Protein AF-A0A9D4LDT0-F1 (afdb_monomer)

Radius of gyration: 40.69 Å; Cα contacts (8 Å, |Δi|>4): 110; chains: 1; bounding box: 89×68×123 Å

Secondary structure (DSSP, 8-state):
-HHHHHHHHHHHHHHHHHHHHHHHHHHHHHHHHHHHHHHHHHHHHHHHHHHHHHHHHHHHHHHHHHHHHHHHHHHHHHHHHHHHTTTTSTTTTTTTHHHHTTSS--------------------------TTSHHHHHHHHHHHHHHHHHHHHHHHHHHHHHHHHHHHHTTS---------------------------HHHHHHHHHHHHHHHHHHHHHHHHHHHHHHHHHHHHHHHHHHHHHHHHHHHHHHHHHHHHHHHHHHHHHHHHHHHHHHHHHHHHHHHTT--SS-----PPPPP--PPP-PPPB-SGGGHHHHHHHHHHHHHH--S-HHHHHHHHHHHB-HHHHHHHTTS-TT--HHHHHHHHHHHHS--S-HHHHHHHHHH----TT--HHHHHHHHHHHHHHHHHTTSS-HHHHHHHHHHHHHHHS---

Structure (mmCIF, N/CA/C/O backbone):
data_AF-A0A9D4LDT0-F1
#
_entry.id   AF-A0A9D4LDT0-F1
#
loop_
_atom_site.group_PDB
_atom_site.id
_atom_site.type_symbol
_atom_site.label_atom_id
_atom_site.label_alt_id
_atom_site.label_comp_id
_atom_site.label_asym_id
_atom_site.label_entity_id
_atom_site.label_seq_id
_atom_site.pdbx_PDB_ins_code
_atom_site.Cartn_x
_atom_site.Cartn_y
_atom_site.Cartn_z
_atom_site.occupancy
_atom_site.B_iso_or_equiv
_atom_site.auth_seq_id
_atom_site.auth_comp_id
_atom_site.auth_asym_id
_atom_site.auth_atom_id
_atom_site.pdbx_PDB_model_num
ATOM 1 N N . MET A 1 1 ? 31.559 34.223 58.624 1.00 72.06 1 MET A N 1
ATOM 2 C CA . MET A 1 1 ? 31.793 33.001 57.819 1.00 72.06 1 MET A CA 1
ATOM 3 C C . MET A 1 1 ? 30.853 32.902 56.617 1.00 72.06 1 MET A C 1
ATOM 5 O O . MET A 1 1 ? 31.252 32.314 55.620 1.00 72.06 1 MET A O 1
ATOM 9 N N . ASP A 1 2 ? 29.665 33.512 56.653 1.00 86.88 2 ASP A N 1
ATOM 10 C CA . ASP A 1 2 ? 28.682 33.387 55.561 1.00 86.88 2 ASP A CA 1
ATOM 11 C C . ASP A 1 2 ? 29.072 34.112 54.263 1.00 86.88 2 ASP A C 1
ATOM 13 O O . ASP A 1 2 ? 28.819 33.598 53.178 1.00 86.88 2 ASP A O 1
ATOM 17 N N . SER A 1 3 ? 29.806 35.227 54.355 1.00 91.12 3 SER A N 1
ATOM 18 C CA . SER A 1 3 ? 30.303 35.966 53.179 1.00 91.12 3 SER A CA 1
ATOM 19 C C . SER A 1 3 ? 31.248 35.135 52.286 1.00 91.12 3 SER A C 1
ATOM 21 O O . SER A 1 3 ? 31.132 35.157 51.062 1.00 91.12 3 SER A O 1
ATOM 23 N N . ASP A 1 4 ? 32.127 34.310 52.873 1.00 93.75 4 ASP A N 1
ATOM 24 C CA . ASP A 1 4 ? 33.064 33.477 52.094 1.00 93.75 4 ASP A CA 1
ATOM 25 C C . ASP A 1 4 ? 32.362 32.279 51.422 1.00 93.75 4 ASP A C 1
ATOM 27 O O . ASP A 1 4 ? 32.757 31.834 50.342 1.00 93.75 4 ASP A O 1
ATOM 31 N N . ARG A 1 5 ? 31.276 31.766 52.022 1.00 93.69 5 ARG A N 1
ATOM 32 C CA . ARG A 1 5 ? 30.444 30.713 51.411 1.00 93.69 5 ARG A CA 1
ATOM 33 C C . ARG A 1 5 ? 29.686 31.238 50.197 1.00 93.69 5 ARG A C 1
ATOM 35 O O . ARG A 1 5 ? 29.676 30.569 49.163 1.00 93.69 5 ARG A O 1
ATOM 42 N N . GLU A 1 6 ? 29.120 32.435 50.310 1.00 95.38 6 GLU A N 1
ATOM 43 C CA . GLU A 1 6 ? 28.397 33.084 49.217 1.00 95.38 6 GLU A CA 1
ATOM 44 C C . GLU A 1 6 ? 29.330 33.397 48.037 1.00 95.38 6 GLU A C 1
ATOM 46 O O . GLU A 1 6 ? 29.037 33.045 46.894 1.00 95.38 6 GLU A O 1
ATOM 51 N N . LEU A 1 7 ? 30.536 33.910 48.305 1.00 95.75 7 LEU A N 1
ATOM 52 C CA . LEU A 1 7 ? 31.530 34.163 47.258 1.00 95.75 7 LEU A CA 1
ATOM 53 C C . LEU A 1 7 ? 31.938 32.880 46.506 1.00 95.75 7 LEU A C 1
ATOM 55 O O . LEU A 1 7 ? 32.117 32.890 45.284 1.00 95.75 7 LEU A O 1
ATOM 59 N N . ARG A 1 8 ? 32.071 31.745 47.209 1.00 94.94 8 ARG A N 1
ATOM 60 C CA . ARG A 1 8 ? 32.368 30.444 46.579 1.00 94.94 8 ARG A CA 1
ATOM 61 C C . ARG A 1 8 ? 31.206 29.932 45.734 1.00 94.94 8 ARG A C 1
ATOM 63 O O . ARG A 1 8 ? 31.457 29.342 44.681 1.00 94.94 8 ARG A O 1
ATOM 70 N N . ARG A 1 9 ? 29.960 30.150 46.168 1.00 95.44 9 ARG A N 1
ATOM 71 C CA . ARG A 1 9 ? 28.762 29.806 45.391 1.00 95.44 9 ARG A CA 1
ATOM 72 C C . ARG A 1 9 ? 28.724 30.598 44.086 1.00 95.44 9 ARG A C 1
ATOM 74 O O . ARG A 1 9 ? 28.686 29.983 43.023 1.00 95.44 9 ARG A O 1
ATOM 81 N N . GLN A 1 10 ? 28.894 31.916 44.161 1.00 96.50 10 GLN A N 1
ATOM 82 C CA . GLN A 1 10 ? 28.915 32.793 42.987 1.00 96.50 10 GLN A CA 1
ATOM 83 C C . GLN A 1 10 ? 30.032 32.430 41.999 1.00 96.50 10 GLN A C 1
ATOM 85 O O . GLN A 1 10 ? 29.827 32.448 40.788 1.00 96.50 10 GLN A O 1
ATOM 90 N N . ARG A 1 11 ? 31.220 32.037 42.481 1.00 97.00 11 ARG A N 1
ATOM 91 C CA . ARG A 1 11 ? 32.306 31.558 41.603 1.00 97.00 11 ARG A CA 1
ATOM 92 C C . ARG A 1 11 ? 31.955 30.255 40.881 1.00 97.00 11 ARG A C 1
ATOM 94 O O . ARG A 1 11 ? 32.308 30.101 39.716 1.00 97.00 11 ARG A O 1
ATOM 101 N N . ARG A 1 12 ? 31.271 29.322 41.552 1.00 95.88 12 ARG A N 1
ATOM 102 C CA . ARG A 1 12 ? 30.823 28.059 40.940 1.00 95.88 12 ARG A CA 1
ATOM 103 C C . ARG A 1 12 ? 29.721 28.292 39.913 1.00 95.88 12 ARG A C 1
ATOM 105 O O . ARG A 1 12 ? 29.765 27.670 38.859 1.00 95.88 12 ARG A O 1
ATOM 112 N N . GLU A 1 13 ? 28.773 29.177 40.206 1.00 96.69 13 GLU A N 1
ATOM 113 C CA . GLU A 1 13 ? 27.709 29.558 39.270 1.00 96.69 13 GLU A CA 1
ATOM 114 C C . GLU A 1 13 ? 28.300 30.229 38.023 1.00 96.69 13 GLU A C 1
ATOM 116 O O . GLU A 1 13 ? 28.092 29.721 36.925 1.00 96.69 13 GLU A O 1
ATOM 121 N N . LYS A 1 14 ? 29.187 31.223 38.181 1.00 97.06 14 LYS A N 1
ATOM 122 C CA . LYS A 1 14 ? 29.906 31.836 37.046 1.00 97.06 14 LYS A CA 1
ATOM 123 C C . LYS A 1 14 ? 30.714 30.830 36.224 1.00 97.06 14 LYS A C 1
ATOM 125 O O . LYS A 1 14 ? 30.773 30.933 35.004 1.00 97.06 14 LYS A O 1
ATOM 130 N N . HIS A 1 15 ? 31.353 29.856 36.871 1.00 96.06 15 HIS A N 1
ATOM 131 C CA . HIS A 1 15 ? 32.092 28.814 36.156 1.00 96.06 15 HIS A CA 1
ATOM 132 C C . HIS A 1 15 ? 31.159 27.893 35.358 1.00 96.06 15 HIS A C 1
ATOM 134 O O . HIS A 1 15 ? 31.475 27.547 34.222 1.00 96.06 15 HIS A O 1
ATOM 140 N N . LYS A 1 16 ? 30.005 27.514 35.924 1.00 96.25 16 LYS A N 1
ATOM 141 C CA . LYS A 1 16 ? 28.986 26.730 35.211 1.00 96.25 16 LYS A CA 1
ATOM 142 C C . LYS A 1 16 ? 28.435 27.501 34.013 1.00 96.25 16 LYS A C 1
ATOM 144 O O . LYS A 1 16 ? 28.372 26.930 32.934 1.00 96.25 16 LYS A O 1
ATOM 149 N N . GLU A 1 17 ? 28.124 28.786 34.175 1.00 96.69 17 GLU A N 1
ATOM 150 C CA . GLU A 1 17 ? 27.678 29.658 33.077 1.00 96.69 17 GLU A CA 1
ATOM 151 C C . GLU A 1 17 ? 28.729 29.776 31.964 1.00 96.69 17 GLU A C 1
ATOM 153 O O . GLU A 1 17 ? 28.404 29.713 30.782 1.00 96.69 17 GLU A O 1
ATOM 158 N N . GLN A 1 18 ? 30.014 29.887 32.314 1.00 96.81 18 GLN A N 1
ATOM 159 C CA . GLN A 1 18 ? 31.084 29.890 31.311 1.00 96.81 18 GLN A CA 1
ATOM 160 C C . GLN A 1 18 ? 31.232 28.542 30.595 1.00 96.81 18 GLN A C 1
ATOM 162 O O . GLN A 1 18 ? 31.574 28.515 29.413 1.00 96.81 18 GLN A O 1
ATOM 167 N N . GLN A 1 19 ? 31.002 27.421 31.284 1.00 95.81 19 GLN A N 1
ATOM 168 C CA . GLN A 1 19 ? 31.023 26.097 30.659 1.00 95.81 19 GLN A CA 1
ATOM 169 C C . GLN A 1 19 ? 29.845 25.906 29.704 1.00 95.81 19 GLN A C 1
ATOM 171 O O . GLN A 1 19 ? 30.061 25.480 28.572 1.00 95.81 19 GLN A O 1
ATOM 176 N N . THR A 1 20 ? 28.630 26.281 30.113 1.00 94.56 20 THR A N 1
ATOM 177 C CA . THR A 1 20 ? 27.446 26.170 29.252 1.00 94.56 20 THR A CA 1
ATOM 178 C C . THR A 1 20 ? 27.563 27.064 28.020 1.00 94.56 20 THR A C 1
ATOM 180 O O . THR A 1 20 ? 27.216 26.623 26.925 1.00 94.56 20 THR A O 1
ATOM 183 N N . LEU A 1 21 ? 28.124 28.272 28.155 1.00 96.69 21 LEU A N 1
ATOM 184 C CA . LEU A 1 21 ? 28.387 29.158 27.017 1.00 96.69 21 LEU A CA 1
ATOM 185 C C . LEU A 1 21 ? 29.360 28.516 26.013 1.00 96.69 21 LEU A C 1
ATOM 187 O O . LEU A 1 21 ? 29.075 28.475 24.819 1.00 96.69 21 LEU A O 1
ATOM 191 N N . LYS A 1 22 ? 30.469 27.934 26.490 1.00 97.06 22 LYS A N 1
ATOM 192 C CA . LYS A 1 22 ? 31.444 27.238 25.627 1.00 97.06 22 LYS A CA 1
ATOM 193 C C . LYS A 1 22 ? 30.848 26.018 24.925 1.00 97.06 22 LYS A C 1
ATOM 195 O O . LYS A 1 22 ? 31.168 25.754 23.768 1.00 97.06 22 LYS A O 1
ATOM 200 N N . GLU A 1 23 ? 29.988 25.264 25.605 1.00 95.56 23 GLU A N 1
ATOM 201 C CA . GLU A 1 23 ? 29.283 24.129 24.999 1.00 95.56 23 GLU A CA 1
ATOM 202 C C . GLU A 1 23 ? 28.297 24.582 23.915 1.00 95.56 23 GLU A C 1
ATOM 204 O O . GLU A 1 23 ? 28.217 23.953 22.857 1.00 95.56 23 GLU A O 1
ATOM 209 N N . GLN A 1 24 ? 27.586 25.693 24.139 1.00 94.25 24 GLN A N 1
ATOM 210 C CA . GLN A 1 24 ? 26.702 26.298 23.141 1.00 94.25 24 GLN A CA 1
ATOM 211 C C . GLN A 1 24 ? 27.477 26.817 21.923 1.00 94.25 24 GLN A C 1
ATOM 213 O O . GLN A 1 24 ? 27.064 26.558 20.792 1.00 94.25 24 GLN A O 1
ATOM 218 N N . GLU A 1 25 ? 28.619 27.478 22.126 1.00 97.38 25 GLU A N 1
ATOM 219 C CA . GLU A 1 25 ? 29.501 27.931 21.041 1.00 97.38 25 GLU A CA 1
ATOM 220 C C . GLU A 1 25 ? 30.035 26.753 20.216 1.00 97.38 25 GLU A C 1
ATOM 222 O O . GLU A 1 25 ? 29.945 26.764 18.987 1.00 97.38 25 GLU A O 1
ATOM 227 N N . LEU A 1 26 ? 30.515 25.693 20.876 1.00 96.44 26 LEU A N 1
ATOM 228 C CA . LEU A 1 26 ? 31.004 24.490 20.199 1.00 96.44 26 LEU A CA 1
ATOM 229 C C . LEU A 1 26 ? 29.892 23.788 19.405 1.00 96.44 26 LEU A C 1
ATOM 231 O O . LEU A 1 26 ? 30.137 23.272 18.312 1.00 96.44 26 LEU A O 1
ATOM 235 N N . LYS A 1 27 ? 28.668 23.756 19.943 1.00 94.38 27 LYS A N 1
ATOM 236 C CA . LYS A 1 27 ? 27.502 23.209 19.241 1.00 94.38 27 LYS A CA 1
ATOM 237 C C . LYS A 1 27 ? 27.162 24.045 18.004 1.00 94.38 27 LYS A C 1
ATOM 239 O O . LYS A 1 27 ? 27.052 23.482 16.920 1.00 94.38 27 LYS A O 1
ATOM 244 N N . SER A 1 28 ? 27.103 25.369 18.149 1.00 94.75 28 SER A N 1
ATOM 245 C CA . SER A 1 28 ? 26.868 26.304 17.042 1.00 94.75 28 SER A CA 1
ATOM 246 C C . SER A 1 28 ? 27.914 26.149 15.929 1.00 94.75 28 SER A C 1
ATOM 248 O O . SER A 1 28 ? 27.573 26.068 14.749 1.00 94.75 28 SER A O 1
ATOM 250 N N . GLN A 1 29 ? 29.191 25.992 16.290 1.00 96.50 29 GLN A N 1
ATOM 251 C CA . GLN A 1 29 ? 30.270 25.773 15.325 1.00 96.50 29 GLN A CA 1
ATOM 252 C C . GLN A 1 29 ? 30.098 24.463 14.536 1.00 96.50 29 GLN A C 1
ATOM 254 O O . GLN A 1 29 ? 30.287 24.448 13.317 1.00 96.50 29 GLN A O 1
ATOM 259 N N . LYS A 1 30 ? 29.694 23.374 15.205 1.00 95.38 30 LYS A N 1
ATOM 260 C CA . LYS A 1 30 ? 29.400 22.086 14.550 1.00 95.38 30 LYS A CA 1
ATOM 261 C C . LYS A 1 30 ? 28.192 22.172 13.618 1.00 95.38 30 LYS A C 1
ATOM 263 O O . LYS A 1 30 ? 28.225 21.588 12.534 1.00 95.38 30 LYS A O 1
ATOM 268 N N . ASP A 1 31 ? 27.157 22.912 14.007 1.00 92.75 31 ASP A N 1
ATOM 269 C CA . ASP A 1 31 ? 25.962 23.113 13.182 1.00 92.75 31 ASP A CA 1
ATOM 270 C C . ASP A 1 31 ? 26.299 23.915 11.910 1.00 92.75 31 ASP A C 1
ATOM 272 O O . ASP A 1 31 ? 25.883 23.543 10.810 1.00 92.75 31 ASP A O 1
ATOM 276 N N . ILE A 1 32 ? 27.144 24.949 12.017 1.00 95.44 32 ILE A N 1
ATOM 277 C CA . ILE A 1 32 ? 27.655 25.709 10.861 1.00 95.44 32 ILE A CA 1
ATOM 278 C C . ILE A 1 32 ? 28.485 24.814 9.927 1.00 95.44 32 ILE A C 1
ATOM 280 O O . ILE A 1 32 ? 28.304 24.850 8.706 1.00 95.44 32 ILE A O 1
ATOM 284 N N . GLU A 1 33 ? 29.377 23.981 10.473 1.00 96.88 33 GLU A N 1
ATOM 285 C CA . GLU A 1 33 ? 30.172 23.039 9.676 1.00 96.88 33 GLU A CA 1
ATOM 286 C C . GLU A 1 33 ? 29.276 22.030 8.936 1.00 96.88 33 GLU A C 1
ATOM 288 O O . GLU A 1 33 ? 29.482 21.750 7.750 1.00 96.88 33 GLU A O 1
ATOM 293 N N . MET A 1 34 ? 28.243 21.514 9.609 1.00 95.56 34 MET A N 1
ATOM 294 C CA . MET A 1 34 ? 27.264 20.608 9.010 1.00 95.56 34 MET A CA 1
ATOM 295 C C . MET A 1 34 ? 26.495 21.282 7.866 1.00 95.56 34 MET A C 1
ATOM 297 O O . MET A 1 34 ? 26.369 20.694 6.790 1.00 95.56 34 MET A O 1
ATOM 301 N N . LEU A 1 35 ? 26.037 22.523 8.058 1.00 93.81 35 LEU A N 1
ATOM 302 C CA . LEU A 1 35 ? 25.343 23.296 7.025 1.00 93.81 35 LEU A CA 1
ATOM 303 C C . LEU A 1 35 ? 26.224 23.547 5.796 1.00 93.81 35 LEU A C 1
ATOM 305 O O . LEU A 1 35 ? 25.743 23.443 4.667 1.00 93.81 35 LEU A O 1
ATOM 309 N N . ASN A 1 36 ? 27.517 23.815 5.983 1.00 95.19 36 ASN A N 1
ATOM 310 C CA . ASN A 1 36 ? 28.451 23.974 4.867 1.00 95.19 36 ASN A CA 1
ATOM 311 C C . ASN A 1 36 ? 28.637 22.666 4.081 1.00 95.19 36 ASN A C 1
ATOM 313 O O . ASN A 1 36 ? 28.610 22.689 2.850 1.00 95.19 36 ASN A O 1
ATOM 317 N N . LYS A 1 37 ? 28.718 21.514 4.765 1.00 93.56 37 LYS A N 1
ATOM 318 C CA . LYS A 1 37 ? 28.765 20.192 4.108 1.00 93.56 37 LYS A CA 1
ATOM 319 C C . LYS A 1 37 ? 27.487 19.880 3.326 1.00 93.56 37 LYS A C 1
ATOM 321 O O . LYS A 1 37 ? 27.560 19.264 2.264 1.00 93.56 37 LYS A O 1
ATOM 326 N N . ILE A 1 38 ? 26.320 20.294 3.827 1.00 88.25 38 ILE A N 1
ATOM 327 C CA . ILE A 1 38 ? 25.042 20.156 3.109 1.00 88.25 38 ILE A CA 1
ATOM 328 C C . ILE A 1 38 ? 25.058 21.016 1.839 1.00 88.25 38 ILE A C 1
ATOM 330 O O . ILE A 1 38 ? 24.828 20.491 0.753 1.00 88.25 38 ILE A O 1
ATOM 334 N N . LYS A 1 39 ? 25.442 22.296 1.944 1.00 91.62 39 LYS A N 1
ATOM 335 C CA . LYS A 1 39 ? 25.550 23.198 0.784 1.00 91.62 39 LYS A CA 1
ATOM 336 C C . LYS A 1 39 ? 26.507 22.672 -0.290 1.00 91.62 39 LYS A C 1
ATOM 338 O O . LYS A 1 39 ? 26.213 22.786 -1.479 1.00 91.62 39 LYS A O 1
ATOM 343 N N . GLU A 1 40 ? 27.633 22.080 0.110 1.00 96.19 40 GLU A N 1
ATOM 344 C CA . GLU A 1 40 ? 28.589 21.470 -0.820 1.00 96.19 40 GLU A CA 1
ATOM 345 C C . GLU A 1 40 ? 27.981 20.261 -1.553 1.00 96.19 40 GLU A C 1
ATOM 347 O O . GLU A 1 40 ? 28.129 20.135 -2.771 1.00 96.19 40 GLU A O 1
ATOM 352 N N . ARG A 1 41 ? 27.255 19.390 -0.837 1.00 91.62 41 ARG A N 1
ATOM 353 C CA . ARG A 1 41 ? 26.549 18.246 -1.439 1.00 91.62 41 ARG A CA 1
ATOM 354 C C . ARG A 1 41 ? 25.470 18.695 -2.418 1.00 91.62 41 ARG A C 1
ATOM 356 O O . ARG A 1 41 ? 25.426 18.171 -3.527 1.00 91.62 41 ARG A O 1
ATOM 363 N N . ASP A 1 42 ? 24.673 19.696 -2.059 1.00 90.44 42 ASP A N 1
ATOM 364 C CA . ASP A 1 42 ? 23.639 20.246 -2.943 1.00 90.44 42 ASP A CA 1
ATOM 365 C C . ASP A 1 42 ? 24.243 20.866 -4.208 1.00 90.44 42 ASP A C 1
ATOM 367 O O . ASP A 1 42 ? 23.689 20.733 -5.299 1.00 90.44 42 ASP A O 1
ATOM 371 N N . SER A 1 43 ? 25.410 21.509 -4.089 1.00 94.94 43 SER A N 1
ATOM 372 C CA . SER A 1 43 ? 26.158 22.010 -5.246 1.00 94.94 43 SER A CA 1
ATOM 373 C C . SER A 1 43 ? 26.568 20.875 -6.193 1.00 94.94 43 SER A C 1
ATOM 375 O O . SER A 1 43 ? 26.332 20.963 -7.396 1.00 94.94 43 SER A O 1
ATOM 377 N N . LYS A 1 44 ? 27.092 19.766 -5.652 1.00 95.25 44 LYS A N 1
ATOM 378 C CA . LYS A 1 44 ? 27.468 18.577 -6.441 1.00 95.25 44 LYS A CA 1
ATOM 379 C C . LYS A 1 44 ? 26.261 17.907 -7.100 1.00 95.25 44 LYS A C 1
ATOM 381 O O . LYS A 1 44 ? 26.357 17.492 -8.249 1.00 95.25 44 LYS A O 1
ATOM 386 N N . ILE A 1 45 ? 25.122 17.826 -6.410 1.00 88.38 45 ILE A N 1
ATOM 387 C CA . ILE A 1 45 ? 23.882 17.275 -6.980 1.00 88.38 45 ILE A CA 1
ATOM 388 C C . ILE A 1 45 ? 23.417 18.122 -8.170 1.00 88.38 45 ILE A C 1
ATOM 390 O O . ILE A 1 45 ? 23.102 17.565 -9.220 1.00 88.38 45 ILE A O 1
ATOM 394 N N . ARG A 1 46 ? 23.433 19.456 -8.039 1.00 90.56 46 ARG A N 1
ATOM 395 C CA . ARG A 1 46 ? 23.085 20.368 -9.142 1.00 90.56 46 ARG A CA 1
ATOM 396 C C . ARG A 1 46 ? 24.036 20.238 -10.333 1.00 90.56 46 ARG A C 1
ATOM 398 O O . ARG A 1 46 ? 23.583 20.302 -11.471 1.00 90.56 46 ARG A O 1
ATOM 405 N N . GLU A 1 47 ? 25.327 20.030 -10.084 1.00 96.94 47 GLU A N 1
ATOM 406 C CA . GLU A 1 47 ? 26.312 19.776 -11.143 1.00 96.94 47 GLU A CA 1
ATOM 407 C C . GLU A 1 47 ? 25.992 18.492 -11.919 1.00 96.94 47 GLU A C 1
ATOM 409 O O . GLU A 1 47 ? 25.910 18.508 -13.144 1.00 96.94 47 GLU A O 1
ATOM 414 N N . ILE A 1 48 ? 25.731 17.392 -11.205 1.00 89.56 48 ILE A N 1
ATOM 415 C CA . ILE A 1 48 ? 25.380 16.098 -11.809 1.00 89.56 48 ILE A CA 1
ATOM 416 C C . ILE A 1 48 ? 24.082 16.202 -12.619 1.00 89.56 48 ILE A C 1
ATOM 418 O O . ILE A 1 48 ? 23.983 15.635 -13.706 1.00 89.56 48 ILE A O 1
ATOM 422 N N . GLN A 1 49 ? 23.085 16.934 -12.115 1.00 88.00 49 GLN A N 1
ATOM 423 C CA . GLN A 1 49 ? 21.838 17.179 -12.843 1.00 88.00 49 GLN A CA 1
ATOM 424 C C . GLN A 1 49 ? 22.093 17.938 -14.148 1.00 88.00 49 GLN A C 1
ATOM 426 O O . GLN A 1 49 ? 21.614 17.506 -15.193 1.00 88.00 49 GLN A O 1
ATOM 431 N N . ARG A 1 50 ? 22.925 18.988 -14.117 1.00 95.75 50 ARG A N 1
ATOM 432 C CA . ARG A 1 50 ? 23.297 19.735 -15.326 1.00 95.75 50 ARG A CA 1
ATOM 433 C C . ARG A 1 50 ? 23.977 18.840 -16.365 1.00 95.75 50 ARG A C 1
ATOM 435 O O . ARG A 1 50 ? 23.588 18.864 -17.527 1.00 95.75 50 ARG A O 1
ATOM 442 N N . GLN A 1 51 ? 24.930 18.010 -15.937 1.00 96.56 51 GLN A N 1
ATOM 443 C CA . GLN A 1 51 ? 25.611 17.051 -16.816 1.00 96.56 51 GLN A CA 1
ATOM 444 C C . GLN A 1 51 ? 24.636 16.031 -17.426 1.00 96.56 51 GLN A C 1
ATOM 446 O O . GLN A 1 51 ? 24.737 15.689 -18.604 1.00 96.56 51 GLN A O 1
ATOM 451 N N . ARG A 1 52 ? 23.660 15.550 -16.643 1.00 95.19 52 ARG A N 1
ATOM 452 C CA . ARG A 1 52 ? 22.622 14.632 -17.132 1.00 95.19 52 ARG A CA 1
ATOM 453 C C . ARG A 1 52 ? 21.747 15.286 -18.199 1.00 95.19 52 ARG A C 1
ATOM 455 O O . ARG A 1 52 ? 21.468 14.656 -19.216 1.00 95.19 52 ARG A O 1
ATOM 462 N N . ASP A 1 53 ? 21.314 16.518 -17.966 1.00 92.81 53 ASP A N 1
ATOM 463 C CA . ASP A 1 53 ? 20.441 17.242 -18.891 1.00 92.81 53 ASP A CA 1
ATOM 464 C C . ASP A 1 53 ? 21.167 17.567 -20.206 1.00 92.81 53 ASP A C 1
ATOM 466 O O . ASP A 1 53 ? 20.583 17.442 -21.282 1.00 92.81 53 ASP A O 1
ATOM 470 N N . GLU A 1 54 ? 22.465 17.869 -20.142 1.00 97.06 54 GLU A N 1
ATOM 471 C CA . GLU A 1 54 ? 23.320 18.047 -21.320 1.00 97.06 54 GLU A CA 1
ATOM 472 C C . GLU A 1 54 ? 23.465 16.748 -22.137 1.00 97.06 54 GLU A C 1
ATOM 474 O O . GLU A 1 54 ? 23.315 16.763 -23.360 1.00 97.06 54 GLU A O 1
ATOM 479 N N . LEU A 1 55 ? 23.641 15.595 -21.478 1.00 95.56 55 LEU A N 1
ATOM 480 C CA . LEU A 1 55 ? 23.649 14.285 -22.146 1.00 95.56 55 LEU A CA 1
ATOM 481 C C . LEU A 1 55 ? 22.303 13.950 -22.805 1.00 95.56 55 LEU A C 1
ATOM 483 O O . LEU A 1 55 ? 22.272 13.409 -23.913 1.00 95.56 55 LEU A O 1
ATOM 487 N N . ILE A 1 56 ? 21.185 14.258 -22.139 1.00 92.00 56 ILE A N 1
ATOM 488 C CA . ILE A 1 56 ? 19.842 14.063 -22.703 1.00 92.00 56 ILE A CA 1
ATOM 489 C C . ILE A 1 56 ? 19.671 14.936 -23.946 1.00 92.00 56 ILE A C 1
ATOM 491 O O . ILE A 1 56 ? 19.219 14.434 -24.977 1.00 92.00 56 ILE A O 1
ATOM 495 N N . LYS A 1 57 ? 20.086 16.206 -23.874 1.00 96.38 57 LYS A N 1
ATOM 496 C CA . LYS A 1 57 ? 20.041 17.140 -25.000 1.00 96.38 57 LYS A CA 1
ATOM 497 C C . LYS A 1 57 ? 20.839 16.616 -26.198 1.00 96.38 57 LYS A C 1
ATOM 499 O O . LYS A 1 57 ? 20.269 16.486 -27.278 1.00 96.38 57 LYS A O 1
ATOM 504 N N . MET A 1 58 ? 22.091 16.197 -25.993 1.00 95.88 58 MET A N 1
ATOM 505 C CA . MET A 1 58 ? 22.913 15.607 -27.062 1.00 95.88 58 MET A CA 1
ATOM 506 C C . MET A 1 58 ? 22.279 14.344 -27.666 1.00 95.88 58 MET A C 1
ATOM 508 O O . MET A 1 58 ? 22.362 14.115 -28.872 1.00 95.88 58 MET A O 1
ATOM 512 N N . ARG A 1 59 ? 21.611 13.509 -26.856 1.00 94.06 59 ARG A N 1
ATOM 513 C CA . ARG A 1 59 ? 20.934 12.299 -27.353 1.00 94.06 59 ARG A CA 1
ATOM 514 C C . ARG A 1 59 ? 19.710 12.625 -28.206 1.00 94.06 59 ARG A C 1
ATOM 516 O O . ARG A 1 59 ? 19.438 11.895 -29.158 1.00 94.06 59 ARG A O 1
ATOM 523 N N . ILE A 1 60 ? 18.975 13.683 -27.866 1.00 92.88 60 ILE A N 1
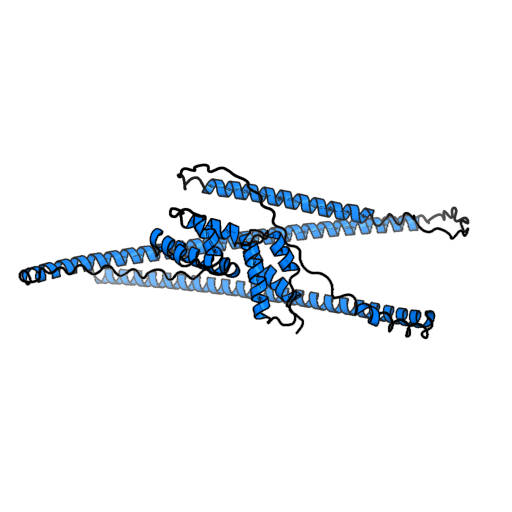ATOM 524 C CA . ILE A 1 60 ? 17.851 14.174 -28.669 1.00 92.88 60 ILE A CA 1
ATOM 525 C C . ILE A 1 60 ? 18.372 14.725 -29.998 1.00 92.88 60 ILE A C 1
ATOM 527 O O . ILE A 1 60 ? 17.887 14.293 -31.038 1.00 92.88 60 ILE A O 1
ATOM 531 N N . GLU A 1 61 ? 19.397 15.582 -29.971 1.00 94.69 61 GLU A N 1
ATOM 532 C CA . GLU A 1 61 ? 20.009 16.166 -31.176 1.00 94.69 61 GLU A CA 1
ATOM 533 C C . GLU A 1 61 ? 20.537 15.084 -32.136 1.00 94.69 61 GLU A C 1
ATOM 535 O O . GLU A 1 61 ? 20.272 15.125 -33.339 1.00 94.69 61 GLU A O 1
ATOM 540 N N . ASN A 1 62 ? 21.193 14.049 -31.602 1.00 93.00 62 ASN A N 1
ATOM 541 C CA . ASN A 1 62 ? 21.671 12.920 -32.402 1.00 93.00 62 ASN A CA 1
ATOM 542 C C . ASN A 1 62 ? 20.511 12.110 -33.016 1.00 93.00 62 ASN A C 1
ATOM 544 O O . ASN A 1 62 ? 20.537 11.786 -34.200 1.00 93.00 62 ASN A O 1
ATOM 548 N N . LYS A 1 63 ? 19.440 11.841 -32.253 1.00 91.56 63 LYS A N 1
ATOM 549 C CA . LYS A 1 63 ? 18.241 11.182 -32.802 1.00 91.56 63 LYS A CA 1
ATOM 550 C C . LYS A 1 63 ? 17.575 12.015 -33.897 1.00 91.56 63 LYS A C 1
ATOM 552 O O . LYS A 1 63 ? 17.124 11.451 -34.888 1.00 91.56 63 LYS A O 1
ATOM 557 N N . THR A 1 64 ? 17.508 13.336 -33.738 1.00 89.69 64 THR A N 1
ATOM 558 C CA . THR A 1 64 ? 16.930 14.210 -34.766 1.00 89.69 64 THR A CA 1
ATOM 559 C C . THR A 1 64 ? 17.769 14.231 -36.042 1.00 89.69 64 THR A C 1
ATOM 561 O O . THR A 1 64 ? 17.186 14.175 -37.119 1.00 89.69 64 THR A O 1
ATOM 564 N N . ALA A 1 65 ? 19.103 14.212 -35.933 1.00 88.50 65 ALA A N 1
ATOM 565 C CA . ALA A 1 65 ? 19.997 14.107 -37.088 1.00 88.50 65 ALA A CA 1
ATOM 566 C C . ALA A 1 65 ? 19.858 12.750 -37.808 1.00 88.50 65 ALA A C 1
ATOM 568 O O . ALA A 1 65 ? 19.779 12.690 -39.028 1.00 88.50 65 ALA A O 1
ATOM 569 N N . GLN A 1 66 ? 19.724 11.650 -37.061 1.00 86.00 66 GLN A N 1
ATOM 570 C CA . GLN A 1 66 ? 19.485 10.332 -37.663 1.00 86.00 66 GLN A CA 1
ATOM 571 C C . GLN A 1 66 ? 18.136 10.255 -38.394 1.00 86.00 66 GLN A C 1
ATOM 573 O O . GLN A 1 66 ? 18.026 9.605 -39.432 1.00 86.00 66 GLN A O 1
ATOM 578 N N . HIS A 1 67 ? 17.097 10.914 -37.874 1.00 82.06 67 HIS A N 1
ATOM 579 C CA . HIS A 1 67 ? 15.786 10.926 -38.521 1.00 82.06 67 HIS A CA 1
ATOM 580 C C . HIS A 1 67 ? 15.726 11.815 -39.771 1.00 82.06 67 HIS A C 1
ATOM 582 O O . HIS A 1 67 ? 14.965 11.476 -40.679 1.00 82.06 67 HIS A O 1
ATOM 588 N N . SER A 1 68 ? 16.504 12.903 -39.863 1.00 81.69 68 SER A N 1
ATOM 589 C CA . SER A 1 68 ? 16.567 13.699 -41.100 1.00 81.69 68 SER A CA 1
ATOM 590 C C . SER A 1 68 ? 17.152 12.889 -42.256 1.00 81.69 68 SER A C 1
ATOM 592 O O . SER A 1 68 ? 16.542 12.836 -43.320 1.00 81.69 68 SER A O 1
ATOM 594 N N . ASP A 1 69 ? 18.236 12.150 -42.013 1.00 78.19 69 ASP A N 1
ATOM 595 C CA . ASP A 1 69 ? 18.913 11.369 -43.057 1.00 78.19 69 ASP A CA 1
ATOM 596 C C . ASP A 1 69 ? 18.037 10.211 -43.575 1.00 78.19 69 ASP A C 1
ATOM 598 O O . ASP A 1 69 ? 18.007 9.908 -44.770 1.00 78.19 69 ASP A O 1
ATOM 602 N N . VAL A 1 70 ? 17.265 9.575 -42.683 1.00 76.62 70 VAL A N 1
ATOM 603 C CA . VAL A 1 70 ? 16.334 8.493 -43.049 1.00 76.62 70 VAL A CA 1
ATOM 604 C C . VAL A 1 70 ? 15.124 9.023 -43.823 1.00 76.62 70 VAL A C 1
ATOM 606 O O . VAL A 1 70 ? 14.649 8.357 -44.746 1.00 76.62 70 VAL A O 1
ATOM 609 N N . ASN A 1 71 ? 14.619 10.209 -43.479 1.00 74.62 71 ASN A N 1
ATOM 610 C CA . ASN A 1 71 ? 13.496 10.811 -44.196 1.00 74.62 71 ASN A CA 1
ATOM 611 C C . ASN A 1 71 ? 13.893 11.239 -45.614 1.00 74.62 71 ASN A C 1
ATOM 613 O O . ASN A 1 71 ? 13.126 10.990 -46.544 1.00 74.62 71 ASN A O 1
ATOM 617 N N . ASP A 1 72 ? 15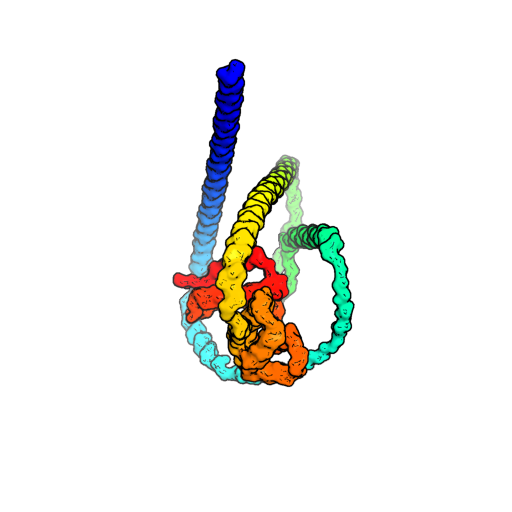.101 11.773 -45.801 1.00 74.38 72 ASP A N 1
ATOM 618 C CA . ASP A 1 72 ? 15.617 12.119 -47.128 1.00 74.38 72 ASP A CA 1
ATOM 619 C C . ASP A 1 72 ? 15.826 10.864 -47.995 1.00 74.38 72 ASP A C 1
ATOM 621 O O . ASP A 1 72 ? 15.428 10.832 -49.164 1.00 74.38 72 ASP A O 1
ATOM 625 N N . ALA A 1 73 ? 16.351 9.778 -47.415 1.00 72.44 73 ALA A N 1
ATOM 626 C CA . ALA A 1 73 ? 16.490 8.497 -48.113 1.00 72.44 73 ALA A CA 1
ATOM 627 C C . ALA A 1 73 ? 15.129 7.883 -48.500 1.00 72.44 73 ALA A C 1
ATOM 629 O O . ALA A 1 73 ? 14.964 7.360 -49.608 1.00 72.44 73 ALA A O 1
ATOM 630 N N . ASN A 1 74 ? 14.134 7.970 -47.612 1.00 74.50 74 ASN A N 1
ATOM 631 C CA . ASN A 1 74 ? 12.787 7.473 -47.880 1.00 74.50 74 ASN A CA 1
ATOM 632 C C . ASN A 1 74 ? 12.044 8.318 -48.921 1.00 74.50 74 ASN A C 1
ATOM 634 O O . ASN A 1 74 ? 11.328 7.741 -49.738 1.00 74.50 74 ASN A O 1
ATOM 638 N N . ASP A 1 75 ? 12.230 9.641 -48.956 1.00 78.75 75 ASP A N 1
ATOM 639 C CA . ASP A 1 75 ? 11.627 10.504 -49.982 1.00 78.75 75 ASP A CA 1
ATOM 640 C C . ASP A 1 75 ? 12.220 10.224 -51.375 1.00 78.75 75 ASP A C 1
ATOM 642 O O . ASP A 1 75 ? 11.486 10.117 -52.362 1.00 78.75 75 ASP A O 1
ATOM 646 N N . VAL A 1 76 ? 13.535 9.984 -51.464 1.00 77.56 76 VAL A N 1
ATOM 647 C CA . VAL A 1 76 ? 14.180 9.532 -52.711 1.00 77.56 76 VAL A CA 1
ATOM 648 C C . VAL A 1 76 ? 13.618 8.179 -53.153 1.00 77.56 76 VAL A C 1
ATOM 650 O O . VAL A 1 76 ? 13.234 8.025 -54.316 1.00 77.56 76 VAL A O 1
ATOM 653 N N . LYS A 1 77 ? 13.479 7.219 -52.230 1.00 78.38 77 LYS A N 1
ATOM 654 C CA . LYS A 1 77 ? 12.927 5.890 -52.533 1.00 78.38 77 LYS A CA 1
ATOM 655 C C . LYS A 1 77 ? 11.451 5.952 -52.940 1.00 78.38 77 LYS A C 1
ATOM 657 O O . LYS A 1 77 ? 11.054 5.272 -53.881 1.00 78.38 77 LYS A O 1
ATOM 662 N N . HIS A 1 78 ? 10.646 6.810 -52.311 1.00 75.56 78 HIS A N 1
ATOM 663 C CA . HIS A 1 78 ? 9.247 7.023 -52.692 1.00 75.56 78 HIS A CA 1
ATOM 664 C C . HIS A 1 78 ? 9.106 7.695 -54.063 1.00 75.56 78 HIS A C 1
ATOM 666 O O . HIS A 1 78 ? 8.222 7.321 -54.8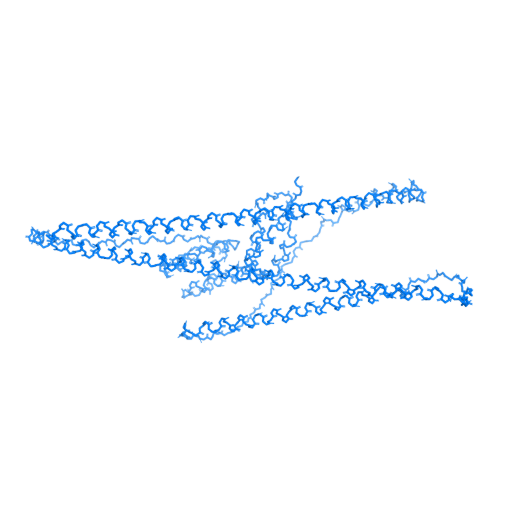40 1.00 75.56 78 HIS A O 1
ATOM 672 N N . LYS A 1 79 ? 9.976 8.660 -54.393 1.00 77.00 79 LYS A N 1
ATOM 673 C CA . LYS A 1 79 ? 10.030 9.285 -55.725 1.00 77.00 79 LYS A CA 1
ATOM 674 C C . LYS A 1 79 ? 10.471 8.295 -56.805 1.00 77.00 79 LYS A C 1
ATOM 676 O O . LYS A 1 79 ? 9.910 8.328 -57.899 1.00 77.00 79 LYS A O 1
ATOM 681 N N . GLN A 1 80 ? 11.411 7.402 -56.496 1.00 77.19 80 GLN A N 1
ATOM 682 C CA . GLN A 1 80 ? 11.829 6.306 -57.374 1.00 77.19 80 GLN A CA 1
ATOM 683 C C . GLN A 1 80 ? 10.663 5.333 -57.628 1.00 77.19 80 GLN A C 1
ATOM 685 O O . GLN A 1 80 ? 10.289 5.112 -58.779 1.00 77.19 80 GLN A O 1
ATOM 690 N N . LEU A 1 81 ? 9.997 4.862 -56.565 1.00 72.12 81 LEU A N 1
ATOM 691 C CA . LEU A 1 81 ? 8.867 3.933 -56.678 1.00 72.12 81 LEU A CA 1
ATOM 692 C C . LEU A 1 81 ? 7.706 4.526 -57.489 1.00 72.12 81 LEU A C 1
ATOM 694 O O . LEU A 1 81 ? 7.084 3.821 -58.279 1.00 72.12 81 LEU A O 1
ATOM 698 N N . ARG A 1 82 ? 7.417 5.828 -57.335 1.00 67.88 82 ARG A N 1
ATOM 699 C CA . ARG A 1 82 ? 6.383 6.523 -58.129 1.00 67.88 82 ARG A CA 1
ATOM 700 C C . ARG A 1 82 ? 6.726 6.626 -59.616 1.00 67.88 82 ARG A C 1
ATOM 702 O O . ARG A 1 82 ? 5.807 6.688 -60.428 1.00 67.88 82 ARG A O 1
ATOM 709 N N . ARG A 1 83 ? 8.013 6.661 -59.981 1.00 68.50 83 ARG A N 1
ATOM 710 C CA . ARG A 1 83 ? 8.447 6.627 -61.388 1.00 68.50 83 ARG A CA 1
ATOM 711 C C . ARG A 1 83 ? 8.343 5.219 -61.972 1.00 68.50 83 ARG A C 1
ATOM 713 O O . ARG A 1 83 ? 7.948 5.082 -63.121 1.00 68.50 83 ARG A O 1
ATOM 720 N N . GLU A 1 84 ? 8.646 4.195 -61.178 1.00 69.75 84 GLU A N 1
ATOM 721 C CA . GLU A 1 84 ? 8.656 2.794 -61.621 1.00 69.75 84 GLU A CA 1
ATOM 722 C C . GLU A 1 84 ? 7.254 2.161 -61.679 1.00 69.75 84 GLU A C 1
ATOM 724 O O . GLU A 1 84 ? 7.000 1.310 -62.525 1.00 69.75 84 GLU A O 1
ATOM 729 N N . THR A 1 85 ? 6.308 2.600 -60.841 1.00 62.12 85 THR A N 1
ATOM 730 C CA . THR A 1 85 ? 4.962 1.991 -60.759 1.00 62.12 85 THR A CA 1
ATOM 731 C C . THR A 1 85 ? 3.908 2.584 -61.696 1.00 62.12 85 THR A C 1
ATOM 733 O O . THR A 1 85 ? 2.767 2.135 -61.644 1.00 62.12 85 THR A O 1
ATOM 736 N N . GLY A 1 86 ? 4.249 3.540 -62.572 1.00 54.91 86 GLY A N 1
ATOM 737 C CA . GLY A 1 86 ? 3.320 4.058 -63.591 1.00 54.91 86 GLY A CA 1
ATOM 738 C C . GLY A 1 86 ? 2.000 4.556 -62.986 1.00 54.91 86 GLY A C 1
ATOM 739 O O . GLY A 1 86 ? 0.987 3.858 -63.003 1.00 54.91 86 GLY A O 1
ATOM 740 N N . GLY A 1 87 ? 2.026 5.767 -62.424 1.00 53.75 87 GLY A N 1
ATOM 741 C CA . GLY A 1 87 ? 1.011 6.353 -61.537 1.00 53.75 87 GLY A CA 1
ATOM 742 C C . GLY A 1 87 ? -0.416 6.587 -62.062 1.00 53.75 87 GLY A C 1
ATOM 743 O O . GLY A 1 87 ? -1.062 7.508 -61.576 1.00 53.75 87 GLY A O 1
ATOM 744 N N . GLU A 1 88 ? -0.950 5.776 -62.976 1.00 54.69 88 GLU A N 1
ATOM 745 C CA . GLU A 1 88 ? -2.311 5.953 -63.512 1.00 54.69 88 GLU A CA 1
ATOM 746 C C . GLU A 1 88 ? -3.289 4.800 -63.219 1.00 54.69 88 GLU A C 1
ATOM 748 O 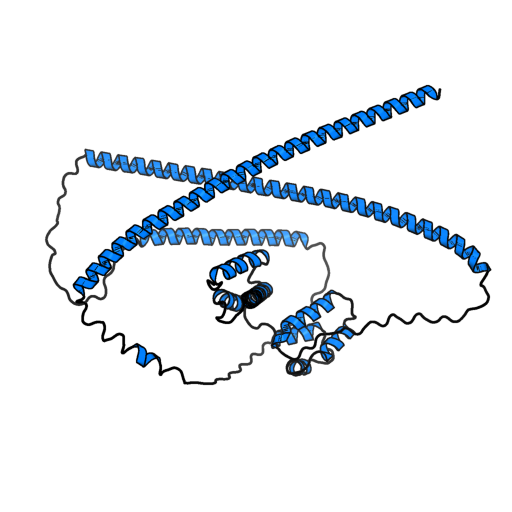O . GLU A 1 88 ? -4.489 4.980 -63.402 1.00 54.69 88 GLU A O 1
ATOM 753 N N . ARG A 1 89 ? -2.858 3.639 -62.693 1.00 51.09 89 ARG A N 1
ATOM 754 C CA . ARG A 1 89 ? -3.776 2.487 -62.491 1.00 51.09 89 ARG A CA 1
ATOM 755 C C . ARG A 1 89 ? -4.292 2.229 -61.073 1.00 51.09 89 ARG A C 1
ATOM 757 O O . ARG A 1 89 ? -5.250 1.479 -60.924 1.00 51.09 89 ARG A O 1
ATOM 764 N N . LEU A 1 90 ? -3.732 2.846 -60.031 1.00 50.75 90 LEU A N 1
ATOM 765 C CA . LEU A 1 90 ? -4.062 2.487 -58.637 1.00 50.75 90 LEU A CA 1
ATOM 766 C C . LEU A 1 90 ? -5.159 3.337 -57.970 1.00 50.75 90 LEU A C 1
ATOM 768 O O . LEU A 1 90 ? -5.613 2.987 -56.884 1.00 50.75 90 LEU A O 1
ATOM 772 N N . GLN A 1 91 ? -5.657 4.403 -58.607 1.00 54.00 91 GLN A N 1
ATOM 773 C CA . GLN A 1 91 ? -6.770 5.187 -58.042 1.00 54.00 91 GLN A CA 1
ATOM 774 C C . GLN A 1 91 ? -8.148 4.516 -58.185 1.00 54.00 91 GLN A C 1
ATOM 776 O O . GLN A 1 91 ? -9.094 4.956 -57.532 1.00 54.00 91 GLN A O 1
ATOM 781 N N . HIS A 1 92 ? -8.278 3.448 -58.983 1.00 51.34 92 HIS A N 1
ATOM 782 C CA . HIS A 1 92 ? -9.575 2.803 -59.215 1.00 51.34 92 HIS A CA 1
ATOM 783 C C . HIS A 1 92 ? -9.915 1.696 -58.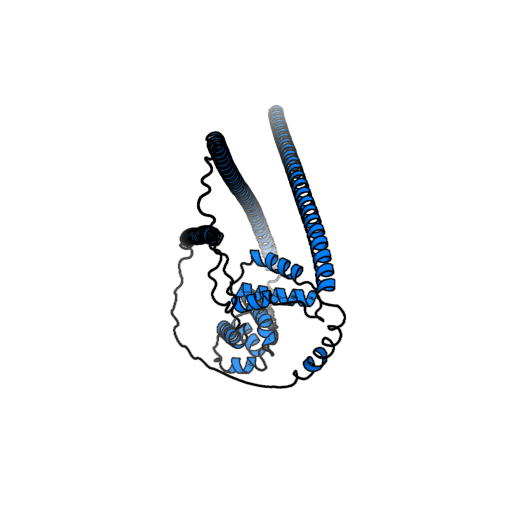196 1.00 51.34 92 HIS A C 1
ATOM 785 O O . HIS A 1 92 ? -11.087 1.517 -57.883 1.00 51.34 92 HIS A O 1
ATOM 791 N N . ASN A 1 93 ? -8.923 1.025 -57.595 1.00 50.47 93 ASN A N 1
ATOM 792 C CA . ASN A 1 93 ? -9.175 -0.131 -56.714 1.00 50.47 93 ASN A CA 1
ATOM 793 C C . ASN A 1 93 ? -9.403 0.223 -55.231 1.00 50.47 93 ASN A C 1
ATOM 795 O O . ASN A 1 93 ? -9.995 -0.565 -54.501 1.00 50.47 93 ASN A O 1
ATOM 799 N N . CYS A 1 94 ? -8.996 1.409 -54.758 1.00 48.91 94 CYS A N 1
ATOM 800 C CA . CYS A 1 94 ? -9.225 1.787 -53.352 1.00 48.91 94 CYS A CA 1
ATOM 801 C C . CYS A 1 94 ? -10.685 2.144 -53.029 1.00 48.91 94 CYS A C 1
ATOM 803 O O . CYS A 1 94 ? -11.054 2.133 -51.860 1.00 48.91 94 CYS A O 1
ATOM 805 N N . LYS A 1 95 ? -11.527 2.444 -54.028 1.00 51.88 95 LYS A N 1
ATOM 806 C CA . LYS A 1 95 ? -12.947 2.760 -53.788 1.00 51.88 95 LYS A CA 1
ATOM 807 C C . LYS A 1 95 ? -13.840 1.522 -53.660 1.00 51.88 95 LYS A C 1
ATOM 809 O O . LYS A 1 95 ? -14.951 1.647 -53.161 1.00 51.88 95 LYS A O 1
ATOM 814 N N . GLU A 1 96 ? -13.365 0.349 -54.076 1.00 49.12 96 GLU A N 1
ATOM 815 C CA . GLU A 1 96 ? -14.160 -0.888 -54.077 1.00 49.12 96 GLU A CA 1
ATOM 816 C C . GLU A 1 96 ? -14.062 -1.636 -52.732 1.00 49.12 96 GLU A C 1
ATOM 818 O O . GLU A 1 96 ? -15.072 -2.099 -52.209 1.00 49.12 96 GLU A O 1
ATOM 823 N N . MET A 1 97 ? -12.892 -1.624 -52.076 1.00 50.75 97 MET A N 1
ATOM 824 C CA . MET A 1 97 ? -12.699 -2.285 -50.770 1.00 50.75 97 MET A CA 1
ATOM 825 C C . MET A 1 97 ? -13.386 -1.593 -49.577 1.00 50.75 97 MET A C 1
ATOM 827 O O . MET A 1 97 ? -13.624 -2.234 -48.554 1.00 50.75 97 MET A O 1
ATOM 831 N N . GLU A 1 98 ? -13.714 -0.299 -49.660 1.00 50.75 98 GLU A N 1
ATOM 832 C CA . GLU A 1 98 ? -14.412 0.393 -48.561 1.00 50.75 98 GLU A CA 1
ATOM 833 C C . GLU A 1 98 ? -15.926 0.109 -48.530 1.00 50.75 98 GLU A C 1
ATOM 835 O O . GLU A 1 98 ? -16.568 0.362 -47.509 1.00 50.75 98 GLU A O 1
ATOM 840 N N . HIS A 1 99 ? -16.499 -0.467 -49.596 1.00 50.66 99 HIS A N 1
ATOM 841 C CA . HIS A 1 99 ? -17.922 -0.814 -49.641 1.00 50.66 99 HIS A CA 1
ATOM 842 C C . HIS A 1 99 ? -18.218 -2.217 -49.072 1.00 50.66 99 HIS A C 1
ATOM 844 O O . HIS A 1 99 ? -19.278 -2.417 -48.482 1.00 50.66 99 HIS A O 1
ATOM 850 N N . GLU A 1 100 ? -17.286 -3.171 -49.165 1.00 47.69 100 GLU A N 1
ATOM 851 C CA . GLU A 1 100 ? -17.480 -4.539 -48.642 1.00 47.69 100 GLU A CA 1
ATOM 852 C C . GLU A 1 100 ? -17.345 -4.644 -47.114 1.00 47.69 100 GLU A C 1
ATOM 854 O O . GLU A 1 100 ? -17.953 -5.510 -46.494 1.00 47.69 100 GLU A O 1
ATOM 859 N N . ARG A 1 101 ? -16.642 -3.715 -46.453 1.00 48.91 101 ARG A N 1
ATOM 860 C CA . ARG A 1 101 ? -16.482 -3.739 -44.984 1.00 48.91 101 ARG A CA 1
ATOM 861 C C . ARG A 1 101 ? -17.701 -3.271 -44.180 1.00 48.91 101 ARG A C 1
ATOM 863 O O . ARG A 1 101 ? -17.647 -3.294 -42.952 1.00 48.91 101 ARG A O 1
ATOM 870 N N . ARG A 1 102 ? -18.783 -2.819 -44.824 1.00 44.94 102 ARG A N 1
ATOM 871 C CA . ARG A 1 102 ? -19.979 -2.293 -44.132 1.00 44.94 102 ARG A CA 1
ATOM 872 C C . ARG A 1 102 ? -21.129 -3.289 -43.964 1.00 44.94 102 ARG A C 1
ATOM 874 O O . ARG A 1 102 ? -22.130 -2.903 -43.373 1.00 44.94 102 ARG A O 1
ATOM 881 N N . THR A 1 103 ? -21.004 -4.534 -44.425 1.00 44.81 103 THR A N 1
ATOM 882 C CA . THR A 1 103 ? -22.130 -5.493 -44.457 1.00 44.81 103 THR A CA 1
ATOM 883 C C . THR A 1 103 ? -21.987 -6.743 -43.581 1.00 44.81 103 THR A C 1
ATOM 885 O O . THR A 1 103 ? -22.866 -7.592 -43.638 1.00 44.81 103 THR A O 1
ATOM 888 N N . GLU A 1 104 ? -20.959 -6.867 -42.734 1.00 43.03 104 GLU A N 1
ATOM 889 C CA . GLU A 1 104 ? -20.713 -8.099 -41.944 1.00 43.03 104 GLU A CA 1
ATOM 890 C C . GLU A 1 104 ? -20.789 -7.940 -40.411 1.00 43.03 104 GLU A C 1
ATOM 892 O O . GLU A 1 104 ? -20.287 -8.781 -39.673 1.00 43.03 104 GLU A O 1
ATOM 897 N N . LEU A 1 105 ? -21.431 -6.892 -39.890 1.00 43.62 105 LEU A N 1
ATOM 898 C CA . LEU A 1 105 ? -21.583 -6.700 -38.438 1.00 43.62 105 LEU A CA 1
ATOM 899 C C . LEU A 1 105 ? -23.050 -6.606 -38.032 1.00 43.62 105 LEU A C 1
ATOM 901 O O . LEU A 1 105 ? -23.496 -5.563 -37.582 1.00 43.62 105 LEU A O 1
ATOM 905 N N . ASP A 1 106 ? -23.774 -7.705 -38.207 1.00 42.50 106 ASP A N 1
ATOM 906 C CA . ASP A 1 106 ? -25.017 -8.009 -37.497 1.00 42.50 106 ASP A CA 1
ATOM 907 C C . ASP A 1 106 ? -25.222 -9.520 -37.622 1.00 42.50 106 ASP A C 1
ATOM 909 O O . ASP A 1 106 ? -25.807 -9.934 -38.611 1.00 42.50 106 ASP A O 1
ATOM 913 N N . HIS A 1 107 ? -24.690 -10.341 -36.707 1.00 41.00 107 HIS A N 1
ATOM 914 C CA . HIS A 1 107 ? -25.198 -11.685 -36.377 1.00 41.00 107 HIS A CA 1
ATOM 915 C C . HIS A 1 107 ? -24.540 -12.203 -35.078 1.00 41.00 107 HIS A C 1
ATOM 917 O O . HIS A 1 107 ? -23.322 -12.175 -34.920 1.00 41.00 107 HIS A O 1
ATOM 923 N N . ASP A 1 108 ? -25.414 -12.707 -34.209 1.00 38.66 108 ASP A N 1
ATOM 924 C CA . ASP A 1 108 ? -25.222 -13.747 -33.193 1.00 38.66 108 ASP A CA 1
ATOM 925 C C . ASP A 1 108 ? -25.066 -13.393 -31.696 1.00 38.66 108 ASP A C 1
ATOM 927 O O . ASP A 1 108 ? -24.051 -12.929 -31.177 1.00 38.66 108 ASP A O 1
ATOM 931 N N . ASN A 1 109 ? -26.189 -13.716 -31.047 1.00 36.25 109 ASN A N 1
ATOM 932 C CA . ASN A 1 109 ? -26.569 -13.853 -29.652 1.00 36.25 109 ASN A CA 1
ATOM 933 C C . ASN A 1 109 ? -25.937 -15.065 -28.924 1.00 36.25 109 ASN A C 1
ATOM 935 O O . ASN A 1 109 ? -25.515 -16.034 -29.546 1.00 36.25 109 ASN A O 1
ATOM 939 N N . ASP A 1 110 ? -26.048 -15.007 -27.589 1.00 38.66 110 ASP A N 1
ATOM 940 C CA . ASP A 1 110 ? -26.354 -16.081 -26.622 1.00 38.66 110 ASP A CA 1
ATOM 941 C C . ASP A 1 110 ? -25.562 -17.398 -26.631 1.00 38.66 110 ASP A C 1
ATOM 943 O O . ASP A 1 110 ? -25.824 -18.257 -27.464 1.00 38.66 110 ASP A O 1
ATOM 947 N N . VAL A 1 111 ? -24.797 -17.664 -25.553 1.00 39.78 111 VAL A N 1
ATOM 948 C CA . VAL A 1 111 ? -24.736 -19.001 -24.914 1.00 39.78 111 VAL A CA 1
ATOM 949 C C . VAL A 1 111 ? -24.436 -18.894 -23.404 1.00 39.78 111 VAL A C 1
ATOM 951 O O . VAL A 1 111 ? -23.348 -18.489 -22.996 1.00 39.78 111 VAL A O 1
ATOM 954 N N . ASP A 1 112 ? -25.398 -19.337 -22.588 1.00 33.97 112 ASP A N 1
ATOM 955 C CA . ASP A 1 112 ? -25.266 -19.712 -21.171 1.00 33.97 112 ASP A CA 1
ATOM 956 C C . ASP A 1 112 ? -24.500 -21.041 -21.002 1.00 33.97 112 ASP A C 1
ATOM 958 O O . ASP A 1 112 ? -24.715 -21.992 -21.755 1.00 33.97 112 ASP A O 1
ATOM 962 N N . GLY A 1 113 ? -23.684 -21.176 -19.948 1.00 34.25 113 GLY A N 1
ATOM 963 C CA . GLY A 1 113 ? -23.012 -22.445 -19.640 1.00 34.25 113 GLY A CA 1
ATOM 964 C C . GLY A 1 113 ? -22.459 -22.548 -18.219 1.00 34.25 113 GLY A C 1
ATOM 965 O O . GLY A 1 113 ? -21.319 -22.181 -17.954 1.00 34.25 113 GLY A O 1
ATOM 966 N N . ALA A 1 114 ? -23.267 -23.095 -17.309 1.00 34.69 114 ALA A N 1
ATOM 967 C CA . ALA A 1 114 ? -22.906 -23.418 -15.931 1.00 34.69 114 ALA A CA 1
ATOM 968 C C . ALA A 1 114 ? -22.084 -24.718 -15.828 1.00 34.69 114 ALA A C 1
ATOM 970 O O . ALA A 1 114 ? -22.469 -25.739 -16.395 1.00 34.69 114 ALA A O 1
ATOM 971 N N . VAL A 1 115 ? -21.017 -24.725 -15.017 1.00 36.44 115 VAL A N 1
ATOM 972 C CA . VAL A 1 115 ? -20.338 -25.957 -14.573 1.00 36.44 115 VAL A CA 1
ATOM 973 C C . VAL A 1 115 ? -20.041 -25.868 -13.077 1.00 36.44 115 VAL A C 1
ATOM 975 O O . VAL A 1 115 ? -19.308 -24.996 -12.618 1.00 36.44 115 VAL A O 1
ATOM 978 N N . GLY A 1 116 ? -20.642 -26.782 -12.312 1.00 32.25 116 GLY A N 1
ATOM 979 C CA . GLY A 1 116 ? -20.397 -26.964 -10.886 1.00 32.25 116 GLY A CA 1
ATOM 980 C C . GLY A 1 116 ? -19.236 -27.923 -10.625 1.00 32.25 116 GLY A C 1
ATOM 981 O O . GLY A 1 116 ? -19.134 -28.968 -11.262 1.00 32.25 116 GLY A O 1
ATOM 982 N N . LEU A 1 117 ? -18.398 -27.590 -9.643 1.00 33.28 117 LEU A N 1
ATOM 983 C CA . LEU A 1 117 ? -17.366 -28.475 -9.104 1.00 33.28 117 LEU A CA 1
ATOM 984 C C . LEU A 1 117 ? -17.371 -28.400 -7.573 1.00 33.28 117 LEU A C 1
ATOM 986 O O . LEU A 1 117 ? -17.076 -27.374 -6.964 1.00 33.28 117 LEU A O 1
ATOM 990 N N . THR A 1 118 ? -17.745 -29.518 -6.960 1.00 34.91 118 THR A N 1
ATOM 991 C CA . THR A 1 118 ? -17.671 -29.801 -5.524 1.00 34.91 118 THR A CA 1
ATOM 992 C C . THR A 1 118 ? -16.314 -30.407 -5.178 1.00 34.91 118 THR A C 1
ATOM 994 O O . THR A 1 118 ? -15.969 -31.450 -5.731 1.00 34.91 118 THR A O 1
ATOM 997 N N . VAL A 1 119 ? -15.592 -29.835 -4.210 1.00 33.25 119 VAL A N 1
ATOM 998 C CA . VAL A 1 119 ? -14.459 -30.493 -3.532 1.00 33.25 119 VAL A CA 1
ATOM 999 C C . VAL A 1 119 ? -14.557 -30.222 -2.030 1.00 33.25 119 VAL A C 1
ATOM 1001 O O . VAL A 1 119 ? -14.852 -29.102 -1.613 1.00 33.25 119 VAL A O 1
ATOM 1004 N N . GLY A 1 120 ? -14.389 -31.276 -1.228 1.00 30.44 120 GLY A N 1
ATOM 1005 C CA . GLY A 1 120 ? -14.563 -31.266 0.223 1.00 30.44 120 GLY A CA 1
ATOM 1006 C C . GLY A 1 120 ? -13.278 -31.434 1.035 1.00 30.44 120 GLY A C 1
ATOM 1007 O O . GLY A 1 120 ? -12.273 -31.897 0.510 1.00 30.44 120 GLY A O 1
ATOM 1008 N N . LEU A 1 121 ? -13.441 -31.168 2.344 1.00 32.28 121 LEU A N 1
ATOM 1009 C CA . LEU A 1 121 ? -12.614 -31.564 3.505 1.00 32.28 121 LEU A CA 1
ATOM 1010 C C . LEU A 1 121 ? -11.207 -30.912 3.542 1.00 32.28 121 LEU A C 1
ATOM 1012 O O . LEU A 1 121 ? -10.576 -30.755 2.513 1.00 32.28 121 LEU A O 1
ATOM 1016 N N . LYS A 1 122 ? -10.620 -30.474 4.663 1.00 31.58 122 LYS A N 1
ATOM 1017 C CA . LYS A 1 122 ? -10.653 -30.894 6.076 1.00 31.58 122 LYS A CA 1
ATOM 1018 C C . LYS A 1 122 ? -10.380 -29.684 6.995 1.00 31.58 122 LYS A C 1
ATOM 1020 O O . LYS A 1 122 ? -9.760 -28.716 6.571 1.00 31.58 122 LYS A O 1
ATOM 1025 N N . THR A 1 123 ? -10.830 -29.767 8.243 1.00 30.69 123 THR A N 1
ATOM 1026 C CA . THR A 1 123 ? -10.508 -28.846 9.343 1.00 30.69 123 THR A CA 1
ATOM 1027 C C . THR A 1 123 ? -9.477 -29.517 10.241 1.00 30.69 123 THR A C 1
ATOM 1029 O O . THR A 1 123 ? -9.793 -30.576 10.783 1.00 30.69 123 THR A O 1
ATOM 1032 N N . ASP A 1 124 ? -8.305 -28.907 10.402 1.00 31.50 124 ASP A N 1
ATOM 1033 C CA . ASP A 1 124 ? -7.338 -29.286 11.432 1.00 31.50 124 ASP A CA 1
ATOM 1034 C C . ASP A 1 124 ? -7.278 -28.181 12.494 1.00 31.50 124 ASP A C 1
ATOM 1036 O O . ASP A 1 124 ? -7.193 -26.989 12.187 1.00 31.50 124 ASP A O 1
ATOM 1040 N N . ASP A 1 125 ? -7.388 -28.619 13.745 1.00 43.84 125 ASP A N 1
ATOM 1041 C CA . ASP A 1 125 ? -7.306 -27.832 14.968 1.00 43.84 125 ASP A CA 1
ATOM 1042 C C . ASP A 1 125 ? -5.865 -27.354 15.208 1.00 43.84 125 ASP A C 1
ATOM 1044 O O . ASP A 1 125 ? -4.938 -28.163 15.192 1.00 43.84 125 ASP A O 1
ATOM 1048 N N . TYR A 1 126 ? -5.670 -26.064 15.504 1.00 34.56 126 TYR A N 1
ATOM 1049 C CA . TYR A 1 126 ? -4.394 -25.557 16.018 1.00 34.56 126 TYR A CA 1
ATOM 1050 C C . TYR A 1 126 ? -4.575 -24.829 17.350 1.00 34.56 126 TYR A C 1
ATOM 1052 O O . TYR A 1 126 ? -5.272 -23.818 17.465 1.00 34.56 126 TYR A O 1
ATOM 1060 N N . HIS A 1 127 ? -3.931 -25.405 18.364 1.00 36.00 127 HIS A N 1
ATOM 1061 C CA . HIS A 1 127 ? -3.746 -24.862 19.698 1.00 36.00 127 HIS A CA 1
ATOM 1062 C C . HIS A 1 127 ? -2.746 -23.705 19.685 1.00 36.00 127 HIS A C 1
ATOM 1064 O O . HIS A 1 127 ? -1.720 -23.764 19.012 1.00 36.00 127 HIS A O 1
ATOM 1070 N N . GLY A 1 128 ? -3.051 -22.670 20.467 1.00 39.31 128 GLY A N 1
ATOM 1071 C CA . GLY A 1 128 ? -2.144 -21.567 20.742 1.00 39.31 128 GLY A CA 1
ATOM 1072 C C . GLY A 1 128 ? -1.145 -21.901 21.846 1.00 39.31 128 GLY A C 1
ATOM 1073 O O . GLY A 1 128 ? -1.512 -22.502 22.856 1.00 39.31 128 GLY A O 1
ATOM 1074 N N . ASN A 1 129 ? 0.099 -21.487 21.633 1.00 43.19 129 ASN A N 1
ATOM 1075 C CA . ASN A 1 129 ? 0.971 -20.771 22.567 1.00 43.19 129 ASN A CA 1
ATOM 1076 C C . ASN A 1 129 ? 2.349 -20.602 21.907 1.00 43.19 129 ASN A C 1
ATOM 1078 O O . ASN A 1 129 ? 2.728 -21.441 21.100 1.00 43.19 129 ASN A O 1
ATOM 1082 N N . ASP A 1 130 ? 3.051 -19.532 22.297 1.00 41.28 130 ASP A N 1
ATOM 1083 C CA . ASP A 1 130 ? 4.487 -19.243 22.089 1.00 41.28 130 ASP A CA 1
ATOM 1084 C C . ASP A 1 130 ? 4.805 -18.076 21.137 1.00 41.28 130 ASP A C 1
ATOM 1086 O O . ASP A 1 130 ? 5.272 -18.248 20.022 1.00 41.28 130 ASP A O 1
ATOM 1090 N N . TYR A 1 131 ? 4.630 -16.848 21.642 1.00 47.78 131 TYR A N 1
ATOM 1091 C CA . TYR A 1 131 ? 5.031 -15.595 20.976 1.00 47.78 131 TYR A CA 1
ATOM 1092 C C . TYR A 1 131 ? 6.501 -15.183 21.218 1.00 47.78 131 TYR A C 1
ATOM 1094 O O . TYR A 1 131 ? 6.906 -14.093 20.817 1.00 47.78 131 TYR A O 1
ATOM 1102 N N . GLU A 1 132 ? 7.317 -16.016 21.872 1.00 48.41 132 GLU A N 1
ATOM 1103 C CA . GLU A 1 132 ? 8.739 -15.710 22.125 1.00 48.41 132 GLU A CA 1
ATOM 1104 C C . GLU A 1 132 ? 9.718 -16.504 21.237 1.00 48.41 132 GLU A C 1
ATOM 1106 O O . GLU A 1 132 ? 10.913 -16.231 21.280 1.00 48.41 132 GLU A O 1
ATOM 1111 N N . SER A 1 133 ? 9.232 -17.407 20.369 1.00 52.28 133 SER A N 1
ATOM 1112 C CA . SER A 1 133 ? 10.064 -18.191 19.430 1.00 52.28 133 SER A CA 1
ATOM 1113 C C . SER A 1 133 ? 10.128 -17.621 17.999 1.00 52.28 133 SER A C 1
ATOM 1115 O O . SER A 1 133 ? 10.896 -18.118 17.176 1.00 52.28 133 SER A O 1
ATOM 1117 N N . ASP A 1 134 ? 9.353 -16.578 17.684 1.00 50.28 134 ASP A N 1
ATOM 1118 C CA . ASP A 1 134 ? 9.136 -16.128 16.296 1.00 50.28 134 ASP A CA 1
ATOM 1119 C C . ASP A 1 134 ? 10.221 -15.189 15.745 1.00 50.28 134 ASP A C 1
ATOM 1121 O O . ASP A 1 134 ? 10.310 -14.990 14.534 1.00 50.28 134 ASP A O 1
ATOM 1125 N N . MET A 1 135 ? 11.078 -14.610 16.591 1.00 53.34 135 MET A N 1
ATOM 1126 C CA . MET A 1 135 ? 12.128 -13.700 16.106 1.00 53.34 135 MET A CA 1
ATOM 1127 C C . MET A 1 135 ? 13.276 -14.437 15.403 1.00 53.34 135 MET A C 1
ATOM 1129 O O . MET A 1 135 ? 13.774 -13.937 14.396 1.00 53.34 135 MET A O 1
ATOM 1133 N N . ASP A 1 136 ? 13.637 -15.641 15.858 1.00 52.84 136 ASP A N 1
ATOM 1134 C CA . ASP A 1 136 ? 14.661 -16.463 15.195 1.00 52.84 136 ASP A CA 1
ATOM 1135 C C . ASP A 1 136 ? 14.128 -17.074 13.881 1.00 52.84 136 ASP A C 1
ATOM 1137 O O . ASP A 1 136 ? 14.879 -17.242 12.920 1.00 52.84 136 ASP A O 1
ATOM 1141 N N . SER A 1 137 ? 12.809 -17.301 13.789 1.00 57.41 137 SER A N 1
ATOM 1142 C CA . SER A 1 137 ? 12.138 -17.761 12.563 1.00 57.41 137 SER A CA 1
ATOM 1143 C C . SER A 1 137 ? 12.160 -16.706 11.451 1.00 57.41 137 SER A C 1
ATOM 1145 O O . SER A 1 137 ? 12.287 -17.051 10.278 1.00 57.41 137 SER A O 1
ATOM 1147 N N . ILE A 1 138 ? 12.068 -15.416 11.794 1.00 66.38 138 ILE A N 1
ATOM 1148 C CA . ILE A 1 138 ? 12.099 -14.327 10.804 1.00 66.38 138 ILE A CA 1
ATOM 1149 C C . ILE A 1 138 ? 13.499 -14.181 10.193 1.00 66.38 138 ILE A C 1
ATOM 1151 O O . ILE A 1 138 ? 13.619 -13.961 8.987 1.00 66.38 138 ILE A O 1
ATOM 1155 N N . ASP A 1 139 ? 14.562 -14.331 10.984 1.00 68.69 139 ASP A N 1
ATOM 1156 C CA . ASP A 1 139 ? 15.933 -14.263 10.464 1.00 68.69 139 ASP A CA 1
ATOM 1157 C C . ASP A 1 139 ? 16.271 -15.481 9.581 1.00 68.69 139 ASP A C 1
ATOM 1159 O O . ASP A 1 139 ? 16.966 -15.340 8.567 1.00 68.69 139 ASP A O 1
ATOM 1163 N N . GLU A 1 140 ? 15.720 -16.658 9.890 1.00 72.00 140 GLU A N 1
ATOM 1164 C CA . GLU A 1 140 ? 15.862 -17.858 9.058 1.00 72.00 140 GLU A CA 1
ATOM 1165 C C . GLU A 1 140 ? 15.059 -17.749 7.745 1.00 72.00 140 GLU A C 1
ATOM 1167 O O . GLU A 1 140 ? 15.586 -18.061 6.669 1.00 72.00 140 GLU A O 1
ATOM 1172 N N . GLU A 1 141 ? 13.845 -17.186 7.786 1.00 76.06 141 GLU A N 1
ATOM 1173 C CA . GLU A 1 141 ? 13.051 -16.875 6.589 1.00 76.06 141 GLU A CA 1
ATOM 1174 C C . GLU A 1 141 ? 13.712 -15.808 5.705 1.00 76.06 141 GLU A C 1
ATOM 1176 O O . GLU A 1 141 ? 13.764 -15.964 4.481 1.00 76.06 141 GLU A O 1
ATOM 1181 N N . LEU A 1 142 ? 14.271 -14.743 6.291 1.00 71.38 142 LEU A N 1
ATOM 1182 C CA . LEU A 1 142 ? 14.985 -13.699 5.548 1.00 71.38 142 LEU A CA 1
ATOM 1183 C C . LEU A 1 142 ? 16.285 -14.224 4.926 1.00 71.38 142 LEU A C 1
ATOM 1185 O O . LEU A 1 142 ? 16.624 -13.846 3.798 1.00 71.38 142 LEU A O 1
ATOM 1189 N N . SER A 1 143 ? 16.995 -15.116 5.619 1.00 84.81 143 SER A N 1
ATOM 1190 C CA . SER A 1 143 ? 18.173 -15.813 5.091 1.00 84.81 143 SER A CA 1
ATOM 1191 C C . SER A 1 143 ? 17.804 -16.712 3.906 1.00 84.81 143 SER A C 1
ATOM 1193 O O . SER A 1 143 ? 18.433 -16.643 2.843 1.00 84.81 143 SER A O 1
ATOM 1195 N N . TRP A 1 144 ? 16.721 -17.486 4.034 1.00 89.12 144 TRP A N 1
ATOM 1196 C CA . TRP A 1 144 ? 16.202 -18.332 2.960 1.00 89.12 144 TRP A CA 1
ATOM 1197 C C . TRP A 1 144 ? 15.749 -17.513 1.742 1.00 89.12 144 TRP A C 1
ATOM 1199 O O . TRP A 1 144 ? 16.140 -17.825 0.615 1.00 89.12 144 TRP A O 1
ATOM 1209 N N . LEU A 1 145 ? 15.008 -16.419 1.952 1.00 76.62 145 LEU A N 1
ATOM 1210 C CA . LEU A 1 145 ? 14.579 -15.493 0.896 1.00 76.62 145 LEU A CA 1
ATOM 1211 C C . LEU A 1 145 ? 15.767 -14.843 0.187 1.00 76.62 145 LEU A C 1
ATOM 1213 O O . LEU A 1 145 ? 15.776 -14.755 -1.041 1.00 76.62 145 LEU A O 1
ATOM 1217 N N . THR A 1 146 ? 16.789 -14.426 0.935 1.00 79.50 146 THR A N 1
ATOM 1218 C CA . THR A 1 146 ? 18.003 -13.831 0.360 1.00 79.50 146 THR A CA 1
ATOM 1219 C C . THR A 1 146 ? 18.730 -14.839 -0.526 1.00 79.50 146 THR A C 1
ATOM 1221 O O . THR A 1 146 ? 19.042 -14.527 -1.676 1.00 79.50 146 THR A O 1
ATOM 1224 N N . LYS A 1 147 ? 18.895 -16.081 -0.053 1.00 89.19 147 LYS A N 1
ATOM 1225 C CA . LYS A 1 147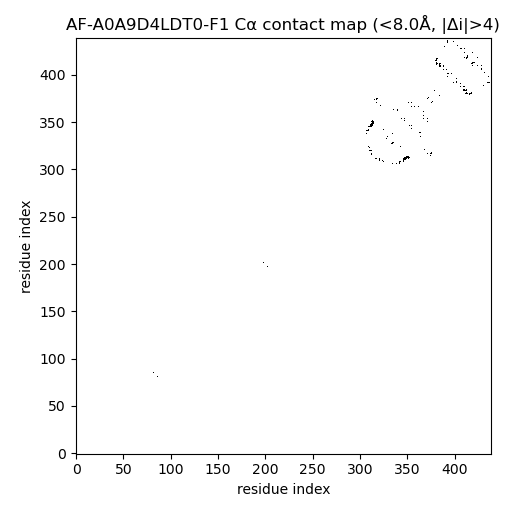 ? 19.478 -17.174 -0.840 1.00 89.19 147 LYS A CA 1
ATOM 1226 C C . LYS A 1 147 ? 18.654 -17.484 -2.094 1.00 89.19 147 LYS A C 1
ATOM 1228 O O . LYS A 1 147 ? 19.218 -17.662 -3.169 1.00 89.19 147 LYS A O 1
ATOM 1233 N N . LYS A 1 148 ? 17.321 -17.484 -1.985 1.00 84.81 148 LYS A N 1
ATOM 1234 C CA . LYS A 1 148 ? 16.416 -17.720 -3.118 1.00 84.81 148 LYS A CA 1
ATOM 1235 C C . LYS A 1 148 ? 16.504 -16.612 -4.166 1.00 84.81 148 LYS A C 1
ATOM 1237 O O . LYS A 1 148 ? 16.533 -16.904 -5.361 1.00 84.81 148 LYS A O 1
ATOM 1242 N N . MET A 1 149 ? 16.594 -15.351 -3.742 1.00 79.75 149 MET A N 1
ATOM 1243 C CA . MET A 1 149 ? 16.804 -14.235 -4.665 1.00 79.75 149 MET A CA 1
ATOM 1244 C C . MET A 1 149 ? 18.149 -14.355 -5.381 1.00 79.75 149 MET A C 1
ATOM 1246 O O . MET A 1 149 ? 18.200 -14.150 -6.589 1.00 79.75 149 MET A O 1
ATOM 1250 N N . GLU A 1 150 ? 19.214 -14.724 -4.672 1.00 85.12 150 GLU A N 1
ATOM 1251 C CA . GLU A 1 150 ? 20.552 -14.879 -5.252 1.00 85.12 150 GLU A CA 1
ATOM 1252 C C . GLU A 1 150 ? 20.612 -16.038 -6.265 1.00 85.12 150 GLU A C 1
ATOM 1254 O O . GLU A 1 150 ? 21.150 -15.866 -7.357 1.00 85.12 150 GLU A O 1
ATOM 1259 N N . GLU A 1 151 ? 19.943 -17.165 -5.983 1.00 88.31 151 GLU A N 1
ATOM 1260 C CA . GLU A 1 151 ? 19.731 -18.257 -6.949 1.00 88.31 151 GLU A CA 1
ATOM 1261 C C . GLU A 1 151 ? 18.979 -17.772 -8.201 1.00 88.31 151 GLU A C 1
ATOM 1263 O O . GLU A 1 151 ? 19.375 -18.070 -9.327 1.00 88.31 151 GLU A O 1
ATOM 1268 N N . THR A 1 152 ? 17.916 -16.980 -8.024 1.00 80.44 152 THR A N 1
ATOM 1269 C CA . THR A 1 152 ? 17.135 -16.442 -9.154 1.00 80.44 152 THR A CA 1
ATOM 1270 C C . THR A 1 152 ? 17.948 -15.452 -9.993 1.00 80.44 152 THR A C 1
ATOM 1272 O O . THR A 1 152 ? 17.876 -15.479 -11.221 1.00 80.44 152 THR A O 1
ATOM 1275 N N . PHE A 1 153 ? 18.755 -14.600 -9.353 1.00 79.88 153 PHE A N 1
ATOM 1276 C CA . PHE A 1 153 ? 19.659 -13.681 -10.046 1.00 79.88 153 PHE A CA 1
ATOM 1277 C C . PHE A 1 153 ? 20.748 -14.424 -10.819 1.00 79.88 153 PHE A C 1
ATOM 1279 O O . PHE A 1 153 ? 21.074 -14.009 -11.930 1.00 79.88 153 PHE A O 1
ATOM 1286 N N . GLN A 1 154 ? 21.269 -15.529 -10.280 1.00 83.31 154 GLN A N 1
ATOM 1287 C CA . GLN A 1 154 ? 22.242 -16.361 -10.982 1.00 83.31 154 GLN A CA 1
ATOM 1288 C C . GLN A 1 154 ? 21.626 -17.012 -12.228 1.00 83.31 154 GLN A C 1
ATOM 1290 O O . GLN A 1 154 ? 22.224 -16.951 -13.296 1.00 83.31 154 GLN A O 1
ATOM 1295 N N . ILE A 1 155 ? 20.396 -17.533 -12.134 1.00 82.75 155 ILE A N 1
ATOM 1296 C CA . ILE A 1 155 ? 19.662 -18.073 -13.293 1.00 82.75 155 ILE A CA 1
ATOM 1297 C C . ILE A 1 155 ? 19.461 -16.994 -14.365 1.00 82.75 155 ILE A C 1
ATOM 1299 O O . ILE A 1 155 ? 19.627 -17.263 -15.555 1.00 82.75 155 ILE A O 1
ATOM 1303 N N . TYR A 1 156 ? 19.135 -15.764 -13.957 1.00 74.06 156 TYR A N 1
ATOM 1304 C CA . TYR A 1 156 ? 18.948 -14.657 -14.893 1.00 74.06 156 TYR A CA 1
ATOM 1305 C C . TYR A 1 156 ? 20.266 -14.255 -15.571 1.00 74.06 156 TYR A C 1
ATOM 1307 O O . TYR A 1 156 ? 20.305 -14.116 -16.792 1.00 74.06 156 TYR A O 1
ATOM 1315 N N . ALA A 1 157 ? 21.357 -14.154 -14.806 1.00 77.69 157 ALA A N 1
ATOM 1316 C CA . ALA A 1 157 ? 22.690 -13.861 -15.331 1.00 77.69 157 ALA A CA 1
ATOM 1317 C C . ALA A 1 157 ? 23.183 -14.949 -16.304 1.00 77.69 157 ALA A C 1
ATOM 1319 O O . ALA A 1 157 ? 23.702 -14.628 -17.373 1.00 77.69 157 ALA A O 1
ATOM 1320 N N . ASP A 1 158 ? 22.952 -16.224 -15.982 1.00 82.19 158 ASP A N 1
ATOM 1321 C CA . ASP A 1 158 ? 23.297 -17.351 -16.851 1.00 82.19 158 ASP A CA 1
ATOM 1322 C C . ASP A 1 158 ? 22.429 -17.362 -18.126 1.00 82.19 158 ASP A C 1
ATOM 1324 O O . ASP A 1 158 ? 22.904 -17.728 -19.205 1.00 82.19 158 ASP A O 1
ATOM 1328 N N . SER A 1 159 ? 21.167 -16.920 -18.037 1.00 74.75 159 SER A N 1
ATOM 1329 C CA . SER A 1 159 ? 20.274 -16.794 -19.195 1.00 74.75 159 SER A CA 1
ATOM 1330 C C . SER A 1 159 ? 20.666 -15.643 -20.127 1.00 74.75 159 SER A C 1
ATOM 1332 O O . SER A 1 159 ? 20.644 -15.824 -21.343 1.00 74.75 159 SER A O 1
ATOM 1334 N N . GLU A 1 160 ? 21.099 -14.496 -19.592 1.00 77.19 160 GLU A N 1
ATOM 1335 C CA . GLU A 1 160 ? 21.610 -13.384 -20.401 1.00 77.19 160 GLU A CA 1
ATOM 1336 C C . GLU A 1 160 ? 22.923 -13.760 -21.095 1.00 77.19 160 GLU A C 1
ATOM 1338 O O . GLU A 1 160 ? 23.083 -13.481 -22.283 1.00 77.19 160 GLU A O 1
ATOM 1343 N N . ASP A 1 161 ? 23.829 -14.462 -20.407 1.00 75.69 161 ASP A N 1
ATOM 1344 C CA . ASP A 1 161 ? 25.082 -14.939 -21.005 1.00 75.69 161 ASP A CA 1
ATOM 1345 C C . ASP A 1 161 ? 24.822 -15.998 -22.094 1.00 75.69 161 ASP A C 1
ATOM 1347 O O . ASP A 1 161 ? 25.507 -16.037 -23.120 1.00 75.69 161 ASP A O 1
ATOM 1351 N N . ARG A 1 162 ? 23.775 -16.821 -21.932 1.00 73.06 162 ARG A N 1
ATOM 1352 C CA . ARG A 1 162 ? 23.329 -17.778 -22.953 1.00 73.06 162 ARG A CA 1
ATOM 1353 C C . ARG A 1 162 ? 22.698 -17.090 -24.162 1.00 73.06 162 ARG A C 1
ATOM 1355 O O . ARG A 1 162 ? 23.079 -17.412 -25.283 1.00 73.06 162 ARG A O 1
ATOM 1362 N N . ILE A 1 163 ? 21.807 -16.119 -23.956 1.00 70.69 163 ILE A N 1
ATOM 1363 C CA . ILE A 1 163 ? 21.199 -15.324 -25.038 1.00 70.69 163 ILE A CA 1
ATOM 1364 C C . ILE A 1 163 ? 22.278 -14.539 -25.791 1.00 70.69 163 ILE A C 1
ATOM 1366 O O . ILE A 1 163 ? 22.245 -14.461 -27.017 1.00 70.69 163 ILE A O 1
ATOM 1370 N N . PHE A 1 164 ? 23.279 -14.010 -25.086 1.00 73.38 164 PHE A N 1
ATOM 1371 C CA . PHE A 1 164 ? 24.403 -13.314 -25.704 1.00 73.38 164 PHE A CA 1
ATOM 1372 C C . PHE A 1 164 ? 25.290 -14.268 -26.526 1.00 73.38 164 PHE A C 1
ATOM 1374 O O . PHE A 1 164 ? 25.663 -13.948 -27.656 1.00 73.38 164 PHE A O 1
ATOM 1381 N N . LYS A 1 165 ? 25.572 -15.476 -26.017 1.00 70.31 165 LYS A N 1
ATOM 1382 C CA . LYS A 1 165 ? 26.327 -16.518 -26.742 1.00 70.31 165 LYS A CA 1
ATOM 1383 C C . LYS A 1 165 ? 25.569 -17.100 -27.938 1.00 70.31 165 LYS A C 1
ATOM 1385 O O . LYS A 1 165 ? 26.189 -17.380 -28.963 1.00 70.31 165 LYS A O 1
ATOM 1390 N N . GLU A 1 166 ? 24.254 -17.274 -27.837 1.00 62.62 166 GLU A N 1
ATOM 1391 C CA . GLU A 1 166 ? 23.407 -17.770 -28.931 1.00 62.62 166 GLU A CA 1
ATOM 1392 C C . GLU A 1 166 ? 23.146 -16.670 -29.980 1.00 62.62 166 GLU A C 1
ATOM 1394 O O . GLU A 1 166 ? 23.213 -16.938 -31.180 1.00 62.62 166 GLU A O 1
ATOM 1399 N N . GLY A 1 167 ? 23.001 -15.406 -29.566 1.00 49.97 167 GLY A N 1
ATOM 1400 C CA . GLY A 1 167 ? 22.915 -14.250 -30.468 1.00 49.97 167 GLY A CA 1
ATOM 1401 C C . GLY A 1 167 ? 24.199 -13.997 -31.272 1.00 49.97 167 GLY A C 1
ATOM 1402 O O . GLY A 1 167 ? 24.137 -13.587 -32.434 1.00 49.97 167 GLY A O 1
ATOM 1403 N N . LEU A 1 168 ? 25.365 -14.319 -30.702 1.00 52.12 168 LEU A N 1
ATOM 1404 C CA . LEU A 1 168 ? 26.653 -14.290 -31.407 1.00 52.12 168 LEU A CA 1
ATOM 1405 C C . LEU A 1 168 ? 26.854 -15.468 -32.375 1.00 52.12 168 LEU A C 1
ATOM 1407 O O . LEU A 1 168 ? 27.646 -15.341 -33.302 1.00 52.12 168 LEU A O 1
ATOM 1411 N N . ARG A 1 169 ? 26.137 -16.591 -32.215 1.00 46.88 169 ARG A N 1
ATOM 1412 C CA . ARG A 1 169 ? 26.129 -17.675 -33.221 1.00 46.88 169 ARG A CA 1
ATOM 1413 C C . ARG A 1 169 ? 25.190 -17.381 -34.389 1.00 46.88 169 ARG A C 1
ATOM 1415 O O . ARG A 1 169 ? 25.503 -17.729 -35.522 1.00 46.88 169 ARG A O 1
ATOM 1422 N N . CYS A 1 170 ? 24.087 -16.681 -34.135 1.00 41.62 170 CYS A N 1
ATOM 1423 C CA . CYS A 1 170 ? 23.069 -16.396 -35.150 1.00 41.62 170 CYS A CA 1
ATOM 1424 C C . CYS A 1 170 ? 23.474 -15.300 -36.163 1.00 41.62 170 CYS A C 1
ATOM 1426 O O . CYS A 1 170 ? 22.780 -15.076 -37.148 1.00 41.62 170 CYS A O 1
ATOM 1428 N N . SER A 1 171 ? 24.609 -14.620 -35.963 1.00 42.59 171 SER A N 1
ATOM 1429 C CA . SER A 1 171 ? 25.128 -13.597 -36.890 1.00 42.59 171 SER A CA 1
ATOM 1430 C C . SER A 1 171 ? 26.154 -14.127 -37.906 1.00 42.59 171 SER A C 1
ATOM 1432 O O . SER A 1 171 ? 26.665 -13.351 -38.711 1.00 42.59 171 SER A O 1
ATOM 1434 N N . THR A 1 172 ? 26.420 -15.440 -37.920 1.00 45.47 172 THR A N 1
ATOM 1435 C CA . THR A 1 172 ? 27.331 -16.086 -38.890 1.00 45.47 172 THR A CA 1
ATOM 1436 C C . THR A 1 172 ? 26.705 -17.210 -39.720 1.00 45.47 172 THR A C 1
ATOM 1438 O O . THR A 1 172 ? 27.381 -17.753 -40.587 1.00 45.47 172 THR A O 1
ATOM 1441 N N . GLU A 1 173 ? 25.425 -17.533 -39.529 1.00 42.97 173 GLU A N 1
ATOM 1442 C CA . GLU A 1 173 ? 24.707 -18.512 -40.360 1.00 42.97 173 GLU A CA 1
ATOM 1443 C C . GLU A 1 173 ? 23.602 -17.819 -41.160 1.00 42.97 173 GLU A C 1
ATOM 1445 O O . GLU A 1 173 ? 22.429 -17.781 -40.798 1.00 42.97 173 GLU A O 1
ATOM 1450 N N . THR A 1 174 ? 24.000 -17.234 -42.286 1.00 43.78 174 THR A N 1
ATOM 1451 C CA . THR A 1 174 ? 23.076 -16.876 -43.358 1.00 43.78 174 THR A CA 1
ATOM 1452 C C . THR A 1 174 ? 22.566 -18.139 -44.054 1.00 43.78 174 THR A C 1
ATOM 1454 O O . THR A 1 174 ? 23.328 -18.815 -44.738 1.00 43.78 174 THR A O 1
ATOM 1457 N N . LEU A 1 175 ? 21.252 -18.352 -43.929 1.00 42.16 175 LEU A N 1
ATOM 1458 C CA . LEU A 1 175 ? 20.328 -18.833 -44.964 1.00 42.16 175 LEU A CA 1
ATOM 1459 C C . LEU A 1 175 ? 20.533 -20.268 -45.483 1.00 42.16 175 LEU A C 1
ATOM 1461 O O . LEU A 1 175 ? 21.281 -20.517 -46.424 1.00 42.16 175 LEU A O 1
ATOM 1465 N N . THR A 1 176 ? 19.720 -21.193 -44.972 1.00 50.09 176 THR A N 1
ATOM 1466 C CA . THR A 1 176 ? 19.252 -22.337 -45.762 1.00 50.09 176 THR A CA 1
ATOM 1467 C C . THR A 1 176 ? 18.125 -21.873 -46.699 1.00 50.09 176 THR A C 1
ATOM 1469 O O . THR A 1 176 ? 17.134 -21.313 -46.229 1.00 50.09 176 THR A O 1
ATOM 1472 N N . PRO A 1 177 ? 18.242 -22.078 -48.022 1.00 45.66 177 PRO A N 1
ATOM 1473 C CA . PRO A 1 177 ? 17.172 -21.797 -48.965 1.00 45.66 177 PRO A CA 1
ATOM 1474 C C . PRO A 1 177 ? 16.334 -23.061 -49.175 1.00 45.66 177 PRO A C 1
ATOM 1476 O O . PRO A 1 177 ? 16.748 -23.992 -49.864 1.00 45.66 177 PRO A O 1
ATOM 1479 N N . SER A 1 178 ? 15.135 -23.095 -48.607 1.00 48.78 178 SER A N 1
ATOM 1480 C CA . SER A 1 178 ? 14.062 -23.960 -49.097 1.00 48.78 178 SER A CA 1
ATOM 1481 C C . SER A 1 178 ? 12.894 -23.065 -49.475 1.00 48.78 178 SER A C 1
ATOM 1483 O O . SER A 1 178 ? 12.450 -22.289 -48.638 1.00 48.78 178 SER A O 1
ATOM 1485 N N . GLU A 1 179 ? 12.425 -23.220 -50.715 1.00 47.97 179 GLU A N 1
ATOM 1486 C CA . GLU A 1 179 ? 11.329 -22.489 -51.378 1.00 47.97 179 GLU A CA 1
ATOM 1487 C C . GLU A 1 179 ? 11.749 -21.291 -52.247 1.00 47.97 179 GLU A C 1
ATOM 1489 O O . GLU A 1 179 ? 11.303 -20.164 -52.078 1.00 47.97 179 GLU A O 1
ATOM 1494 N N . CYS A 1 180 ? 12.557 -21.574 -53.271 1.00 35.19 180 CYS A N 1
ATOM 1495 C CA . CYS A 1 180 ? 12.421 -20.908 -54.567 1.00 35.19 180 CYS A CA 1
ATOM 1496 C C . CYS A 1 180 ? 12.617 -21.970 -55.655 1.00 35.19 180 CYS A C 1
ATOM 1498 O O . CYS A 1 180 ? 13.734 -22.403 -55.936 1.00 35.19 180 CYS A O 1
ATOM 1500 N N . HIS A 1 181 ? 11.502 -22.458 -56.195 1.00 48.19 181 HIS A N 1
ATOM 1501 C CA . HIS A 1 181 ? 11.479 -23.215 -57.439 1.00 48.19 181 HIS A CA 1
ATOM 1502 C C . HIS A 1 181 ? 11.664 -22.228 -58.598 1.00 48.19 181 HIS A C 1
ATOM 1504 O O . HIS A 1 181 ? 11.055 -21.164 -58.591 1.00 48.19 181 HIS A O 1
ATOM 1510 N N . GLU A 1 182 ? 12.482 -22.635 -59.570 1.00 47.53 182 GLU A N 1
ATOM 1511 C CA . GLU A 1 182 ? 12.687 -22.004 -60.881 1.00 47.53 182 GLU A CA 1
ATOM 1512 C C . GLU A 1 182 ? 13.463 -20.680 -60.883 1.00 47.53 182 GLU A C 1
ATOM 1514 O O . GLU A 1 182 ? 12.883 -19.604 -60.836 1.00 47.53 182 GLU A O 1
ATOM 1519 N N . CYS A 1 183 ? 14.791 -20.779 -61.007 1.00 39.03 183 CYS A N 1
ATOM 1520 C CA . CYS A 1 183 ? 15.641 -19.896 -61.822 1.00 39.03 183 CYS A CA 1
ATOM 1521 C C . CYS A 1 183 ? 17.043 -20.528 -61.903 1.00 39.03 183 CYS A C 1
ATOM 1523 O O . CYS A 1 183 ? 17.955 -20.186 -61.151 1.00 39.03 183 CYS A O 1
ATOM 1525 N N . GLU A 1 184 ? 17.194 -21.501 -62.801 1.00 47.34 184 GLU A N 1
ATOM 1526 C CA . GLU A 1 184 ? 18.498 -21.921 -63.310 1.00 47.34 184 GLU A CA 1
ATOM 1527 C C . GLU A 1 184 ? 19.099 -20.763 -64.115 1.00 47.34 184 GLU A C 1
ATOM 1529 O O . GLU A 1 184 ? 18.568 -20.397 -65.160 1.00 47.34 184 GLU A O 1
ATOM 1534 N N . HIS A 1 185 ? 20.221 -20.204 -63.661 1.00 41.78 185 HIS A N 1
ATOM 1535 C CA . HIS A 1 185 ? 21.247 -19.758 -64.596 1.00 41.78 185 HIS A CA 1
ATOM 1536 C C . HIS A 1 185 ? 22.644 -19.913 -64.001 1.00 41.78 185 HIS A C 1
ATOM 1538 O O . HIS A 1 185 ? 23.011 -19.306 -62.994 1.00 41.78 185 HIS A O 1
ATOM 1544 N N . ASP A 1 186 ? 23.393 -20.773 -64.682 1.00 51.31 186 ASP A N 1
ATOM 1545 C CA . ASP A 1 186 ? 24.824 -20.996 -64.607 1.00 51.31 186 ASP A CA 1
ATOM 1546 C C . ASP A 1 186 ? 25.630 -19.696 -64.549 1.00 51.31 186 ASP A C 1
ATOM 1548 O O . ASP A 1 186 ? 25.709 -18.966 -65.530 1.00 51.31 186 ASP A O 1
ATOM 1552 N N . HIS A 1 187 ? 26.312 -19.466 -63.427 1.00 47.69 187 HIS A N 1
ATOM 1553 C CA . HIS A 1 187 ? 27.607 -18.779 -63.389 1.00 47.69 187 HIS A CA 1
ATOM 1554 C C . HIS A 1 187 ? 28.412 -19.265 -62.175 1.00 47.69 187 HIS A C 1
ATOM 1556 O O . HIS A 1 187 ? 28.741 -18.522 -61.254 1.00 47.69 187 HIS A O 1
ATOM 1562 N N . LYS A 1 188 ? 28.735 -20.563 -62.175 1.00 49.19 188 LYS A N 1
ATOM 1563 C CA . LYS A 1 188 ? 29.934 -21.075 -61.503 1.00 49.19 188 LYS A CA 1
ATOM 1564 C C . LYS A 1 188 ? 31.072 -21.030 -62.518 1.00 49.19 188 LYS A C 1
ATOM 1566 O O . LYS A 1 188 ? 31.299 -21.998 -63.230 1.00 49.19 188 LYS A O 1
ATOM 1571 N N . SER A 1 189 ? 31.728 -19.881 -62.614 1.00 46.25 189 SER A N 1
ATOM 1572 C CA . SER A 1 189 ? 33.037 -19.757 -63.250 1.00 46.25 189 SER A CA 1
ATOM 1573 C C . SER A 1 189 ? 34.038 -19.359 -62.174 1.00 46.25 189 SER A C 1
ATOM 1575 O O . SER A 1 189 ? 33.972 -18.245 -61.655 1.00 46.25 189 SER A O 1
ATOM 1577 N N . ASP A 1 190 ? 34.897 -20.308 -61.821 1.00 48.56 190 ASP A N 1
ATOM 1578 C CA . ASP A 1 190 ? 36.342 -20.122 -61.710 1.00 48.56 190 ASP A CA 1
ATOM 1579 C C . ASP A 1 190 ? 36.793 -18.802 -61.059 1.00 48.56 190 ASP A C 1
ATOM 1581 O O . ASP A 1 190 ? 37.248 -17.872 -61.723 1.00 48.56 190 ASP A O 1
ATOM 1585 N N . ILE A 1 191 ? 36.707 -18.738 -59.729 1.00 53.62 191 ILE A N 1
ATOM 1586 C CA . ILE A 1 191 ? 37.593 -17.886 -58.921 1.00 53.62 191 ILE A CA 1
ATOM 1587 C C . ILE A 1 191 ? 38.361 -18.828 -57.996 1.00 53.62 191 ILE A C 1
ATOM 1589 O O . ILE A 1 191 ? 38.247 -18.789 -56.772 1.00 53.62 191 ILE A O 1
ATOM 1593 N N . ASP A 1 192 ? 39.093 -19.742 -58.626 1.00 44.78 192 ASP A N 1
ATOM 1594 C CA . ASP A 1 192 ? 40.178 -20.448 -57.974 1.00 44.78 192 ASP A CA 1
ATOM 1595 C C . ASP A 1 192 ? 41.367 -19.484 -57.859 1.00 44.78 192 ASP A C 1
ATOM 1597 O O . ASP A 1 192 ? 41.827 -18.891 -58.834 1.00 44.78 192 ASP A O 1
ATOM 1601 N N . GLU A 1 193 ? 41.846 -19.345 -56.625 1.00 53.12 193 GLU A N 1
ATOM 1602 C CA . GLU A 1 193 ? 43.282 -19.375 -56.351 1.00 53.12 193 GLU A CA 1
ATOM 1603 C C . GLU A 1 193 ? 44.126 -18.226 -56.942 1.00 53.12 193 GLU A C 1
ATOM 1605 O O . GLU A 1 193 ? 45.135 -18.431 -57.609 1.00 53.12 193 GLU A O 1
ATOM 1610 N N . ILE A 1 194 ? 43.784 -16.981 -56.591 1.00 49.62 194 ILE A N 1
ATOM 1611 C CA . ILE A 1 194 ? 44.794 -15.914 -56.488 1.00 49.62 194 ILE A CA 1
ATOM 1612 C C . ILE A 1 194 ? 45.276 -15.894 -55.036 1.00 49.62 194 ILE A C 1
ATOM 1614 O O . ILE A 1 194 ? 44.862 -15.064 -54.229 1.00 49.62 194 ILE A O 1
ATOM 1618 N N . THR A 1 195 ? 46.146 -16.840 -54.679 1.00 54.78 195 THR A N 1
ATOM 1619 C CA . THR A 1 195 ? 47.037 -16.682 -53.523 1.00 54.78 195 THR A CA 1
ATOM 1620 C C . THR A 1 195 ? 48.110 -15.679 -53.929 1.00 54.78 195 THR A C 1
ATOM 1622 O O . THR A 1 195 ? 49.214 -16.056 -54.315 1.00 54.78 195 THR A O 1
ATOM 1625 N N . SER A 1 196 ? 47.755 -14.392 -53.945 1.00 58.38 196 SER A N 1
ATOM 1626 C CA . SER A 1 196 ? 48.762 -13.339 -53.999 1.00 58.38 196 SER A CA 1
ATOM 1627 C C . SER A 1 196 ? 49.605 -13.477 -52.743 1.00 58.38 196 SER A C 1
ATOM 1629 O O . SER A 1 196 ? 49.037 -13.540 -51.650 1.00 58.38 196 SER A O 1
ATOM 1631 N N . ASP A 1 197 ? 50.921 -13.553 -52.910 1.00 62.81 197 ASP A N 1
ATOM 1632 C CA . ASP A 1 197 ? 51.893 -13.439 -51.831 1.00 62.81 197 ASP A CA 1
ATOM 1633 C C . ASP A 1 197 ? 51.564 -12.161 -51.039 1.00 62.81 197 ASP A C 1
ATOM 1635 O O . ASP A 1 197 ? 51.904 -11.060 -51.462 1.00 62.81 197 ASP A O 1
ATOM 1639 N N . GLU A 1 198 ? 50.787 -12.285 -49.952 1.00 64.00 198 GLU A N 1
ATOM 1640 C CA . GLU A 1 198 ? 50.560 -11.179 -49.025 1.00 64.00 198 GLU A CA 1
ATOM 1641 C C . GLU A 1 198 ? 51.947 -10.799 -48.511 1.00 64.00 198 GLU A C 1
ATOM 1643 O O . GLU A 1 198 ? 52.595 -11.609 -47.841 1.00 64.00 198 GLU A O 1
ATOM 1648 N N . ASP A 1 199 ? 52.403 -9.597 -48.868 1.00 79.75 199 ASP A N 1
ATOM 1649 C CA . ASP A 1 199 ? 53.698 -9.075 -48.452 1.00 79.75 199 ASP A CA 1
ATOM 1650 C C . ASP A 1 199 ? 53.844 -9.264 -46.933 1.00 79.75 199 ASP A C 1
ATOM 1652 O O . ASP A 1 199 ? 52.931 -8.946 -46.160 1.00 79.75 199 ASP A O 1
ATOM 1656 N N . ASP A 1 200 ? 54.988 -9.787 -46.482 1.00 87.75 200 ASP A N 1
ATOM 1657 C CA . ASP A 1 200 ? 55.253 -10.056 -45.059 1.00 87.75 200 ASP A CA 1
ATOM 1658 C C . ASP A 1 200 ? 54.994 -8.817 -44.167 1.00 87.75 200 ASP A C 1
ATOM 1660 O O . ASP A 1 200 ? 54.631 -8.942 -42.991 1.00 87.75 200 ASP A O 1
ATOM 1664 N N . ASP A 1 201 ? 55.089 -7.619 -44.752 1.00 88.75 201 ASP A N 1
ATOM 1665 C CA . ASP A 1 201 ? 54.761 -6.331 -44.141 1.00 88.75 201 ASP A CA 1
ATOM 1666 C C . ASP A 1 201 ? 53.261 -6.169 -43.817 1.00 88.75 201 ASP A C 1
ATOM 1668 O O . ASP A 1 201 ? 52.905 -5.676 -42.741 1.00 88.75 201 ASP A O 1
ATOM 1672 N N . GLU A 1 202 ? 52.350 -6.625 -44.686 1.00 89.38 202 GLU A N 1
ATOM 1673 C CA . GLU A 1 202 ? 50.902 -6.574 -44.430 1.00 89.38 202 GLU A CA 1
ATOM 1674 C C . GLU A 1 202 ? 50.521 -7.518 -43.281 1.00 89.38 202 GLU A C 1
ATOM 1676 O O . GLU A 1 202 ? 49.717 -7.178 -42.401 1.00 89.38 202 GLU A O 1
ATOM 1681 N N . LYS A 1 203 ? 51.152 -8.694 -43.234 1.00 90.19 203 LYS A N 1
ATOM 1682 C CA . LYS A 1 203 ? 50.971 -9.664 -42.151 1.00 90.19 203 LYS A CA 1
ATOM 1683 C C . LYS A 1 203 ? 51.475 -9.119 -40.813 1.00 90.19 203 LYS A C 1
ATOM 1685 O O . LYS A 1 203 ? 50.799 -9.296 -39.791 1.00 90.19 203 LYS A O 1
ATOM 1690 N N . ALA A 1 204 ? 52.614 -8.424 -40.812 1.00 93.75 204 ALA A N 1
ATOM 1691 C CA . ALA A 1 204 ? 53.140 -7.747 -39.630 1.00 93.75 204 ALA A CA 1
ATOM 1692 C C . ALA A 1 204 ? 52.180 -6.649 -39.132 1.00 93.75 204 ALA A C 1
ATOM 1694 O O . ALA A 1 204 ? 51.838 -6.620 -37.945 1.00 93.75 204 ALA A O 1
ATOM 1695 N N . LEU A 1 205 ? 51.649 -5.820 -40.037 1.00 94.44 205 LEU A N 1
ATOM 1696 C CA . LEU A 1 205 ? 50.700 -4.756 -39.699 1.00 94.44 205 LEU A CA 1
ATOM 1697 C C . LEU A 1 205 ? 49.371 -5.311 -39.147 1.00 94.44 205 LEU A C 1
ATOM 1699 O O . LEU A 1 205 ? 48.854 -4.828 -38.135 1.00 94.44 205 LEU A O 1
ATOM 1703 N N . LYS A 1 206 ? 48.826 -6.377 -39.754 1.00 91.81 206 LYS A N 1
ATOM 1704 C CA . LYS A 1 206 ? 47.624 -7.074 -39.253 1.00 91.81 206 LYS A CA 1
ATOM 1705 C C . LYS A 1 206 ? 47.846 -7.630 -37.840 1.00 91.81 206 LYS A C 1
ATOM 1707 O O . LYS A 1 206 ? 46.947 -7.538 -36.994 1.00 91.81 206 LYS A O 1
ATOM 1712 N N . ALA A 1 207 ? 49.031 -8.177 -37.556 1.00 94.44 207 ALA A N 1
ATOM 1713 C CA . ALA A 1 207 ? 49.384 -8.669 -36.226 1.00 94.44 207 ALA A CA 1
ATOM 1714 C C . ALA A 1 207 ? 49.471 -7.532 -35.191 1.00 94.44 207 ALA A C 1
ATOM 1716 O O . ALA A 1 207 ? 48.933 -7.674 -34.088 1.00 94.44 207 ALA A O 1
ATOM 1717 N N . GLU A 1 208 ? 50.059 -6.389 -35.553 1.00 97.31 208 GLU A N 1
ATOM 1718 C CA . GLU A 1 208 ? 50.139 -5.208 -34.686 1.00 97.31 208 GLU A CA 1
ATOM 1719 C C . GLU A 1 208 ? 48.749 -4.626 -34.377 1.00 97.31 208 GLU A C 1
ATOM 1721 O O . GLU A 1 208 ? 48.410 -4.397 -33.213 1.00 97.31 208 GLU A O 1
ATOM 1726 N N . ILE A 1 209 ? 47.879 -4.495 -35.386 1.00 95.38 209 ILE A N 1
ATOM 1727 C CA . ILE A 1 209 ? 46.484 -4.059 -35.199 1.00 95.38 209 ILE A CA 1
ATOM 1728 C C . ILE A 1 209 ? 45.738 -5.010 -34.256 1.00 95.38 209 ILE A C 1
ATOM 1730 O O . ILE A 1 209 ? 44.986 -4.567 -33.379 1.00 95.38 209 ILE A O 1
ATOM 1734 N N . LYS A 1 210 ? 45.941 -6.325 -34.400 1.00 95.88 210 LYS A N 1
ATOM 1735 C CA . LYS A 1 210 ? 45.330 -7.328 -33.519 1.00 95.88 210 LYS A CA 1
ATOM 1736 C C . LYS A 1 210 ? 45.839 -7.198 -32.080 1.00 95.88 210 LYS A C 1
ATOM 1738 O O . LYS A 1 210 ? 45.034 -7.278 -31.149 1.00 95.88 210 LYS A O 1
ATOM 1743 N N . ALA A 1 211 ? 47.134 -6.942 -31.888 1.00 96.12 211 ALA A N 1
ATOM 1744 C CA . ALA A 1 211 ? 47.726 -6.706 -30.573 1.00 96.12 211 ALA A CA 1
ATOM 1745 C C . ALA A 1 211 ? 47.178 -5.427 -29.914 1.00 96.12 211 ALA A C 1
ATOM 1747 O O . ALA A 1 211 ? 46.779 -5.465 -28.747 1.00 96.12 211 ALA A O 1
ATOM 1748 N N . MET A 1 212 ? 47.061 -4.325 -30.664 1.00 96.44 212 MET A N 1
ATOM 1749 C CA . MET A 1 212 ? 46.468 -3.075 -30.173 1.00 96.44 212 MET A CA 1
ATOM 1750 C C . MET A 1 212 ? 44.995 -3.246 -29.782 1.00 96.44 212 MET A C 1
ATOM 1752 O O . MET A 1 212 ? 44.583 -2.796 -28.712 1.00 96.44 212 MET A O 1
ATOM 1756 N N . LYS A 1 213 ? 44.193 -3.946 -30.596 1.00 96.00 213 LYS A N 1
ATOM 1757 C CA . LYS A 1 213 ? 42.787 -4.249 -30.264 1.00 96.00 213 LYS A CA 1
ATOM 1758 C C . LYS A 1 213 ? 42.670 -5.077 -28.983 1.00 96.00 213 LYS A C 1
ATOM 1760 O O . LYS A 1 213 ? 41.812 -4.794 -28.149 1.00 96.00 213 LYS A O 1
ATOM 1765 N N . LEU A 1 214 ? 43.553 -6.059 -28.792 1.00 96.12 214 LEU A N 1
ATOM 1766 C CA . LEU A 1 214 ? 43.591 -6.859 -27.568 1.00 96.12 214 LEU A CA 1
ATOM 1767 C C . LEU A 1 214 ? 43.945 -6.006 -26.339 1.00 96.12 214 LEU A C 1
ATOM 1769 O O . LEU A 1 214 ? 43.318 -6.160 -25.292 1.00 96.12 214 LEU A O 1
ATOM 1773 N N . GLN A 1 215 ? 44.904 -5.083 -26.457 1.00 96.62 215 GLN A N 1
ATOM 1774 C CA . GLN A 1 215 ? 45.230 -4.137 -25.384 1.00 96.62 215 GLN A CA 1
ATOM 1775 C C . GLN A 1 215 ? 44.056 -3.203 -25.062 1.00 96.62 215 GLN A C 1
ATOM 1777 O O . GLN A 1 215 ? 43.753 -2.988 -23.888 1.00 96.62 215 GLN A O 1
ATOM 1782 N N . GLN A 1 216 ? 43.345 -2.702 -26.078 1.00 96.19 216 GLN A N 1
ATOM 1783 C CA . GLN A 1 216 ? 42.147 -1.885 -25.874 1.00 96.19 216 GLN A CA 1
ATOM 1784 C C . GLN A 1 216 ? 41.031 -2.651 -25.153 1.00 96.19 216 GLN A C 1
ATOM 1786 O O . GLN A 1 216 ? 40.379 -2.078 -24.281 1.00 96.19 216 GLN A O 1
ATOM 1791 N N . MET A 1 217 ? 40.808 -3.931 -25.480 1.00 94.62 217 MET A N 1
ATOM 1792 C CA . MET A 1 217 ? 39.825 -4.752 -24.760 1.00 94.62 217 MET A CA 1
ATOM 1793 C C . MET A 1 217 ? 40.218 -4.952 -23.294 1.00 94.62 217 MET A C 1
ATOM 1795 O O . MET A 1 217 ? 39.396 -4.695 -22.419 1.00 94.62 217 MET A O 1
ATOM 1799 N N . LYS A 1 218 ? 41.485 -5.286 -23.013 1.00 97.06 218 LYS A N 1
ATOM 1800 C CA . LYS A 1 218 ? 41.986 -5.425 -21.632 1.00 97.06 218 LYS A CA 1
ATOM 1801 C C . LYS A 1 218 ? 41.811 -4.141 -20.815 1.00 97.06 218 LYS A C 1
ATOM 1803 O O . LYS A 1 218 ? 41.376 -4.195 -19.669 1.00 97.06 218 LYS A O 1
ATOM 1808 N N . LEU A 1 219 ? 42.097 -2.980 -21.409 1.00 97.19 219 LEU A N 1
ATOM 1809 C CA . LEU A 1 219 ? 41.917 -1.688 -20.740 1.00 97.19 219 LEU A CA 1
ATOM 1810 C C . LEU A 1 219 ? 40.436 -1.388 -20.452 1.00 97.19 219 LEU A C 1
ATOM 1812 O O . LEU A 1 219 ? 40.104 -0.875 -19.383 1.00 97.19 219 LEU A O 1
ATOM 1816 N N . LYS A 1 220 ? 39.533 -1.723 -21.384 1.00 94.75 220 LYS A N 1
ATOM 1817 C CA . LYS A 1 220 ? 38.081 -1.580 -21.185 1.00 94.75 220 LYS A CA 1
ATOM 1818 C C . LYS A 1 220 ? 37.569 -2.481 -20.061 1.00 94.75 220 LYS A C 1
ATOM 1820 O O . LYS A 1 220 ? 36.788 -2.018 -19.233 1.00 94.75 220 LYS A O 1
ATOM 1825 N N . GLU A 1 221 ? 38.025 -3.730 -20.003 1.00 96.50 221 GLU A N 1
ATOM 1826 C CA . GLU A 1 221 ? 37.692 -4.660 -18.916 1.00 96.50 221 GLU A CA 1
ATOM 1827 C C . GLU A 1 221 ? 38.182 -4.140 -17.558 1.00 96.50 221 GLU A C 1
ATOM 1829 O O . GLU A 1 221 ? 37.427 -4.141 -16.584 1.00 96.50 221 GLU A O 1
ATOM 1834 N N . GLU A 1 222 ? 39.411 -3.618 -17.491 1.00 97.38 222 GLU A N 1
ATOM 1835 C CA . GLU A 1 222 ? 39.963 -3.039 -16.264 1.00 97.38 222 GLU A CA 1
ATOM 1836 C C . GLU A 1 222 ? 39.166 -1.809 -15.792 1.00 97.38 222 GLU A C 1
ATOM 1838 O O . GLU A 1 222 ? 38.877 -1.670 -14.598 1.00 97.38 222 GLU A O 1
ATOM 1843 N N . LEU A 1 223 ? 38.761 -0.930 -16.716 1.00 95.69 223 LEU A N 1
ATOM 1844 C CA . LEU A 1 223 ? 37.898 0.215 -16.408 1.00 95.69 223 LEU A CA 1
ATOM 1845 C C . LEU A 1 223 ? 36.529 -0.230 -15.889 1.00 95.69 223 LEU A C 1
ATOM 1847 O O . LEU A 1 223 ? 36.070 0.281 -14.867 1.00 95.69 223 LEU A O 1
ATOM 1851 N N . HIS A 1 224 ? 35.910 -1.223 -16.530 1.00 93.50 224 HIS A N 1
ATOM 1852 C CA . HIS A 1 224 ? 34.628 -1.767 -16.090 1.00 93.50 224 HIS A CA 1
ATOM 1853 C C . HIS A 1 224 ? 34.716 -2.378 -14.679 1.00 93.50 224 HIS A C 1
ATOM 1855 O O . HIS A 1 224 ? 33.850 -2.136 -13.834 1.00 93.50 224 HIS A O 1
ATOM 186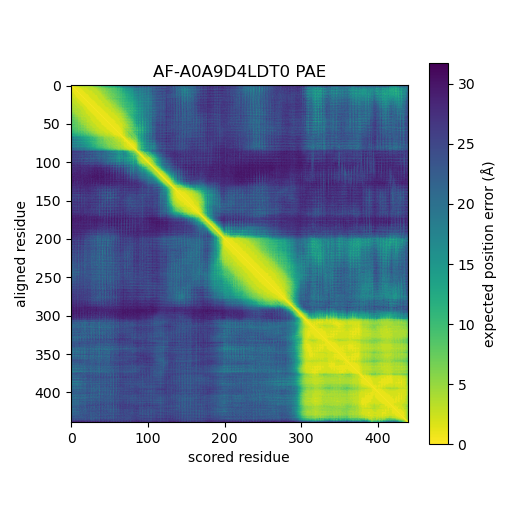1 N N . LEU A 1 225 ? 35.797 -3.104 -14.369 1.00 95.62 225 LEU A N 1
ATOM 1862 C CA . LEU A 1 225 ? 36.047 -3.633 -13.023 1.00 95.62 225 LEU A CA 1
ATOM 1863 C C . LEU A 1 225 ? 36.239 -2.515 -11.985 1.00 95.62 225 LEU A C 1
ATOM 1865 O O . LEU A 1 225 ? 35.681 -2.595 -10.886 1.00 95.62 225 LEU A O 1
ATOM 1869 N N . LYS A 1 226 ? 36.968 -1.446 -12.330 1.00 95.94 226 LYS A N 1
ATOM 1870 C CA . LYS A 1 226 ? 37.141 -0.264 -11.467 1.00 95.94 226 LYS A CA 1
ATOM 1871 C C . LYS A 1 226 ? 35.815 0.449 -11.195 1.00 95.94 226 LYS A C 1
ATOM 1873 O O . LYS A 1 226 ? 35.548 0.822 -10.051 1.00 95.94 226 LYS A O 1
ATOM 1878 N N . GLU A 1 227 ? 34.959 0.600 -12.203 1.00 95.19 227 GLU A N 1
ATOM 1879 C CA . GLU A 1 227 ? 33.622 1.180 -12.038 1.00 95.19 227 GLU A CA 1
ATOM 1880 C C . GLU A 1 227 ? 32.712 0.304 -11.175 1.00 95.19 227 GLU A C 1
ATOM 1882 O O . GLU A 1 227 ? 32.037 0.816 -10.277 1.00 95.19 227 GLU A O 1
ATOM 1887 N N . LYS A 1 228 ? 32.732 -1.019 -11.382 1.00 94.25 228 LYS A N 1
ATOM 1888 C CA . LYS A 1 228 ? 31.980 -1.973 -10.555 1.00 94.25 228 LYS A CA 1
ATOM 1889 C C . LYS A 1 228 ? 32.408 -1.888 -9.086 1.00 94.25 228 LYS A C 1
ATOM 1891 O O . LYS A 1 228 ? 31.554 -1.784 -8.206 1.00 94.25 228 LYS A O 1
ATOM 1896 N N . ALA A 1 229 ? 33.715 -1.838 -8.817 1.00 94.75 229 ALA A N 1
ATOM 1897 C CA . ALA A 1 229 ? 34.251 -1.670 -7.466 1.00 94.75 229 ALA A CA 1
ATOM 1898 C C . ALA A 1 229 ? 33.863 -0.318 -6.836 1.00 94.75 229 ALA A C 1
ATOM 1900 O O . ALA A 1 229 ? 33.561 -0.252 -5.644 1.00 94.75 229 ALA A O 1
ATOM 1901 N N . LYS A 1 230 ? 33.827 0.763 -7.627 1.00 96.19 230 LYS A N 1
ATOM 1902 C CA . LYS A 1 230 ? 33.363 2.082 -7.168 1.00 96.19 230 LYS A CA 1
ATOM 1903 C C . LYS A 1 230 ? 31.883 2.053 -6.770 1.00 96.19 230 LYS A C 1
ATOM 1905 O O . LYS A 1 230 ? 31.554 2.503 -5.675 1.00 96.19 230 LYS A O 1
ATOM 1910 N N . ARG A 1 231 ? 31.012 1.472 -7.605 1.00 89.25 231 ARG A N 1
ATOM 1911 C CA . ARG A 1 231 ? 29.573 1.325 -7.305 1.00 89.25 231 ARG A CA 1
ATOM 1912 C C . ARG A 1 231 ? 29.336 0.503 -6.041 1.00 89.25 231 ARG A C 1
ATOM 1914 O O . ARG A 1 231 ? 28.484 0.863 -5.236 1.00 89.25 231 ARG A O 1
ATOM 1921 N N . PHE A 1 232 ? 30.112 -0.562 -5.840 1.00 93.50 232 PHE A N 1
ATOM 1922 C CA . PHE A 1 232 ? 30.032 -1.375 -4.627 1.00 93.50 232 PHE A CA 1
ATOM 1923 C C . PHE A 1 232 ? 30.361 -0.557 -3.366 1.00 93.50 232 PHE A C 1
ATOM 1925 O O . PHE A 1 232 ? 29.573 -0.537 -2.422 1.00 93.50 232 PHE A O 1
ATOM 1932 N N . LYS A 1 233 ? 31.458 0.215 -3.382 1.00 95.62 233 LYS A N 1
ATOM 1933 C CA . LYS A 1 233 ? 31.831 1.108 -2.267 1.00 95.62 233 LYS A CA 1
ATOM 1934 C C . LYS A 1 233 ? 30.780 2.189 -1.990 1.00 95.62 233 LYS A C 1
ATOM 1936 O O . LYS A 1 233 ? 30.501 2.500 -0.835 1.00 95.62 233 LYS A O 1
ATOM 1941 N N . GLU A 1 234 ? 30.184 2.765 -3.034 1.00 93.81 234 GLU A N 1
ATOM 1942 C CA . GLU A 1 234 ? 29.099 3.746 -2.889 1.00 93.81 234 GLU A CA 1
ATOM 1943 C C . GLU A 1 234 ? 27.845 3.124 -2.254 1.00 93.81 234 GLU A C 1
ATOM 1945 O O . GLU A 1 234 ? 27.214 3.746 -1.395 1.00 93.81 234 GLU A O 1
ATOM 1950 N N . GLN A 1 235 ? 27.506 1.883 -2.618 1.00 90.69 235 GLN A N 1
ATOM 1951 C CA . GLN A 1 235 ? 26.398 1.151 -2.002 1.00 90.69 235 GLN A CA 1
ATOM 1952 C C . GLN A 1 235 ? 26.659 0.824 -0.527 1.00 90.69 235 GLN A C 1
ATOM 1954 O O . GLN A 1 235 ? 25.747 0.974 0.288 1.00 90.69 235 GLN A O 1
ATOM 1959 N N . GLU A 1 236 ? 27.876 0.418 -0.157 1.00 96.62 236 GLU A N 1
ATOM 1960 C CA . GLU A 1 236 ? 28.240 0.196 1.249 1.00 96.62 236 GLU A CA 1
ATOM 1961 C C . GLU A 1 236 ? 28.125 1.478 2.078 1.00 96.62 236 GLU A C 1
ATOM 1963 O O . GLU A 1 236 ? 27.485 1.478 3.131 1.00 96.62 236 GLU A O 1
ATOM 1968 N N . LEU A 1 237 ? 28.636 2.601 1.563 1.00 96.69 237 LEU A N 1
ATOM 1969 C CA . LEU A 1 237 ? 28.515 3.900 2.226 1.00 96.69 237 LEU A CA 1
ATOM 1970 C C . LEU A 1 237 ? 27.041 4.319 2.397 1.00 96.69 237 LEU A C 1
ATOM 1972 O O . LEU A 1 237 ? 26.646 4.877 3.428 1.00 96.69 237 LEU A O 1
ATOM 1976 N N . LEU A 1 238 ? 26.191 4.026 1.409 1.00 92.38 238 LEU A N 1
ATOM 1977 C CA . LEU A 1 238 ? 24.755 4.286 1.499 1.00 92.38 238 LEU A CA 1
ATOM 1978 C C . LEU A 1 238 ? 24.073 3.403 2.559 1.00 92.38 238 LEU A C 1
ATOM 1980 O O . LEU A 1 238 ? 23.203 3.876 3.293 1.00 92.38 238 LEU A O 1
ATOM 1984 N N . LYS A 1 239 ? 24.467 2.131 2.681 1.00 91.69 239 LYS A N 1
ATOM 1985 C CA . LYS A 1 239 ? 23.970 1.238 3.741 1.00 91.69 239 LYS A CA 1
ATOM 1986 C C . LYS A 1 239 ? 24.384 1.742 5.125 1.00 91.69 239 LYS A C 1
ATOM 1988 O O . LYS A 1 239 ? 23.537 1.828 6.014 1.00 91.69 239 LYS A O 1
ATOM 1993 N N . GLU A 1 240 ? 25.638 2.155 5.291 1.00 96.50 240 GLU A N 1
ATOM 1994 C CA . GLU A 1 240 ? 26.158 2.675 6.561 1.00 96.50 240 GLU A CA 1
ATOM 1995 C C . GLU A 1 240 ? 25.452 3.975 6.987 1.00 96.50 240 GLU A C 1
ATOM 1997 O O . GLU A 1 240 ? 25.062 4.138 8.145 1.00 96.50 240 GLU A O 1
ATOM 2002 N N . THR A 1 241 ? 25.218 4.897 6.049 1.00 93.69 241 THR A N 1
ATOM 2003 C CA . THR A 1 241 ? 24.481 6.142 6.330 1.00 93.69 241 THR A CA 1
ATOM 2004 C C . THR A 1 241 ? 23.023 5.879 6.708 1.00 93.69 241 THR A C 1
ATOM 2006 O O . THR A 1 241 ? 22.531 6.478 7.667 1.00 93.69 241 THR A O 1
ATOM 2009 N N . ARG A 1 242 ? 22.345 4.936 6.037 1.00 90.06 242 ARG A N 1
ATOM 2010 C CA . ARG A 1 242 ? 20.995 4.485 6.423 1.00 90.06 242 ARG A CA 1
ATOM 2011 C C . ARG A 1 242 ? 20.980 3.859 7.819 1.00 90.06 242 ARG A C 1
ATOM 2013 O O . ARG A 1 242 ? 20.058 4.131 8.586 1.00 90.06 242 ARG A O 1
ATOM 2020 N N . HIS A 1 243 ? 21.991 3.062 8.169 1.00 91.94 243 HIS A N 1
ATOM 2021 C CA . HIS A 1 243 ? 22.120 2.481 9.509 1.00 91.94 243 HIS A CA 1
ATOM 2022 C C . HIS A 1 243 ? 22.280 3.569 10.580 1.00 91.94 243 HIS A C 1
ATOM 2024 O O . HIS A 1 243 ? 21.522 3.600 11.549 1.00 91.94 243 HIS A O 1
ATOM 2030 N N . LYS A 1 244 ? 23.175 4.540 10.355 1.00 95.31 244 LYS A N 1
ATOM 2031 C CA . LYS A 1 244 ? 23.378 5.694 11.249 1.00 95.31 244 LYS A CA 1
ATOM 2032 C C . LYS A 1 244 ? 22.097 6.514 11.453 1.00 95.31 244 LYS A C 1
ATOM 2034 O O . LYS A 1 244 ? 21.782 6.883 12.582 1.00 95.31 244 LYS A O 1
ATOM 2039 N N . GLN A 1 245 ? 21.323 6.752 10.392 1.00 92.94 245 GLN A N 1
ATOM 2040 C CA . GLN A 1 245 ? 20.030 7.444 10.487 1.00 92.94 245 GLN A CA 1
ATOM 2041 C C . GLN A 1 245 ? 18.991 6.644 11.288 1.00 92.94 245 GLN A C 1
ATOM 2043 O O . GLN A 1 245 ? 18.269 7.218 12.107 1.00 92.94 245 GLN A O 1
ATOM 2048 N N . LYS A 1 246 ? 18.919 5.320 11.086 1.00 91.94 246 LYS A N 1
ATOM 2049 C CA . LYS A 1 246 ? 18.041 4.438 11.872 1.00 91.94 246 LYS A CA 1
ATOM 2050 C C . LYS A 1 246 ? 18.413 4.458 13.356 1.00 91.94 246 LYS A C 1
ATOM 2052 O O . LYS A 1 246 ? 17.528 4.639 14.190 1.00 91.94 246 LYS A O 1
ATOM 2057 N N . GLU A 1 247 ? 19.699 4.353 13.689 1.00 96.69 247 GLU A N 1
ATOM 2058 C CA . GLU A 1 247 ? 20.174 4.463 15.074 1.00 96.69 247 GLU A CA 1
ATOM 2059 C C . GLU A 1 247 ? 19.805 5.806 15.711 1.00 96.69 247 GLU A C 1
ATOM 2061 O O . GLU A 1 247 ? 19.351 5.848 16.855 1.00 96.69 247 GLU A O 1
ATOM 2066 N N . GLU A 1 248 ? 19.978 6.913 14.985 1.00 97.38 248 GLU A N 1
ATOM 2067 C CA . GLU A 1 248 ? 19.623 8.241 15.485 1.00 97.38 248 GLU A CA 1
ATOM 2068 C C . GLU A 1 248 ? 18.117 8.357 15.756 1.00 97.38 248 GLU A C 1
ATOM 2070 O O . GLU A 1 248 ? 17.713 8.870 16.804 1.00 97.38 248 GLU A O 1
ATOM 2075 N N . ARG A 1 249 ? 17.277 7.821 14.860 1.00 93.88 249 ARG A N 1
ATOM 2076 C CA . ARG A 1 249 ? 15.821 7.765 15.050 1.00 93.88 249 ARG A CA 1
ATOM 2077 C C . ARG A 1 249 ? 15.446 6.936 16.279 1.00 93.88 249 ARG A C 1
ATOM 2079 O O . ARG A 1 249 ? 14.614 7.377 17.066 1.00 93.88 249 ARG A O 1
ATOM 2086 N N . ILE A 1 250 ? 16.092 5.788 16.489 1.00 94.88 250 ILE A N 1
ATOM 2087 C CA . ILE A 1 250 ? 15.884 4.955 17.685 1.00 94.88 250 ILE A CA 1
ATOM 2088 C C . ILE A 1 250 ? 16.299 5.710 18.953 1.00 94.88 250 ILE A C 1
ATOM 2090 O O . ILE A 1 250 ? 15.565 5.697 19.940 1.00 94.88 250 ILE A O 1
ATOM 2094 N N . ARG A 1 251 ? 17.440 6.414 18.945 1.00 96.44 251 ARG A N 1
ATOM 2095 C CA . ARG A 1 251 ? 17.876 7.238 20.088 1.00 96.44 251 ARG A CA 1
ATOM 2096 C C . ARG A 1 251 ? 16.877 8.358 20.396 1.00 96.44 251 ARG A C 1
ATOM 2098 O O . ARG A 1 251 ? 16.588 8.580 21.567 1.00 96.44 251 ARG A O 1
ATOM 2105 N N . LYS A 1 252 ? 16.327 9.025 19.374 1.00 96.75 252 LYS A N 1
ATOM 2106 C CA . LYS A 1 252 ? 15.273 10.045 19.533 1.00 96.75 252 LYS A CA 1
ATOM 2107 C C . LYS A 1 252 ? 14.008 9.455 20.158 1.00 96.75 252 LYS A C 1
ATOM 2109 O O . LYS A 1 252 ? 13.550 9.978 21.164 1.00 96.75 252 LYS A O 1
ATOM 2114 N N . LEU A 1 253 ? 13.518 8.328 19.636 1.00 95.06 253 LEU A N 1
ATOM 2115 C CA . LEU A 1 253 ? 12.333 7.647 20.175 1.00 95.06 253 LEU A CA 1
ATOM 2116 C C . LEU A 1 253 ? 12.521 7.173 21.624 1.00 95.06 253 LEU A C 1
ATOM 2118 O O . LEU A 1 253 ? 11.583 7.216 22.416 1.00 95.06 253 LEU A O 1
ATOM 2122 N N . LYS A 1 254 ? 13.732 6.739 21.999 1.00 96.44 254 LYS A N 1
ATOM 2123 C CA . LYS A 1 254 ? 14.040 6.380 23.392 1.00 96.44 254 LYS A CA 1
ATOM 2124 C C . LYS A 1 254 ? 13.964 7.586 24.331 1.00 96.44 254 LYS A C 1
ATOM 2126 O O . LYS A 1 254 ? 13.432 7.434 25.423 1.00 96.44 254 LYS A O 1
ATOM 2131 N N . ARG A 1 255 ? 14.443 8.762 23.905 1.00 96.88 255 ARG A N 1
ATOM 2132 C CA . ARG A 1 255 ? 14.347 10.003 24.697 1.00 96.88 255 ARG A CA 1
ATOM 2133 C C . ARG A 1 255 ? 12.901 10.452 24.869 1.00 96.88 255 ARG A C 1
ATOM 2135 O O . ARG A 1 255 ? 12.472 10.625 25.997 1.00 96.88 255 ARG A O 1
ATOM 2142 N N . THR A 1 256 ? 12.125 10.509 23.786 1.00 95.06 256 THR A N 1
ATOM 2143 C CA . THR A 1 256 ? 10.704 10.893 23.865 1.00 95.06 256 THR A CA 1
ATOM 2144 C C . THR A 1 256 ? 9.896 9.916 24.716 1.00 95.06 256 THR A C 1
ATOM 2146 O O . THR A 1 256 ? 8.979 10.313 25.420 1.00 95.06 256 THR A O 1
ATOM 2149 N N . LYS A 1 257 ? 10.238 8.619 24.682 1.00 97.25 257 LYS A N 1
ATOM 2150 C CA . LYS A 1 257 ? 9.628 7.627 25.574 1.00 97.25 257 LYS A CA 1
ATOM 2151 C C . LYS A 1 257 ? 9.949 7.917 27.045 1.00 97.25 257 LYS A C 1
ATOM 2153 O O . LYS A 1 257 ? 9.056 7.773 27.868 1.00 97.25 257 LYS A O 1
ATOM 2158 N N . GLN A 1 258 ? 11.190 8.282 27.367 1.00 97.62 258 GLN A N 1
ATOM 2159 C CA . GLN A 1 258 ? 11.590 8.633 28.734 1.00 97.62 258 GLN A CA 1
ATOM 2160 C C . GLN A 1 258 ? 10.887 9.907 29.217 1.00 97.62 258 GLN A C 1
ATOM 2162 O O . GLN A 1 258 ? 10.314 9.883 30.296 1.00 97.62 258 GLN A O 1
ATOM 2167 N N . GLU A 1 259 ? 10.837 10.952 28.387 1.00 97.00 259 GLU A N 1
ATOM 2168 C CA . GLU A 1 259 ? 10.116 12.204 28.676 1.00 97.00 259 GLU A CA 1
ATOM 2169 C C . GLU A 1 259 ? 8.629 11.932 28.968 1.00 97.00 259 GLU A C 1
ATOM 2171 O O . GLU A 1 259 ? 8.126 12.294 30.025 1.00 97.00 259 GLU A O 1
ATOM 2176 N N . LEU A 1 260 ? 7.944 11.164 28.111 1.00 97.00 260 LEU A N 1
ATOM 2177 C CA . LEU A 1 260 ? 6.544 10.785 28.348 1.00 97.00 260 LEU A CA 1
ATOM 2178 C C . LEU A 1 260 ? 6.354 9.936 29.614 1.00 97.00 260 LEU A C 1
ATOM 2180 O O . LEU A 1 260 ? 5.309 10.003 30.256 1.00 97.00 260 LEU A O 1
ATOM 2184 N N . GLN A 1 261 ? 7.330 9.097 29.969 1.00 97.00 261 GLN A N 1
ATOM 2185 C CA . GLN A 1 261 ? 7.275 8.327 31.212 1.00 97.00 261 GLN A CA 1
ATOM 2186 C C . GLN A 1 261 ? 7.418 9.228 32.444 1.00 97.00 261 GLN A C 1
ATOM 2188 O O . GLN A 1 261 ? 6.730 8.984 33.435 1.00 97.00 261 GLN A O 1
ATOM 2193 N N . GLU A 1 262 ? 8.266 10.254 32.382 1.00 97.69 262 GLU A N 1
ATOM 2194 C CA . GLU A 1 262 ? 8.402 11.272 33.429 1.00 97.69 262 GLU A CA 1
ATOM 2195 C C . GLU A 1 262 ? 7.104 12.083 33.577 1.00 97.69 262 GLU A C 1
ATOM 2197 O O . GLU A 1 262 ? 6.572 12.148 34.686 1.00 97.69 262 GLU A O 1
ATOM 2202 N N . ASP A 1 263 ? 6.509 12.546 32.471 1.00 95.75 263 ASP A N 1
ATOM 2203 C CA . ASP A 1 263 ? 5.227 13.272 32.468 1.00 95.75 263 ASP A CA 1
ATOM 2204 C C . ASP A 1 263 ? 4.080 12.438 33.071 1.00 95.75 263 ASP A C 1
ATOM 2206 O O . ASP A 1 263 ? 3.250 12.934 33.841 1.00 95.75 263 ASP A O 1
ATOM 2210 N N . ILE A 1 264 ? 4.024 11.136 32.752 1.00 96.44 264 ILE A N 1
ATOM 2211 C CA . ILE A 1 264 ? 3.034 10.211 33.329 1.00 96.44 264 ILE A CA 1
ATOM 2212 C C . ILE A 1 264 ? 3.247 10.059 34.840 1.00 96.44 264 ILE A C 1
ATOM 2214 O O . ILE A 1 264 ? 2.268 9.996 35.587 1.00 96.44 264 ILE A O 1
ATOM 2218 N N . MET A 1 265 ? 4.497 9.971 35.306 1.00 96.62 265 MET A N 1
ATOM 2219 C CA . MET A 1 265 ? 4.797 9.875 36.738 1.00 96.62 265 MET A CA 1
ATOM 2220 C C . MET A 1 265 ? 4.441 11.167 37.481 1.00 96.62 265 MET A C 1
ATOM 2222 O O . MET A 1 265 ? 3.845 11.088 38.556 1.00 96.62 265 MET A O 1
ATOM 2226 N N . GLU A 1 266 ? 4.729 12.331 36.898 1.00 97.62 266 GLU A N 1
ATOM 2227 C CA . GLU A 1 266 ? 4.344 13.632 37.453 1.00 97.62 266 GLU A CA 1
ATOM 2228 C C . GLU A 1 266 ? 2.818 13.759 37.548 1.00 97.62 266 GLU A C 1
ATOM 2230 O O . GLU A 1 266 ? 2.286 14.012 38.629 1.00 97.62 266 GLU A O 1
ATOM 2235 N N . THR A 1 267 ? 2.101 13.443 36.464 1.00 96.56 267 THR A N 1
ATOM 2236 C CA . THR A 1 267 ? 0.629 13.477 36.426 1.00 96.56 267 THR A CA 1
ATOM 2237 C C . THR A 1 267 ? 0.013 12.533 37.459 1.00 96.56 267 THR A C 1
ATOM 2239 O O . THR A 1 267 ? -0.939 12.899 38.149 1.00 96.56 267 THR A O 1
ATOM 2242 N N . ARG A 1 268 ? 0.561 11.318 37.612 1.00 95.25 268 ARG A N 1
ATOM 2243 C CA . ARG A 1 268 ? 0.120 10.374 38.653 1.00 95.25 268 ARG A CA 1
ATOM 2244 C C . ARG A 1 268 ? 0.317 10.949 40.051 1.00 95.25 268 ARG A C 1
ATOM 2246 O O . ARG A 1 268 ? -0.592 10.834 40.863 1.00 95.25 268 ARG A O 1
ATOM 2253 N N . SER A 1 269 ? 1.453 11.595 40.318 1.00 95.50 269 SER A N 1
ATOM 2254 C CA . SER A 1 269 ? 1.694 12.260 41.603 1.00 95.50 269 SER A CA 1
ATOM 2255 C C . SER A 1 269 ? 0.684 13.381 41.864 1.00 95.50 269 SER A C 1
ATOM 2257 O O . SER A 1 269 ? 0.222 13.528 42.995 1.00 95.50 269 SER A O 1
ATOM 2259 N N . THR A 1 270 ? 0.3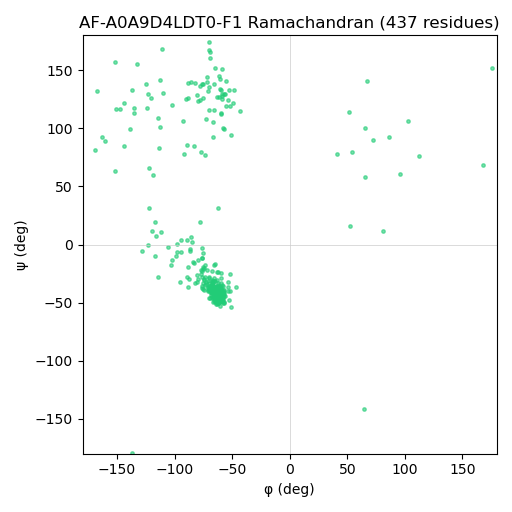17 14.156 40.838 1.00 95.12 270 THR A N 1
ATOM 2260 C CA . THR A 1 270 ? -0.702 15.209 40.962 1.00 95.12 270 THR A CA 1
ATOM 2261 C C . THR A 1 270 ? -2.081 14.623 41.257 1.00 95.12 270 THR A C 1
ATOM 2263 O O . THR A 1 270 ? -2.765 15.118 42.150 1.00 95.12 270 THR A O 1
ATOM 2266 N N . ILE A 1 271 ? -2.478 13.548 40.567 1.00 93.62 271 ILE A N 1
ATOM 2267 C CA . ILE A 1 271 ? -3.763 12.873 40.808 1.00 93.62 271 ILE A CA 1
ATOM 2268 C C . ILE A 1 271 ? -3.834 12.354 42.246 1.00 93.62 271 ILE A C 1
ATOM 2270 O O . ILE A 1 271 ? -4.797 12.664 42.937 1.00 93.62 271 ILE A O 1
ATOM 2274 N N . THR A 1 272 ? -2.793 11.674 42.738 1.00 93.50 272 THR A N 1
ATOM 2275 C CA . THR A 1 272 ? -2.766 11.188 44.128 1.00 93.50 272 THR A CA 1
ATOM 2276 C C . THR A 1 272 ? -2.919 12.332 45.135 1.00 93.50 272 THR A C 1
ATOM 2278 O O . THR A 1 272 ? -3.675 12.207 46.092 1.00 93.50 272 THR A O 1
ATOM 2281 N N . SER A 1 273 ? -2.273 13.482 44.900 1.00 92.94 273 SER A N 1
ATOM 2282 C CA . SER A 1 273 ? -2.419 14.651 45.783 1.00 92.94 273 SER A CA 1
ATOM 2283 C C . SER A 1 273 ? -3.822 15.276 45.751 1.00 92.94 273 SER A C 1
ATOM 2285 O O . SER A 1 273 ? -4.282 15.817 46.756 1.00 92.94 273 SER A O 1
ATOM 2287 N N . LEU A 1 274 ? -4.515 15.202 44.608 1.00 92.12 274 LEU A N 1
ATOM 2288 C CA . LEU A 1 274 ? -5.894 15.675 44.472 1.00 92.12 274 LEU A CA 1
ATOM 2289 C C . LEU A 1 274 ? -6.882 14.720 45.145 1.00 92.12 274 LEU A C 1
ATOM 2291 O O . LEU A 1 274 ? -7.818 15.188 45.789 1.00 92.12 274 LEU A O 1
ATOM 2295 N N . ASP A 1 275 ? -6.657 13.410 45.039 1.00 88.25 275 ASP A N 1
ATOM 2296 C CA . ASP A 1 275 ? -7.468 12.402 45.726 1.00 88.25 275 ASP A CA 1
ATOM 2297 C C . ASP A 1 275 ? -7.364 12.569 47.253 1.00 88.25 275 ASP A C 1
ATOM 2299 O O . ASP A 1 275 ? -8.389 12.613 47.934 1.00 88.25 275 ASP A O 1
ATOM 2303 N N . GLU A 1 276 ? -6.158 12.792 47.790 1.00 89.62 276 GLU A N 1
ATOM 2304 C CA . GLU A 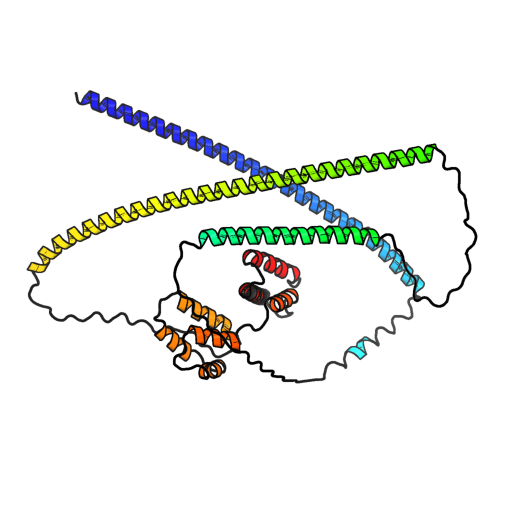1 276 ? -5.951 13.102 49.215 1.00 89.62 276 GLU A CA 1
ATOM 2305 C C . GLU A 1 276 ? -6.688 14.387 49.650 1.00 89.62 276 GLU A C 1
ATOM 2307 O O . GLU A 1 276 ? -7.270 14.444 50.738 1.00 89.62 276 GLU A O 1
ATOM 2312 N N . ALA A 1 277 ? -6.715 15.419 48.799 1.00 85.12 277 ALA A N 1
ATOM 2313 C CA . ALA A 1 277 ? -7.444 16.658 49.076 1.00 85.12 277 ALA A CA 1
ATOM 2314 C C . ALA A 1 277 ? -8.973 16.459 49.067 1.00 85.12 277 ALA A C 1
ATOM 2316 O O . ALA A 1 277 ? -9.670 16.986 49.939 1.00 85.12 277 ALA A O 1
ATOM 2317 N N . LEU A 1 278 ? -9.498 15.670 48.122 1.00 83.44 278 LEU A N 1
ATOM 2318 C CA . LEU A 1 278 ? -10.926 15.353 48.023 1.00 83.44 278 LEU A CA 1
ATOM 2319 C C . LEU A 1 278 ? -11.410 14.490 49.193 1.00 83.44 278 LEU A C 1
ATOM 2321 O O . LEU A 1 278 ? -12.503 14.728 49.713 1.00 83.44 278 LEU A O 1
ATOM 2325 N N . GLU A 1 279 ? -10.604 13.531 49.656 1.00 81.44 279 GLU A N 1
ATOM 2326 C CA . GLU A 1 279 ? -10.930 12.746 50.852 1.00 81.44 279 GLU A CA 1
ATOM 2327 C C . GLU A 1 279 ? -11.054 13.638 52.100 1.00 81.44 279 GLU A C 1
ATOM 2329 O O . GLU A 1 279 ? -11.958 13.443 52.920 1.00 81.44 279 GLU A O 1
ATOM 2334 N N . HIS A 1 280 ? -10.219 14.675 52.217 1.00 73.12 280 HIS A N 1
ATOM 2335 C CA . HIS A 1 280 ? -10.313 15.652 53.303 1.00 73.12 280 HIS A CA 1
ATOM 2336 C C . HIS A 1 280 ? -11.586 16.522 53.240 1.00 73.12 280 HIS A C 1
ATOM 2338 O O . HIS A 1 280 ? -12.157 16.837 54.292 1.00 73.12 280 HIS A O 1
ATOM 2344 N N . GLU A 1 281 ? -12.079 16.877 52.049 1.00 70.94 281 GLU A N 1
ATOM 2345 C CA . GLU A 1 281 ? -13.341 17.620 51.888 1.00 70.94 281 GLU A CA 1
ATOM 2346 C C . GLU A 1 281 ? -14.588 16.742 52.111 1.00 70.94 281 GLU A C 1
ATOM 2348 O O . GLU A 1 281 ? -15.551 17.180 52.756 1.00 70.94 281 GLU A O 1
ATOM 2353 N N . ASP A 1 282 ? -14.580 15.482 51.660 1.00 64.31 282 ASP A N 1
ATOM 2354 C CA . ASP A 1 282 ? -15.741 14.585 51.772 1.00 64.31 282 ASP A CA 1
ATOM 2355 C C . ASP A 1 282 ? -16.005 14.149 53.232 1.00 64.31 282 ASP A C 1
ATOM 2357 O O . ASP A 1 282 ? -17.158 13.965 53.643 1.00 64.31 282 ASP A O 1
ATOM 2361 N N . ILE A 1 283 ? -14.969 14.094 54.083 1.00 63.59 283 ILE A N 1
ATOM 2362 C CA . ILE A 1 283 ? -15.124 13.892 55.539 1.00 63.59 283 ILE A CA 1
ATOM 2363 C C . ILE A 1 283 ? -15.917 15.049 56.181 1.00 63.59 283 ILE A C 1
ATOM 2365 O O . ILE A 1 283 ? -16.765 14.808 57.054 1.00 63.59 283 ILE A O 1
ATOM 2369 N N . HIS A 1 284 ? -15.717 16.289 55.720 1.00 55.88 284 HIS A N 1
ATOM 2370 C CA . HIS A 1 284 ? -16.471 17.456 56.189 1.00 55.88 284 HIS A CA 1
ATOM 2371 C C . HIS A 1 284 ? -17.899 17.509 55.622 1.00 55.88 284 HIS A C 1
ATOM 2373 O O . HIS A 1 284 ? -18.823 17.928 56.331 1.00 55.88 284 HIS A O 1
ATOM 2379 N N . HIS A 1 285 ? -18.124 17.031 54.393 1.00 55.16 285 HIS A N 1
ATOM 2380 C CA . HIS A 1 285 ? -19.448 17.053 53.765 1.00 55.16 285 HIS A CA 1
ATOM 2381 C C . HIS A 1 285 ? -20.366 15.887 54.190 1.00 55.16 285 HIS A C 1
ATOM 2383 O O . HIS A 1 285 ? -21.575 16.097 54.375 1.00 55.16 285 HIS A O 1
ATOM 2389 N N . ARG A 1 286 ? -19.824 14.686 54.467 1.00 50.06 286 ARG A N 1
ATOM 2390 C CA . ARG A 1 286 ? -20.598 13.520 54.959 1.00 50.06 286 ARG A CA 1
ATOM 2391 C C . ARG A 1 286 ? -21.265 13.731 56.317 1.00 50.06 286 ARG A C 1
ATOM 2393 O O . ARG A 1 286 ? -22.284 13.094 56.588 1.00 50.06 286 ARG A O 1
ATOM 2400 N N . HIS A 1 287 ? -20.766 14.639 57.156 1.00 52.06 287 HIS A N 1
ATOM 2401 C CA . HIS A 1 287 ? -21.421 14.963 58.430 1.00 52.06 287 HIS A CA 1
ATOM 2402 C C . HIS A 1 287 ? -22.662 15.861 58.278 1.00 52.06 287 HIS A C 1
ATOM 2404 O O . HIS A 1 287 ? -23.447 15.964 59.222 1.00 52.06 287 HIS A O 1
ATOM 2410 N N . LYS A 1 288 ? -22.903 16.461 57.100 1.00 48.56 288 LYS A N 1
ATOM 2411 C CA . LYS A 1 288 ? -24.000 17.425 56.894 1.00 48.56 288 LYS A CA 1
ATOM 2412 C C . LYS A 1 288 ? -25.225 16.870 56.147 1.00 48.56 288 LYS A C 1
ATOM 2414 O O . LYS A 1 288 ? -26.303 17.440 56.281 1.00 48.56 288 LYS A O 1
ATOM 2419 N N . HIS A 1 289 ? -25.117 15.740 55.438 1.00 42.91 289 HIS A N 1
ATOM 2420 C CA . HIS A 1 289 ? -26.200 15.213 54.580 1.00 42.91 289 HIS A CA 1
ATOM 2421 C C . HIS A 1 289 ? -26.690 13.790 54.917 1.00 42.91 289 HIS A C 1
ATOM 2423 O O . HIS A 1 289 ? -27.189 13.072 54.056 1.00 42.91 289 HIS A O 1
ATOM 2429 N N . LYS A 1 290 ? -26.647 13.375 56.192 1.00 45.56 290 LYS A N 1
ATOM 2430 C CA . LYS A 1 290 ? -27.158 12.055 56.629 1.00 45.56 290 LYS A CA 1
ATOM 2431 C C . LYS A 1 290 ? -28.694 11.953 56.762 1.00 45.56 290 LYS A C 1
ATOM 2433 O O . LYS A 1 290 ? -29.193 11.063 57.445 1.00 45.56 290 LYS A O 1
ATOM 2438 N N . ARG A 1 291 ? -29.469 12.846 56.136 1.00 44.69 291 ARG A N 1
ATOM 2439 C CA . ARG A 1 291 ? -30.938 12.748 56.038 1.00 44.69 291 ARG A CA 1
ATOM 2440 C C . ARG A 1 291 ? -31.374 13.272 54.669 1.00 44.69 291 ARG A C 1
ATOM 2442 O O . ARG A 1 291 ? -31.125 14.433 54.378 1.00 44.69 291 ARG A O 1
ATOM 2449 N N . ASN A 1 292 ? -32.051 12.427 53.893 1.00 48.06 292 ASN A N 1
ATOM 2450 C CA . ASN A 1 292 ? -32.583 12.644 52.537 1.00 48.06 292 ASN A CA 1
ATOM 2451 C C . ASN A 1 292 ? -31.610 12.370 51.383 1.00 48.06 292 ASN A C 1
ATOM 2453 O O . ASN A 1 292 ? -30.924 13.273 50.926 1.00 48.06 292 ASN A O 1
ATOM 2457 N N . ALA A 1 293 ? -31.641 11.138 50.859 1.00 43.81 293 ALA A N 1
ATOM 2458 C CA . ALA A 1 293 ? -32.010 10.864 49.458 1.00 43.81 293 ALA A CA 1
ATOM 2459 C C . ALA A 1 293 ? -31.668 9.411 49.062 1.00 43.81 293 ALA A C 1
ATOM 2461 O O . ALA A 1 293 ? -30.817 9.150 48.214 1.00 43.81 293 ALA A O 1
ATOM 2462 N N . GLU A 1 294 ? -32.379 8.439 49.637 1.00 46.50 294 GLU A N 1
ATOM 2463 C CA . GLU A 1 294 ? -32.515 7.105 49.041 1.00 46.50 294 GLU A CA 1
ATOM 2464 C C . GLU A 1 294 ? -33.525 7.163 47.887 1.00 46.50 294 GLU A C 1
ATOM 2466 O O . GLU A 1 294 ? -34.688 6.802 48.031 1.00 46.50 294 GLU A O 1
ATOM 2471 N N . ARG A 1 295 ? -33.083 7.634 46.721 1.00 47.94 295 ARG A N 1
ATOM 2472 C CA . ARG A 1 295 ? -33.618 7.203 45.420 1.00 47.94 295 ARG A CA 1
ATOM 2473 C C . ARG A 1 295 ? -32.462 7.169 44.436 1.00 47.94 295 ARG A C 1
ATOM 2475 O O . ARG A 1 295 ? -32.203 8.127 43.716 1.00 47.94 295 ARG A O 1
ATOM 2482 N N . ARG A 1 296 ? -31.745 6.046 44.444 1.00 46.69 296 ARG A N 1
ATOM 2483 C CA . ARG A 1 296 ? -30.766 5.702 43.412 1.00 46.69 296 ARG A CA 1
ATOM 2484 C C . ARG A 1 296 ? -31.526 5.477 42.106 1.00 46.69 296 ARG A C 1
ATOM 2486 O O . ARG A 1 296 ? -32.021 4.384 41.852 1.00 46.69 296 ARG A O 1
ATOM 2493 N N . VAL A 1 297 ? -31.653 6.527 41.301 1.00 52.34 297 VAL A N 1
ATOM 2494 C CA . VAL A 1 297 ? -31.885 6.380 39.864 1.00 52.34 297 VAL A CA 1
ATOM 2495 C C . VAL A 1 297 ? -30.603 5.753 39.331 1.00 52.34 297 VAL A C 1
ATOM 2497 O O . VAL A 1 297 ? -29.558 6.400 39.324 1.00 52.34 297 VAL A O 1
ATOM 2500 N N . LEU A 1 298 ? -30.653 4.462 38.998 1.00 56.22 298 LEU A N 1
ATOM 2501 C CA . LEU A 1 298 ? -29.567 3.818 38.269 1.00 56.22 298 LEU A CA 1
ATOM 2502 C C . LEU A 1 298 ? -29.327 4.662 37.008 1.00 56.22 298 LEU A C 1
ATOM 2504 O O . LEU A 1 298 ? -30.298 4.922 36.292 1.00 56.22 298 LEU A O 1
ATOM 2508 N N . PRO A 1 299 ? -28.100 5.152 36.758 1.00 62.38 299 PRO A N 1
ATOM 2509 C CA . PRO A 1 299 ? -27.810 5.868 35.528 1.00 62.38 299 PRO A CA 1
ATOM 2510 C C . PRO A 1 299 ? -28.199 4.939 34.384 1.00 62.38 299 PRO A C 1
ATOM 2512 O O . PRO A 1 299 ? -27.706 3.812 34.314 1.00 62.38 299 PRO A O 1
ATOM 2515 N N . ASN A 1 300 ? -29.155 5.375 33.556 1.00 57.25 300 ASN A N 1
ATOM 2516 C CA . ASN A 1 300 ? -29.557 4.617 32.380 1.00 57.25 300 ASN A CA 1
ATOM 2517 C C . ASN A 1 300 ? -28.271 4.250 31.633 1.00 57.25 300 ASN A C 1
ATOM 2519 O O . ASN A 1 300 ? -27.502 5.166 31.316 1.00 57.25 300 ASN A O 1
ATOM 2523 N N . PRO A 1 301 ? -27.995 2.952 31.406 1.00 60.69 301 PRO A N 1
ATOM 2524 C CA . PRO A 1 301 ? -26.822 2.562 30.649 1.00 60.69 301 PRO A CA 1
ATOM 2525 C C . PRO A 1 301 ? -26.867 3.325 29.322 1.00 60.69 301 PRO A C 1
ATOM 2527 O O . PRO A 1 301 ? -27.948 3.415 28.726 1.00 60.69 301 PRO A O 1
ATOM 2530 N N . PRO A 1 302 ? -25.751 3.943 28.894 1.00 67.12 302 PRO A N 1
ATOM 2531 C CA . PRO A 1 302 ? -25.719 4.705 27.657 1.00 67.12 302 PRO A CA 1
ATOM 2532 C C . PRO A 1 302 ? -26.274 3.810 26.554 1.00 67.12 302 PRO A C 1
ATOM 2534 O O . PRO A 1 302 ? -25.774 2.707 26.336 1.00 67.12 302 PRO A O 1
ATOM 2537 N N . LEU A 1 303 ? -27.376 4.248 25.940 1.00 73.50 303 LEU A N 1
ATOM 2538 C CA . LEU A 1 303 ? -28.043 3.518 24.871 1.00 73.50 303 LEU A CA 1
ATOM 2539 C C . LEU A 1 303 ? -27.014 3.328 23.759 1.00 73.50 303 LEU A C 1
ATOM 2541 O O . LEU A 1 303 ? -26.736 4.265 23.011 1.00 73.50 303 LEU A O 1
ATOM 2545 N N . MET A 1 304 ? -26.408 2.141 23.680 1.00 72.38 304 MET A N 1
ATOM 2546 C CA . MET A 1 304 ? -25.515 1.816 22.580 1.00 72.38 304 MET A CA 1
ATOM 2547 C C . MET A 1 304 ? -26.329 1.929 21.299 1.00 72.38 304 MET A C 1
ATOM 2549 O O . MET A 1 304 ? -27.283 1.177 21.080 1.00 72.38 304 MET A O 1
ATOM 2553 N N . LEU A 1 305 ? -25.985 2.923 20.482 1.00 82.44 305 LEU A N 1
ATOM 2554 C CA . LEU A 1 305 ? -26.622 3.137 19.197 1.00 82.44 305 LEU A CA 1
ATOM 2555 C C . LEU A 1 305 ? -26.459 1.861 18.371 1.00 82.44 305 LEU A C 1
ATOM 2557 O O . LEU A 1 305 ? -25.367 1.303 18.259 1.00 82.44 305 LEU A O 1
ATOM 2561 N N . LYS A 1 306 ? -27.571 1.379 17.816 1.00 89.38 306 LYS A N 1
ATOM 2562 C CA . LYS A 1 306 ? -27.569 0.231 16.914 1.00 89.38 306 LYS A CA 1
ATOM 2563 C C . LYS A 1 306 ? -26.608 0.527 15.749 1.00 89.38 306 LYS A C 1
ATOM 2565 O O . LYS A 1 306 ? -26.763 1.584 15.134 1.00 89.38 306 LYS A O 1
ATOM 2570 N N . PRO A 1 307 ? -25.662 -0.373 15.418 1.00 93.62 307 PRO A N 1
ATOM 2571 C CA . PRO A 1 307 ? -24.720 -0.134 14.332 1.00 93.62 307 PRO A CA 1
ATOM 2572 C C . PRO A 1 307 ? -25.469 0.096 13.016 1.00 93.62 307 PRO A C 1
ATOM 2574 O O . PRO A 1 307 ? -26.344 -0.690 12.633 1.00 93.62 307 PRO A O 1
ATOM 2577 N N . SER A 1 308 ? -25.127 1.184 12.326 1.00 96.38 308 SER A N 1
ATOM 2578 C CA . SER A 1 308 ? -25.678 1.521 11.013 1.00 96.38 308 SER A CA 1
ATOM 2579 C C . SER A 1 308 ? -24.914 0.769 9.926 1.00 96.38 308 SER A C 1
ATOM 2581 O O . SER A 1 308 ? -23.960 1.289 9.355 1.00 96.38 308 SER A O 1
ATOM 2583 N N . VAL A 1 309 ? -25.319 -0.472 9.663 1.00 97.12 309 VAL A N 1
ATOM 2584 C CA . VAL A 1 309 ? -24.688 -1.324 8.647 1.00 97.12 309 VAL A CA 1
ATOM 2585 C C . VAL A 1 309 ? -25.197 -0.957 7.242 1.00 97.12 309 VAL A C 1
ATOM 2587 O O . VAL A 1 309 ? -26.419 -0.920 7.051 1.00 97.12 309 VAL A O 1
ATOM 2590 N N . PRO A 1 310 ? -24.314 -0.711 6.251 1.00 97.31 310 PRO A N 1
ATOM 2591 C CA . PRO A 1 310 ? -24.727 -0.433 4.876 1.00 97.31 310 PRO A CA 1
ATOM 2592 C C . PRO A 1 310 ? -25.503 -1.612 4.277 1.00 97.31 310 PRO A C 1
ATOM 2594 O O . PRO A 1 310 ? -25.188 -2.776 4.532 1.00 97.31 310 PRO A O 1
ATOM 2597 N N . LYS A 1 311 ? -26.537 -1.316 3.480 1.00 98.06 311 LYS A N 1
ATOM 2598 C CA . LYS A 1 311 ? -27.343 -2.348 2.811 1.00 98.06 311 LYS A CA 1
ATOM 2599 C C . LYS A 1 311 ? -26.523 -3.027 1.715 1.00 98.06 311 LYS A C 1
ATOM 2601 O O . LYS A 1 311 ? -25.887 -2.342 0.925 1.00 98.06 311 LYS A O 1
ATOM 2606 N N . PHE A 1 312 ? -26.603 -4.353 1.643 1.00 97.88 312 PHE A N 1
ATOM 2607 C CA . PHE A 1 312 ? -26.022 -5.154 0.566 1.00 97.88 312 PHE A CA 1
ATOM 2608 C C . PHE A 1 312 ? -27.156 -5.778 -0.244 1.00 97.88 312 PHE A C 1
ATOM 2610 O O . PHE A 1 312 ? -27.803 -6.725 0.212 1.00 97.88 312 PHE A O 1
ATOM 2617 N N . SER A 1 313 ? -27.464 -5.184 -1.396 1.00 97.62 313 SER A N 1
ATOM 2618 C CA . SER A 1 313 ? -28.546 -5.633 -2.286 1.00 97.62 313 SER A CA 1
ATOM 2619 C C . SER A 1 313 ? -28.053 -6.157 -3.631 1.00 97.62 313 SER A C 1
ATOM 2621 O O . SER A 1 313 ? -28.724 -7.001 -4.219 1.00 97.62 313 SER A O 1
ATOM 2623 N N . ASP A 1 314 ? -26.909 -5.658 -4.098 1.00 96.69 314 ASP A N 1
ATOM 2624 C CA . ASP A 1 314 ? -26.356 -5.908 -5.429 1.00 96.69 314 ASP A CA 1
ATOM 2625 C C . ASP A 1 314 ? -24.940 -6.503 -5.304 1.00 96.69 314 ASP A C 1
ATOM 2627 O O . ASP A 1 314 ? -24.126 -5.918 -4.581 1.00 96.69 314 ASP A O 1
ATOM 2631 N N . PRO A 1 315 ? -24.626 -7.625 -5.985 1.00 95.44 315 PRO A N 1
ATOM 2632 C CA . PRO A 1 315 ? -23.282 -8.204 -6.046 1.00 95.44 315 PRO A CA 1
ATOM 2633 C C . PRO A 1 315 ? -22.155 -7.203 -6.331 1.00 95.44 315 PRO A C 1
ATOM 2635 O O . PRO A 1 315 ? -21.085 -7.306 -5.734 1.00 95.44 315 PRO A O 1
ATOM 2638 N N . THR A 1 316 ? -22.391 -6.196 -7.175 1.00 93.69 316 THR A N 1
ATOM 2639 C CA . THR A 1 316 ? -21.381 -5.183 -7.536 1.00 93.69 316 THR A CA 1
ATOM 2640 C C . THR A 1 316 ? -20.924 -4.339 -6.340 1.00 93.69 316 THR A C 1
ATOM 2642 O O . THR A 1 316 ? -19.809 -3.821 -6.325 1.00 93.69 316 THR A O 1
ATOM 2645 N N . GLN A 1 317 ? -21.749 -4.245 -5.293 1.00 95.12 317 GLN A N 1
ATOM 2646 C CA . GLN A 1 317 ? -21.461 -3.492 -4.069 1.00 95.12 317 GLN A CA 1
ATOM 2647 C C . GLN A 1 317 ? -20.688 -4.309 -3.030 1.00 95.12 317 GLN A C 1
ATOM 2649 O O . GLN A 1 317 ? -20.311 -3.769 -1.987 1.00 95.12 317 GLN A O 1
ATOM 2654 N N . PHE A 1 318 ? -20.461 -5.603 -3.279 1.00 96.19 318 PHE A N 1
ATOM 2655 C CA . PHE A 1 318 ? -19.923 -6.523 -2.282 1.00 96.19 318 PHE A CA 1
ATOM 2656 C C . PHE A 1 318 ? -18.583 -6.053 -1.708 1.00 96.19 318 PHE A C 1
ATOM 2658 O O . PHE A 1 318 ? -18.412 -6.048 -0.491 1.00 96.19 318 PHE A O 1
ATOM 2665 N N . ARG A 1 319 ? -17.660 -5.591 -2.561 1.00 94.25 319 ARG A N 1
ATOM 2666 C CA . ARG A 1 319 ? -16.331 -5.133 -2.128 1.00 94.25 319 ARG A CA 1
ATOM 2667 C C . ARG A 1 319 ? -16.415 -3.950 -1.164 1.00 94.25 319 ARG A C 1
ATOM 2669 O O . ARG A 1 319 ? -15.860 -4.015 -0.070 1.00 94.25 319 ARG A O 1
ATOM 2676 N N . GLY A 1 320 ? -17.132 -2.893 -1.550 1.00 94.75 320 GLY A N 1
ATOM 2677 C CA . GLY A 1 320 ? -17.311 -1.710 -0.702 1.00 94.75 320 GLY A CA 1
ATOM 2678 C C . GLY A 1 320 ? -18.019 -2.056 0.607 1.00 94.75 320 GLY A C 1
ATOM 2679 O O . GLY A 1 320 ? -17.585 -1.650 1.681 1.00 94.75 320 GLY A O 1
ATOM 2680 N N . TRP A 1 321 ? -19.053 -2.896 0.533 1.00 97.69 321 TRP A N 1
ATOM 2681 C CA . TRP A 1 321 ? -19.764 -3.381 1.711 1.00 97.69 321 TRP A CA 1
ATOM 2682 C C . TRP A 1 321 ? -18.861 -4.178 2.664 1.00 97.69 321 TRP A C 1
ATOM 2684 O O . TRP A 1 321 ? -18.864 -3.916 3.864 1.00 97.69 321 TRP A O 1
ATOM 2694 N N . LYS A 1 322 ? -18.056 -5.115 2.149 1.00 97.06 322 LYS A N 1
ATOM 2695 C CA . LYS A 1 322 ? -17.124 -5.932 2.939 1.00 97.06 322 LYS A CA 1
ATOM 2696 C C . LYS A 1 322 ? -16.124 -5.066 3.706 1.00 97.06 322 LYS A C 1
ATOM 2698 O O . LYS A 1 322 ? -15.951 -5.288 4.902 1.00 97.06 322 LYS A O 1
ATOM 2703 N N . ILE A 1 323 ? -15.524 -4.068 3.050 1.00 96.00 323 ILE A N 1
ATOM 2704 C CA . ILE A 1 323 ? -14.555 -3.147 3.671 1.00 96.00 323 ILE A CA 1
ATOM 2705 C C . ILE A 1 323 ? -15.177 -2.428 4.877 1.00 96.00 323 ILE A C 1
ATOM 2707 O O . ILE A 1 323 ? -14.549 -2.334 5.934 1.00 96.00 323 ILE A O 1
ATOM 2711 N N . GLU A 1 324 ? -16.423 -1.967 4.751 1.00 97.69 324 GLU A N 1
ATOM 2712 C CA . GLU A 1 324 ? -17.154 -1.326 5.849 1.00 97.69 324 GLU A CA 1
ATOM 2713 C C . GLU A 1 324 ? -17.389 -2.293 7.018 1.00 97.69 324 GLU A C 1
ATOM 2715 O O . GLU A 1 324 ? -17.151 -1.941 8.175 1.00 97.69 324 GLU A O 1
ATOM 2720 N N . ILE A 1 325 ? -17.787 -3.542 6.741 1.00 97.69 325 ILE A N 1
ATOM 2721 C CA . ILE A 1 325 ? -17.958 -4.551 7.798 1.00 97.69 325 ILE A CA 1
ATOM 2722 C C . ILE A 1 325 ? -16.624 -4.864 8.485 1.00 97.69 325 ILE A C 1
ATOM 2724 O O . ILE A 1 325 ? -16.568 -4.907 9.713 1.00 97.69 325 ILE A O 1
ATOM 2728 N N . GLU A 1 326 ? -15.544 -5.053 7.729 1.00 96.69 326 GLU A N 1
ATOM 2729 C CA . GLU A 1 326 ? -14.207 -5.312 8.278 1.00 96.69 326 GLU A CA 1
ATOM 2730 C C . GLU A 1 326 ? -13.689 -4.135 9.112 1.00 96.69 326 GLU A C 1
ATOM 2732 O O . GLU A 1 326 ? -13.056 -4.335 10.149 1.00 96.69 326 GLU A O 1
ATOM 2737 N N . SER A 1 327 ? -13.988 -2.901 8.703 1.00 97.00 327 SER A N 1
ATOM 2738 C CA . SER A 1 327 ? -13.726 -1.699 9.498 1.00 97.00 327 SER A CA 1
ATOM 2739 C C . SER A 1 327 ? -14.481 -1.735 10.833 1.00 97.00 327 SER A C 1
ATOM 2741 O O . SER A 1 327 ? -13.876 -1.560 11.894 1.00 97.00 327 SER A O 1
ATOM 2743 N N . MET A 1 328 ? -15.777 -2.071 10.812 1.00 96.81 328 MET A N 1
ATOM 2744 C CA . MET A 1 328 ? -16.580 -2.216 12.032 1.00 96.81 328 MET A CA 1
ATOM 2745 C C . MET A 1 328 ? -16.053 -3.327 12.951 1.00 96.81 328 MET A C 1
ATOM 2747 O O . MET A 1 328 ? -16.010 -3.121 14.164 1.00 96.81 328 MET A O 1
ATOM 2751 N N . ILE A 1 329 ? -15.614 -4.466 12.400 1.00 96.69 329 ILE A N 1
ATOM 2752 C CA . ILE A 1 329 ? -15.003 -5.562 13.172 1.00 96.69 329 ILE A CA 1
ATOM 2753 C C . ILE A 1 329 ? -13.712 -5.086 13.845 1.00 96.69 329 ILE A C 1
ATOM 2755 O O . ILE A 1 329 ? -13.569 -5.254 15.053 1.00 96.69 329 ILE A O 1
ATOM 2759 N N . ARG A 1 330 ? -12.804 -4.452 13.090 1.00 96.94 330 ARG A N 1
ATOM 2760 C CA . ARG A 1 330 ? -11.516 -3.953 13.607 1.00 96.94 330 ARG A CA 1
ATOM 2761 C C . ARG A 1 330 ? -11.663 -2.865 14.662 1.00 96.94 330 ARG A C 1
ATOM 2763 O O . ARG A 1 330 ? -10.803 -2.746 15.523 1.00 96.94 330 ARG A O 1
ATOM 2770 N N . SER A 1 331 ? -12.726 -2.066 14.588 1.00 95.50 331 SER A N 1
ATOM 2771 C CA . SER A 1 331 ? -12.970 -1.012 15.573 1.00 95.50 331 SER A CA 1
ATOM 2772 C C . SER A 1 331 ? -13.302 -1.557 16.966 1.00 95.50 331 SER A C 1
ATOM 2774 O O . SER A 1 331 ? -13.166 -0.824 17.939 1.00 95.50 331 SER A O 1
ATOM 2776 N N . GLU A 1 332 ? -13.783 -2.805 17.058 1.00 94.69 332 GLU A N 1
ATOM 2777 C CA . GLU A 1 332 ? -14.250 -3.450 18.298 1.00 94.69 332 GLU A CA 1
ATOM 2778 C C . GLU A 1 332 ? -15.288 -2.634 19.097 1.00 94.69 332 GLU A C 1
ATOM 2780 O O . GLU A 1 332 ? -15.594 -2.944 20.246 1.00 94.69 332 GLU A O 1
ATOM 2785 N N . ILE A 1 333 ? -15.901 -1.619 18.474 1.00 93.75 333 ILE A N 1
ATOM 2786 C CA . ILE A 1 333 ? -16.887 -0.737 19.114 1.00 93.75 333 ILE A CA 1
ATOM 2787 C C . ILE A 1 333 ? -18.170 -1.509 19.450 1.00 93.75 333 ILE A C 1
ATOM 2789 O O . ILE A 1 333 ? -18.862 -1.188 20.415 1.00 93.75 333 ILE A O 1
ATOM 2793 N N . TYR A 1 334 ? -18.508 -2.527 18.654 1.00 95.00 334 TYR A N 1
ATOM 2794 C CA . TYR A 1 334 ? -19.755 -3.279 18.773 1.00 95.00 334 TYR A CA 1
ATOM 2795 C C . TYR A 1 334 ? -19.513 -4.722 19.211 1.00 95.00 334 TYR A C 1
ATOM 2797 O O . TYR A 1 334 ? -18.616 -5.404 18.717 1.00 95.00 334 TYR A O 1
ATOM 2805 N N . GLN A 1 335 ? -20.400 -5.239 20.064 1.00 94.75 335 GLN A N 1
ATOM 2806 C CA . GLN A 1 335 ? -20.421 -6.659 20.405 1.00 94.75 335 GLN A CA 1
ATOM 2807 C C . GLN A 1 335 ? -20.671 -7.513 19.149 1.00 94.75 335 GLN A C 1
ATOM 2809 O O . GLN A 1 335 ? -21.605 -7.250 18.381 1.00 94.75 335 GLN A O 1
ATOM 2814 N N . LYS A 1 336 ? -19.875 -8.578 18.974 1.00 95.12 336 LYS A N 1
ATOM 2815 C CA . LYS A 1 336 ? -19.882 -9.442 17.776 1.00 95.12 336 LYS A CA 1
ATOM 2816 C C . LYS A 1 336 ? -21.275 -9.963 17.402 1.00 95.12 336 LYS A C 1
ATOM 2818 O O . LYS A 1 336 ? -21.627 -9.970 16.226 1.00 95.12 336 LYS A O 1
ATOM 2823 N N . ASP A 1 337 ? -22.098 -10.343 18.379 1.00 95.94 337 ASP A N 1
ATOM 2824 C CA . ASP A 1 337 ? -23.453 -10.852 18.122 1.00 95.94 337 ASP A CA 1
ATOM 2825 C C . ASP A 1 337 ? -24.426 -9.784 17.611 1.00 95.94 337 ASP A C 1
ATOM 2827 O O . ASP A 1 337 ? -25.232 -10.060 16.717 1.00 95.94 337 ASP A O 1
ATOM 2831 N N . ILE A 1 338 ? -24.324 -8.555 18.129 1.00 95.94 338 ILE A N 1
ATOM 2832 C CA . ILE A 1 338 ? -25.139 -7.422 17.674 1.00 95.94 338 ILE A CA 1
ATOM 2833 C C . ILE A 1 338 ? -24.756 -7.070 16.235 1.00 95.94 338 ILE A C 1
ATOM 2835 O O . ILE A 1 338 ? -25.637 -6.918 15.382 1.00 95.94 338 ILE A O 1
ATOM 2839 N N . LEU A 1 339 ? -23.452 -6.998 15.948 1.00 97.25 339 LEU A N 1
ATOM 2840 C CA . LEU A 1 339 ? -22.944 -6.728 14.604 1.00 97.25 339 LEU A CA 1
ATOM 2841 C C . LEU A 1 339 ? -23.372 -7.823 13.620 1.00 97.25 339 LEU A C 1
ATOM 2843 O O . LEU A 1 339 ? -23.937 -7.512 12.573 1.00 97.25 339 LEU A O 1
ATOM 2847 N N . LYS A 1 340 ? -23.219 -9.101 13.992 1.00 97.81 340 LYS A N 1
ATOM 2848 C CA . LYS A 1 340 ? -23.679 -10.263 13.213 1.00 97.81 340 LYS A CA 1
ATOM 2849 C C . LYS A 1 340 ? -25.157 -10.154 12.839 1.00 97.81 340 LYS A C 1
ATOM 2851 O O . LYS A 1 340 ? -25.512 -10.341 11.674 1.00 97.81 340 LYS A O 1
ATOM 2856 N N . GLN A 1 341 ? -26.030 -9.823 13.793 1.00 97.56 341 GLN A N 1
ATOM 2857 C CA . GLN A 1 341 ? -27.461 -9.682 13.514 1.00 97.56 341 GLN A CA 1
ATOM 2858 C C . GLN A 1 341 ? -27.758 -8.489 12.594 1.00 97.56 341 GLN A C 1
ATOM 2860 O O . GLN A 1 341 ? -28.614 -8.586 11.712 1.00 97.56 341 GLN A O 1
ATOM 2865 N N . CYS A 1 342 ? -27.049 -7.371 12.764 1.00 97.56 342 CYS A N 1
ATOM 2866 C CA . CYS A 1 342 ? -27.210 -6.199 11.904 1.00 97.56 342 CYS A CA 1
ATOM 2867 C C . CYS A 1 342 ? -26.737 -6.474 10.470 1.00 97.56 342 CYS A C 1
ATOM 2869 O O . CYS A 1 342 ? -27.458 -6.142 9.533 1.00 97.56 342 CYS A O 1
ATOM 2871 N N . VAL A 1 343 ? -25.614 -7.179 10.303 1.00 98.06 343 VAL A N 1
ATOM 2872 C CA . VAL A 1 343 ? -25.109 -7.665 9.009 1.00 98.06 343 VAL A CA 1
ATOM 2873 C C . VAL A 1 343 ? -26.144 -8.549 8.317 1.00 98.06 343 VAL A C 1
ATOM 2875 O O . VAL A 1 343 ? -26.524 -8.265 7.186 1.00 98.06 343 VAL A O 1
ATOM 2878 N N . ARG A 1 344 ? -26.707 -9.556 9.001 1.00 98.19 344 ARG A N 1
ATOM 2879 C CA . ARG A 1 344 ? -27.761 -10.411 8.414 1.00 98.19 344 ARG A CA 1
ATOM 2880 C C . ARG A 1 344 ? -28.989 -9.620 7.958 1.00 98.19 344 ARG A C 1
ATOM 2882 O O . ARG A 1 344 ? -29.607 -9.977 6.959 1.00 98.19 344 ARG A O 1
ATOM 2889 N N . ASN A 1 345 ? -29.361 -8.572 8.688 1.00 97.88 345 ASN A N 1
ATOM 2890 C CA . ASN A 1 345 ? -30.507 -7.727 8.350 1.00 97.88 345 ASN A CA 1
ATOM 2891 C C . ASN A 1 345 ? -30.220 -6.757 7.194 1.00 97.88 345 ASN A C 1
ATOM 2893 O O . ASN A 1 345 ? -31.150 -6.383 6.485 1.00 97.88 345 ASN A O 1
ATOM 2897 N N . ALA A 1 346 ? -28.963 -6.356 7.008 1.00 98.00 346 ALA A N 1
ATOM 2898 C CA . ALA A 1 346 ? -28.547 -5.455 5.939 1.00 98.00 346 ALA A CA 1
ATOM 2899 C C . ALA A 1 346 ? -28.452 -6.148 4.567 1.00 98.00 346 ALA A C 1
ATOM 2901 O O . ALA A 1 346 ? -28.544 -5.485 3.534 1.00 98.00 346 ALA A O 1
ATOM 2902 N N . ILE A 1 347 ? -28.304 -7.476 4.554 1.00 98.38 347 ILE A N 1
ATOM 2903 C CA . ILE A 1 347 ? -28.246 -8.294 3.340 1.00 98.38 347 ILE A CA 1
ATOM 2904 C C . ILE A 1 347 ? -29.663 -8.534 2.793 1.00 98.38 347 ILE A C 1
ATOM 2906 O O . ILE A 1 347 ? -30.535 -9.093 3.472 1.00 98.38 347 ILE A O 1
ATOM 2910 N N . SER A 1 348 ? -29.869 -8.153 1.534 1.00 98.38 348 SER A N 1
ATOM 2911 C CA . SER A 1 348 ? -31.127 -8.238 0.783 1.00 98.38 348 SER A CA 1
ATOM 2912 C C . SER A 1 348 ? -30.876 -8.747 -0.650 1.00 98.38 348 SER A C 1
ATOM 2914 O O . SER A 1 348 ? -29.747 -9.088 -0.988 1.00 98.38 348 SER A O 1
ATOM 2916 N N . GLY A 1 349 ? -31.919 -8.875 -1.477 1.00 97.56 349 GLY A N 1
ATOM 2917 C CA . GLY A 1 349 ? -31.770 -9.233 -2.895 1.00 97.56 349 GLY A CA 1
ATOM 2918 C C . GLY A 1 349 ? -31.198 -10.634 -3.151 1.00 97.56 349 GLY A C 1
ATOM 2919 O O . GLY A 1 349 ? -31.537 -11.602 -2.466 1.00 97.56 349 GLY A O 1
ATOM 2920 N N . GLU A 1 350 ? -30.346 -10.748 -4.166 1.00 97.56 350 GLU A N 1
ATOM 2921 C CA . GLU A 1 350 ? -29.653 -11.991 -4.520 1.00 97.56 350 GLU A CA 1
ATOM 2922 C C . GLU A 1 350 ? -28.689 -12.480 -3.420 1.00 97.56 350 GLU A C 1
ATOM 2924 O O . GLU A 1 350 ? -28.799 -13.650 -3.034 1.00 97.56 350 GLU A O 1
ATOM 2929 N N . PRO A 1 351 ? -27.863 -11.618 -2.790 1.00 98.00 351 PRO A N 1
ATOM 2930 C CA . PRO A 1 351 ? -27.063 -12.008 -1.630 1.00 98.00 351 PRO A CA 1
ATOM 2931 C C . PRO A 1 351 ? -27.858 -12.643 -0.488 1.00 98.00 351 PRO A C 1
ATOM 2933 O O . PRO A 1 351 ? -27.381 -13.552 0.197 1.00 98.00 351 PRO A O 1
ATOM 2936 N N . ARG A 1 352 ? -29.117 -12.228 -0.295 1.00 98.31 352 ARG A N 1
ATOM 2937 C CA . ARG A 1 352 ? -29.993 -12.825 0.721 1.00 98.31 352 ARG A CA 1
ATOM 2938 C C . ARG A 1 352 ? -30.348 -14.279 0.417 1.00 98.31 352 ARG A C 1
ATOM 2940 O O . ARG A 1 352 ? -30.519 -15.050 1.360 1.00 98.31 352 ARG A O 1
ATOM 2947 N N . LYS A 1 353 ? -30.432 -14.676 -0.856 1.00 98.19 353 LYS A N 1
ATOM 2948 C CA . LYS A 1 353 ? -30.659 -16.077 -1.247 1.00 98.19 353 LYS A CA 1
ATOM 2949 C C . LYS A 1 353 ? -29.475 -16.947 -0.823 1.00 98.19 353 LYS A C 1
ATOM 2951 O O . LYS A 1 353 ? -29.685 -17.986 -0.203 1.00 98.19 353 LYS A O 1
ATOM 2956 N N . VAL A 1 354 ? -28.248 -16.468 -1.047 1.00 97.88 354 VAL A N 1
ATOM 2957 C CA . VAL A 1 354 ? -27.016 -17.132 -0.587 1.00 97.88 354 VAL A CA 1
ATOM 2958 C C . VAL A 1 354 ? -26.972 -17.198 0.941 1.00 97.88 354 VAL A C 1
ATOM 2960 O O . VAL A 1 354 ? -26.712 -18.262 1.500 1.00 97.88 354 VAL A O 1
ATOM 2963 N N . LEU A 1 355 ? -27.313 -16.106 1.638 1.00 97.94 355 LEU A N 1
ATOM 2964 C CA . LEU A 1 355 ? -27.347 -16.068 3.106 1.00 97.94 355 LEU A CA 1
ATOM 2965 C C . LEU A 1 355 ? -28.316 -17.102 3.702 1.00 97.94 355 LEU A C 1
ATOM 2967 O O . LEU A 1 355 ? -28.037 -17.652 4.767 1.00 97.94 355 LEU A O 1
ATOM 2971 N N . SER A 1 356 ? -29.441 -17.368 3.033 1.00 97.75 356 SER A N 1
ATOM 2972 C CA . SER A 1 356 ? -30.431 -18.359 3.475 1.00 97.75 356 SER A CA 1
ATOM 2973 C C . SER A 1 356 ? -29.907 -19.798 3.461 1.00 97.75 356 SER A C 1
ATOM 2975 O O . SER A 1 356 ? -30.478 -20.644 4.142 1.00 97.75 356 SER A O 1
ATOM 2977 N N . THR A 1 357 ? -28.813 -20.081 2.744 1.00 98.00 357 THR A N 1
ATOM 2978 C CA . THR A 1 357 ? -28.156 -21.400 2.775 1.00 98.00 357 THR A CA 1
ATOM 2979 C C . THR A 1 357 ? -27.351 -21.627 4.059 1.00 98.00 357 THR A C 1
ATOM 2981 O O . THR A 1 357 ? -27.066 -22.767 4.428 1.00 98.00 357 THR A O 1
ATOM 2984 N N . LEU A 1 358 ? -27.004 -20.552 4.777 1.00 97.69 358 LEU A N 1
ATOM 2985 C CA . LEU A 1 358 ? -26.254 -20.621 6.025 1.00 97.69 358 LEU A CA 1
ATOM 2986 C C . LEU A 1 358 ? -27.178 -20.839 7.225 1.00 97.69 358 LEU A C 1
ATOM 2988 O O . LEU A 1 358 ? -28.224 -20.200 7.364 1.00 97.69 358 LEU A O 1
ATOM 2992 N N . LYS A 1 359 ? -26.733 -21.682 8.164 1.00 97.50 359 LYS A N 1
ATOM 2993 C CA . LYS A 1 359 ? -27.421 -21.898 9.446 1.00 97.50 359 LYS A CA 1
ATOM 2994 C C . LYS A 1 359 ? -27.540 -20.585 10.228 1.00 97.50 359 LYS A C 1
ATOM 2996 O O . LYS A 1 359 ? -26.671 -19.716 10.152 1.00 97.50 359 LYS A O 1
ATOM 3001 N N . ALA A 1 360 ? -28.582 -20.469 11.052 1.00 95.56 360 ALA A N 1
ATOM 3002 C CA . ALA A 1 360 ? -28.776 -19.313 11.934 1.00 95.56 360 ALA A CA 1
ATOM 3003 C C . ALA A 1 360 ? -27.611 -19.106 12.926 1.00 95.56 360 ALA A C 1
ATOM 3005 O O . ALA A 1 360 ? -27.370 -17.987 13.368 1.00 95.56 360 ALA A O 1
ATOM 3006 N N . THR A 1 361 ? -26.866 -20.173 13.235 1.00 96.88 361 THR A N 1
ATOM 3007 C CA . THR A 1 361 ? -25.684 -20.161 14.107 1.00 96.88 361 THR A CA 1
ATOM 3008 C C . THR A 1 361 ? -24.377 -19.796 13.395 1.00 96.88 361 THR A C 1
ATOM 3010 O O . THR A 1 361 ? -23.329 -19.806 14.034 1.00 96.88 361 THR A O 1
ATOM 3013 N N . ALA A 1 362 ? -24.403 -19.487 12.093 1.00 97.88 362 ALA A N 1
ATOM 3014 C CA . ALA A 1 362 ? -23.202 -19.101 11.356 1.00 97.88 362 ALA A CA 1
ATOM 3015 C C . ALA A 1 362 ? -22.559 -17.847 11.967 1.00 97.88 362 ALA A C 1
ATOM 3017 O O . ALA A 1 362 ? -23.248 -16.860 12.243 1.00 97.88 362 ALA A O 1
ATOM 3018 N N . THR A 1 363 ? -21.242 -17.895 12.170 1.00 97.94 363 THR A N 1
ATOM 3019 C CA . THR A 1 363 ? -20.456 -16.760 12.662 1.00 97.94 363 THR A CA 1
ATOM 3020 C C . THR A 1 363 ? -20.360 -15.659 11.604 1.00 97.94 363 THR A C 1
ATOM 3022 O O . THR A 1 363 ? -20.721 -15.859 10.440 1.00 97.94 363 THR A O 1
ATOM 3025 N N . LEU A 1 364 ? -19.893 -14.475 12.006 1.00 97.56 364 LEU A N 1
ATOM 3026 C CA . LEU A 1 364 ? -19.740 -13.346 11.089 1.00 97.56 364 LEU A CA 1
ATOM 3027 C C . LEU A 1 364 ? -18.697 -13.650 10.001 1.00 97.56 364 LEU A C 1
ATOM 3029 O O . LEU A 1 364 ? -18.916 -13.338 8.835 1.00 97.56 364 LEU A O 1
ATOM 3033 N N . GLU A 1 365 ? -17.626 -14.349 10.366 1.00 97.38 365 GLU A N 1
ATOM 3034 C CA . GLU A 1 365 ? -16.558 -14.797 9.472 1.00 97.38 365 GLU A CA 1
ATOM 3035 C C . GLU A 1 365 ? -17.094 -15.781 8.424 1.00 97.38 365 GLU A C 1
ATOM 3037 O O . GLU A 1 365 ? -16.810 -15.636 7.237 1.00 97.38 365 GLU A O 1
ATOM 3042 N N . ASN A 1 366 ? -17.956 -16.723 8.829 1.00 98.00 366 ASN A N 1
ATOM 3043 C CA . ASN A 1 366 ? -18.598 -17.658 7.901 1.00 98.00 366 ASN A CA 1
ATOM 3044 C C . ASN A 1 366 ? -19.524 -16.941 6.912 1.00 98.00 366 ASN A C 1
ATOM 3046 O O . ASN A 1 366 ? -19.598 -17.327 5.743 1.00 98.00 366 ASN A O 1
ATOM 3050 N N . ILE A 1 367 ? -20.232 -15.900 7.366 1.00 98.12 367 ILE A N 1
ATOM 3051 C CA . ILE A 1 367 ? -21.066 -15.071 6.489 1.00 98.12 367 ILE A CA 1
ATOM 3052 C C . ILE A 1 367 ? -20.179 -14.348 5.472 1.00 98.12 367 ILE A C 1
ATOM 3054 O O . ILE A 1 367 ? -20.434 -14.471 4.277 1.00 98.12 367 ILE A O 1
ATOM 3058 N N . LEU A 1 368 ? -19.127 -13.654 5.918 1.00 97.75 368 LEU A N 1
ATOM 3059 C CA . LEU A 1 368 ? -18.218 -12.917 5.034 1.00 97.75 368 LEU A CA 1
ATOM 3060 C C . LEU A 1 368 ? -17.505 -13.835 4.039 1.00 97.75 368 LEU A C 1
ATOM 3062 O O . LEU A 1 368 ? -17.522 -13.551 2.849 1.00 97.75 368 LEU A O 1
ATOM 3066 N N . SER A 1 369 ? -16.967 -14.969 4.491 1.00 97.19 369 SER A N 1
ATOM 3067 C CA . SER A 1 369 ? -16.309 -15.960 3.630 1.00 97.19 369 SER A CA 1
ATOM 3068 C C . SER A 1 369 ? -17.263 -16.545 2.583 1.00 97.19 369 SER A C 1
ATOM 3070 O O . SER A 1 369 ? -16.905 -16.701 1.416 1.00 97.19 369 SER A O 1
ATOM 3072 N N . THR A 1 370 ? -18.516 -16.815 2.962 1.00 97.88 370 THR A N 1
ATOM 3073 C CA . THR A 1 370 ? -19.519 -17.303 2.006 1.00 97.88 370 THR A CA 1
ATOM 3074 C C . THR A 1 370 ? -19.864 -16.235 0.974 1.00 97.88 370 THR A C 1
ATOM 3076 O O . THR A 1 370 ? -19.991 -16.563 -0.203 1.00 97.88 370 THR A O 1
ATOM 3079 N N . MET A 1 371 ? -20.004 -14.973 1.385 1.00 98.06 371 MET A N 1
ATOM 3080 C CA . MET A 1 371 ? -20.255 -13.877 0.448 1.00 98.06 371 MET A CA 1
ATOM 3081 C C . MET A 1 371 ? -19.047 -13.639 -0.463 1.00 98.06 371 MET A C 1
ATOM 3083 O O . MET A 1 371 ? -19.239 -13.501 -1.662 1.00 98.06 371 MET A O 1
ATOM 3087 N N . GLU A 1 372 ? -17.822 -13.717 0.061 1.00 96.50 372 GLU A N 1
ATOM 3088 C CA . GLU A 1 372 ? -16.580 -13.623 -0.719 1.00 96.50 372 GLU A CA 1
ATOM 3089 C C . GLU A 1 372 ? -16.513 -14.691 -1.807 1.00 96.50 372 GLU A C 1
ATOM 3091 O O . GLU A 1 372 ? -16.204 -14.396 -2.953 1.00 96.50 372 GLU A O 1
ATOM 3096 N N . ARG A 1 373 ? -16.867 -15.936 -1.483 1.00 95.88 373 ARG A N 1
ATOM 3097 C CA . ARG A 1 373 ? -16.846 -17.021 -2.468 1.00 95.88 373 ARG A CA 1
ATOM 3098 C C . ARG A 1 373 ? -17.870 -16.839 -3.594 1.00 95.88 373 ARG A C 1
ATOM 3100 O O . ARG A 1 373 ? -17.640 -17.333 -4.689 1.00 95.88 373 ARG A O 1
ATOM 3107 N N . ASN A 1 374 ? -19.012 -16.206 -3.316 1.00 96.94 374 ASN A N 1
ATOM 3108 C CA . ASN A 1 374 ? -20.102 -16.065 -4.292 1.00 96.94 374 ASN A CA 1
ATOM 3109 C C . ASN A 1 374 ? -20.066 -14.730 -5.052 1.00 96.94 374 ASN A C 1
ATOM 3111 O O . ASN A 1 374 ? -20.485 -14.686 -6.201 1.00 96.94 374 ASN A O 1
ATOM 3115 N N . PHE A 1 375 ? -19.602 -13.655 -4.412 1.00 96.94 375 PHE A N 1
ATOM 3116 C CA . PHE A 1 375 ? -19.664 -12.282 -4.928 1.00 96.94 375 PHE A CA 1
ATOM 3117 C C . PHE A 1 375 ? -18.312 -11.558 -4.907 1.00 96.94 375 PHE A C 1
ATOM 3119 O O . PHE A 1 375 ? -18.223 -10.423 -5.370 1.00 96.94 375 PHE A O 1
ATOM 3126 N N . GLY A 1 376 ? -17.271 -12.172 -4.341 1.00 94.56 376 GLY A N 1
ATOM 3127 C CA . GLY A 1 376 ? -15.909 -11.646 -4.380 1.00 94.56 376 GLY A CA 1
ATOM 3128 C C . GLY A 1 376 ? -15.298 -11.730 -5.774 1.00 94.56 376 GLY A C 1
ATOM 3129 O O . GLY A 1 376 ? -15.877 -12.288 -6.707 1.00 94.56 376 GLY A O 1
ATOM 3130 N N . ASP A 1 377 ? -14.102 -11.161 -5.919 1.00 91.44 377 ASP A N 1
ATOM 3131 C CA . ASP A 1 377 ? -13.414 -11.181 -7.206 1.00 91.44 377 ASP A CA 1
ATOM 3132 C C . ASP A 1 377 ? -12.880 -12.589 -7.507 1.00 91.44 377 ASP A C 1
ATOM 3134 O O . ASP A 1 377 ? -11.921 -13.065 -6.883 1.00 91.44 377 ASP A O 1
ATOM 3138 N N . VAL A 1 378 ? -13.534 -13.249 -8.465 1.00 92.00 378 VAL A N 1
ATOM 3139 C CA . VAL A 1 378 ? -13.189 -14.588 -8.959 1.00 92.00 378 VAL A CA 1
ATOM 3140 C C . VAL A 1 378 ? -11.940 -14.545 -9.846 1.00 92.00 378 VAL A C 1
ATOM 3142 O O . VAL A 1 378 ? -11.281 -15.571 -10.023 1.00 92.00 378 VAL A O 1
ATOM 3145 N N . LYS A 1 379 ? -11.574 -13.376 -10.392 1.00 94.12 379 LYS A N 1
ATOM 3146 C CA . LYS A 1 379 ? -10.405 -13.259 -11.266 1.00 94.12 379 LYS A CA 1
ATOM 3147 C C . LYS A 1 379 ? -9.123 -13.543 -10.482 1.00 94.12 379 LYS A C 1
ATOM 3149 O O . LYS A 1 379 ? -8.942 -13.104 -9.340 1.00 94.12 379 LYS A O 1
ATOM 3154 N N . SER A 1 380 ? -8.214 -14.284 -11.117 1.00 95.94 380 SER A N 1
ATOM 3155 C CA . SER A 1 380 ? -6.852 -14.434 -10.610 1.00 95.94 380 SER A CA 1
ATOM 3156 C C . SER A 1 380 ? -6.148 -13.081 -10.645 1.00 95.94 380 SER A C 1
ATOM 3158 O O . SER A 1 380 ? -6.449 -12.232 -11.488 1.00 95.94 380 SER A O 1
ATOM 3160 N N . GLY A 1 381 ? -5.186 -12.877 -9.747 1.00 95.56 381 GLY A N 1
ATOM 3161 C CA . GLY A 1 381 ? -4.414 -11.643 -9.738 1.00 95.56 381 GLY A CA 1
ATOM 3162 C C . GLY A 1 381 ? -3.718 -11.388 -11.085 1.00 95.56 381 GLY A C 1
ATOM 3163 O O . GLY A 1 381 ? -3.769 -10.273 -11.601 1.00 95.56 381 GLY A O 1
ATOM 3164 N N . GLN A 1 382 ? -3.162 -12.432 -11.707 1.00 96.69 382 GLN A N 1
ATOM 3165 C CA . GLN A 1 382 ? -2.587 -12.369 -13.057 1.00 96.69 382 GLN A CA 1
ATOM 3166 C C . GLN A 1 382 ? -3.585 -11.881 -14.117 1.00 96.69 382 GLN A C 1
ATOM 3168 O O . GLN A 1 382 ? -3.245 -11.010 -14.913 1.00 96.69 382 GLN A O 1
ATOM 3173 N N . SER A 1 383 ? -4.825 -12.385 -14.103 1.00 97.75 383 SER A N 1
ATOM 3174 C CA . SER A 1 383 ? -5.869 -11.951 -15.042 1.00 97.75 383 SER A CA 1
ATOM 3175 C C . SER A 1 383 ? -6.229 -10.475 -14.844 1.00 97.75 383 SER A C 1
ATOM 3177 O O . SER A 1 383 ? -6.392 -9.739 -15.815 1.00 97.75 383 SER A O 1
ATOM 3179 N N . ILE A 1 384 ? -6.277 -10.010 -13.591 1.00 97.62 384 ILE A N 1
ATOM 3180 C CA . ILE A 1 384 ? -6.500 -8.592 -13.269 1.00 97.62 384 ILE A CA 1
ATOM 3181 C C . ILE A 1 384 ? -5.341 -7.730 -13.788 1.00 97.62 384 ILE A C 1
ATOM 3183 O O . ILE A 1 384 ? -5.571 -6.653 -14.339 1.00 97.62 384 ILE A O 1
ATOM 3187 N N . MET A 1 385 ? -4.098 -8.199 -13.644 1.00 97.81 385 MET A N 1
ATOM 3188 C CA . MET A 1 385 ? -2.914 -7.500 -14.150 1.00 97.81 385 MET A CA 1
ATOM 3189 C C . MET A 1 385 ? -2.875 -7.434 -15.675 1.00 97.81 385 MET A C 1
ATOM 3191 O O . MET A 1 385 ? -2.539 -6.390 -16.236 1.00 97.81 385 MET A O 1
ATOM 3195 N N . GLU A 1 386 ? -3.252 -8.513 -16.354 1.00 97.69 386 GLU A N 1
ATOM 3196 C CA . GLU A 1 386 ? -3.393 -8.526 -17.807 1.00 97.69 386 GLU A CA 1
ATOM 3197 C C . GLU A 1 386 ? -4.438 -7.499 -18.265 1.00 97.69 386 GLU A C 1
ATOM 3199 O O . GLU A 1 386 ? -4.138 -6.644 -19.106 1.00 97.69 386 GLU A O 1
ATOM 3204 N N . GLU A 1 387 ? -5.620 -7.501 -17.639 1.00 97.31 387 GLU A N 1
ATOM 3205 C CA . GLU A 1 387 ? -6.672 -6.517 -17.902 1.00 97.31 387 GLU A CA 1
ATOM 3206 C C . GLU A 1 387 ? -6.154 -5.092 -17.658 1.00 97.31 387 GLU A C 1
ATOM 3208 O O . GLU A 1 387 ? -6.383 -4.196 -18.469 1.00 97.31 387 GLU A O 1
ATOM 3213 N N . PHE A 1 388 ? -5.385 -4.873 -16.586 1.00 97.56 388 PHE A N 1
ATOM 3214 C CA . PHE A 1 388 ? -4.780 -3.578 -16.282 1.00 97.56 388 PHE A CA 1
ATOM 3215 C C . PHE A 1 388 ? -3.815 -3.125 -17.385 1.00 97.56 388 PHE A C 1
ATOM 3217 O O . PHE A 1 388 ? -3.866 -1.970 -17.813 1.00 97.56 388 PHE A O 1
ATOM 3224 N N . TYR A 1 389 ? -2.951 -3.998 -17.908 1.00 96.38 389 TYR A N 1
ATOM 3225 C CA . TYR A 1 389 ? -2.024 -3.642 -18.991 1.00 96.38 389 TYR A CA 1
ATOM 3226 C C . TYR A 1 389 ? -2.724 -3.421 -20.339 1.00 96.38 389 TYR A C 1
ATOM 3228 O O . TYR A 1 389 ? -2.300 -2.555 -21.121 1.00 96.38 389 TYR A O 1
ATOM 3236 N N . GLN A 1 390 ? -3.846 -4.094 -20.575 1.00 96.44 390 GLN A N 1
ATOM 3237 C CA . GLN A 1 390 ? -4.675 -3.898 -21.764 1.00 96.44 390 GLN A CA 1
ATOM 3238 C C . GLN A 1 390 ? -5.592 -2.673 -21.653 1.00 96.44 390 GLN A C 1
ATOM 3240 O O . GLN A 1 390 ? -5.874 -2.034 -22.665 1.00 96.44 390 GLN A O 1
ATOM 3245 N N . ALA A 1 391 ? -5.968 -2.265 -20.437 1.00 96.62 391 ALA A N 1
ATOM 3246 C CA . ALA A 1 391 ? -6.883 -1.155 -20.207 1.00 96.62 391 ALA A CA 1
ATOM 3247 C C . ALA A 1 391 ? -6.405 0.145 -20.881 1.00 96.62 391 ALA A C 1
ATOM 3249 O O . ALA A 1 391 ? -5.207 0.476 -20.887 1.00 96.62 391 ALA A O 1
ATOM 3250 N N . ARG A 1 392 ? -7.361 0.884 -21.443 1.00 96.00 392 ARG A N 1
ATOM 3251 C CA . ARG A 1 392 ? -7.211 2.222 -22.030 1.00 96.00 392 ARG A CA 1
ATOM 3252 C C . ARG A 1 392 ? -8.336 3.112 -21.502 1.00 96.00 392 ARG A C 1
ATOM 3254 O O . ARG A 1 392 ? -9.393 2.590 -21.135 1.00 96.00 392 ARG A O 1
ATOM 3261 N N . GLN A 1 393 ? -8.111 4.425 -21.497 1.00 96.38 393 GLN A N 1
ATOM 3262 C CA . GLN A 1 393 ? -9.177 5.395 -21.263 1.00 96.38 393 GLN A CA 1
ATOM 3263 C C . GLN A 1 393 ? -10.209 5.291 -22.395 1.00 96.38 393 GLN A C 1
ATOM 3265 O O . GLN A 1 393 ? -9.845 5.360 -23.575 1.00 96.38 393 GLN A O 1
ATOM 3270 N N . ASN A 1 394 ? -11.485 5.114 -22.052 1.00 95.31 394 ASN A N 1
ATOM 3271 C CA . ASN A 1 394 ? -12.554 5.048 -23.050 1.00 95.31 394 ASN A CA 1
ATOM 3272 C C . ASN A 1 394 ? -12.776 6.419 -23.711 1.00 95.31 394 ASN A C 1
ATOM 3274 O O . ASN A 1 394 ? -12.391 7.461 -23.180 1.00 95.31 394 ASN A O 1
ATOM 3278 N N . LYS A 1 395 ? -13.419 6.438 -24.887 1.00 94.50 395 LYS A N 1
ATOM 3279 C CA . LYS A 1 395 ? -13.612 7.680 -25.660 1.00 94.50 395 LYS A CA 1
ATOM 3280 C C . LYS A 1 395 ? -14.399 8.757 -24.902 1.00 94.50 395 LYS A C 1
ATOM 3282 O O . LYS A 1 395 ? -14.081 9.932 -25.069 1.00 94.50 395 LYS A O 1
ATOM 3287 N N . ASP A 1 396 ? -15.342 8.341 -24.064 1.00 95.75 396 ASP A N 1
ATOM 3288 C CA . ASP A 1 396 ? -16.252 9.217 -23.317 1.00 95.75 396 ASP A CA 1
ATOM 3289 C C . ASP A 1 396 ? -15.986 9.186 -21.801 1.00 95.75 396 ASP A C 1
ATOM 3291 O O . ASP A 1 396 ? -16.786 9.671 -21.006 1.00 95.75 396 ASP A O 1
ATOM 3295 N N . GLU A 1 397 ? -14.869 8.586 -21.378 1.00 95.88 397 GLU A N 1
ATOM 3296 C CA . GLU A 1 397 ? -14.518 8.456 -19.965 1.00 95.88 397 GLU A CA 1
ATOM 3297 C C . GLU A 1 397 ? -13.693 9.653 -19.493 1.00 95.88 397 GLU A C 1
ATOM 3299 O O . GLU A 1 397 ? -12.635 9.971 -20.045 1.00 95.88 397 GLU A O 1
ATOM 3304 N N . GLU A 1 398 ? -14.166 10.302 -18.429 1.00 96.25 398 GLU A N 1
ATOM 3305 C CA . GLU A 1 398 ? -13.439 11.380 -17.767 1.00 96.25 398 GLU A CA 1
ATOM 3306 C C . GLU A 1 398 ? -12.105 10.869 -17.204 1.00 96.25 398 GLU A C 1
ATOM 3308 O O . GLU A 1 398 ? -12.003 9.746 -16.710 1.00 96.25 398 GLU A O 1
ATOM 3313 N N . ILE A 1 399 ? -11.079 11.718 -17.233 1.00 95.25 399 ILE A N 1
ATOM 3314 C CA . ILE A 1 399 ? -9.738 11.411 -16.721 1.00 95.25 399 ILE A CA 1
ATOM 3315 C C . ILE A 1 399 ? -9.782 10.915 -15.262 1.00 95.25 399 ILE A C 1
ATOM 3317 O O . ILE A 1 399 ? -9.072 9.975 -14.905 1.00 95.25 399 ILE A O 1
ATOM 3321 N N . THR A 1 400 ? -10.635 11.512 -14.427 1.00 95.81 400 THR A N 1
ATOM 3322 C CA . THR A 1 400 ? -10.829 11.115 -13.023 1.00 95.81 400 THR A CA 1
ATOM 3323 C C . THR A 1 400 ? -11.430 9.713 -12.908 1.00 95.81 400 THR A C 1
ATOM 3325 O O . THR A 1 400 ? -10.921 8.889 -12.151 1.00 95.81 400 THR A O 1
ATOM 3328 N N . SER A 1 401 ? -12.454 9.413 -13.713 1.00 96.38 401 SER A N 1
ATOM 3329 C CA . SER A 1 401 ? -13.101 8.096 -13.771 1.00 96.38 401 SER A CA 1
ATOM 3330 C C . SER A 1 401 ? -12.132 7.013 -14.253 1.00 96.38 401 SER A C 1
ATOM 3332 O O . SER A 1 401 ? -12.055 5.944 -13.649 1.00 96.38 401 SER A O 1
ATOM 3334 N N . TRP A 1 402 ? -11.320 7.321 -15.269 1.00 95.81 402 TRP A N 1
ATOM 3335 C CA . TRP A 1 402 ? -10.237 6.450 -15.733 1.00 95.81 402 TRP A CA 1
ATOM 3336 C C . TRP A 1 402 ? -9.223 6.157 -14.624 1.00 95.81 402 TRP A C 1
ATOM 3338 O O . TRP A 1 402 ? -8.877 4.996 -14.402 1.00 95.81 402 TRP A O 1
ATOM 3348 N N . GLY A 1 403 ? -8.781 7.195 -13.906 1.00 96.50 403 GLY A N 1
ATOM 3349 C CA . GLY A 1 403 ? -7.851 7.074 -12.783 1.00 96.50 403 GLY A CA 1
ATOM 3350 C C . GLY A 1 403 ? -8.378 6.165 -11.671 1.00 96.50 403 GLY A C 1
ATOM 3351 O O . GLY A 1 403 ? -7.672 5.249 -11.252 1.00 96.50 403 GLY A O 1
ATOM 3352 N N . ILE A 1 404 ? -9.634 6.364 -11.258 1.00 96.31 404 ILE A N 1
ATOM 3353 C CA . ILE A 1 404 ? -10.297 5.528 -10.245 1.00 96.31 404 ILE A CA 1
ATOM 3354 C C . ILE A 1 404 ? -10.352 4.072 -10.715 1.00 96.31 404 ILE A C 1
ATOM 3356 O O . ILE A 1 404 ? -9.941 3.174 -9.983 1.00 96.31 404 ILE A O 1
ATOM 3360 N N . ARG A 1 405 ? -10.777 3.828 -11.961 1.00 96.44 405 ARG A N 1
ATOM 3361 C CA . ARG A 1 405 ? -10.913 2.471 -12.503 1.00 96.44 405 ARG A CA 1
ATOM 3362 C C . ARG A 1 405 ? -9.591 1.703 -12.508 1.00 96.44 405 ARG A C 1
ATOM 3364 O O . ARG A 1 405 ? -9.557 0.546 -12.092 1.00 96.44 405 ARG A O 1
ATOM 3371 N N . ILE A 1 406 ? -8.490 2.312 -12.954 1.00 97.50 406 ILE A N 1
ATOM 3372 C CA . ILE A 1 406 ? -7.187 1.624 -12.955 1.00 97.50 406 ILE A CA 1
ATOM 3373 C C . ILE A 1 406 ? -6.595 1.465 -11.554 1.00 97.50 406 ILE A C 1
ATOM 3375 O O . ILE A 1 406 ? -5.927 0.463 -11.291 1.00 97.50 406 ILE A O 1
ATOM 3379 N N . GLU A 1 407 ? -6.850 2.411 -10.646 1.00 97.06 407 GLU A N 1
ATOM 3380 C CA . GLU A 1 407 ? -6.451 2.280 -9.246 1.00 97.06 407 GLU A CA 1
ATOM 3381 C C . GLU A 1 407 ? -7.189 1.118 -8.578 1.00 97.06 407 GLU A C 1
ATOM 3383 O O . GLU A 1 407 ? -6.567 0.302 -7.896 1.00 97.06 407 GLU A O 1
ATOM 3388 N N . GLU A 1 408 ? -8.488 0.974 -8.840 1.00 95.69 408 GLU A N 1
ATOM 3389 C CA . GLU A 1 408 ? -9.278 -0.152 -8.355 1.00 95.69 408 GLU A CA 1
ATOM 3390 C C . GLU A 1 408 ? -8.742 -1.496 -8.857 1.00 95.69 408 GLU A C 1
ATOM 3392 O O . GLU A 1 408 ? -8.708 -2.453 -8.083 1.00 95.69 408 GLU A O 1
ATOM 3397 N N . MET A 1 409 ? -8.307 -1.591 -10.119 1.00 97.00 409 MET A N 1
ATOM 3398 C CA . MET A 1 409 ? -7.690 -2.806 -10.673 1.00 97.00 409 MET A CA 1
ATOM 3399 C C . MET A 1 409 ? -6.378 -3.153 -9.962 1.00 97.00 409 MET A C 1
ATOM 3401 O O . MET A 1 409 ? -6.194 -4.291 -9.535 1.00 97.00 409 MET A O 1
ATOM 3405 N N . ILE A 1 410 ? -5.495 -2.170 -9.770 1.00 97.44 410 ILE A N 1
ATOM 3406 C CA . ILE A 1 410 ? -4.220 -2.374 -9.071 1.00 97.44 410 ILE A CA 1
ATOM 3407 C C . ILE A 1 410 ? -4.434 -2.747 -7.610 1.00 97.44 410 ILE A C 1
ATOM 3409 O O . ILE A 1 410 ? -3.755 -3.634 -7.098 1.00 97.44 410 ILE A O 1
ATOM 3413 N N . GLN A 1 411 ? -5.401 -2.122 -6.942 1.00 95.81 411 GLN A N 1
ATOM 3414 C CA . GLN A 1 411 ? -5.725 -2.462 -5.565 1.00 95.81 411 GLN A CA 1
ATOM 3415 C C . GLN A 1 411 ? -6.204 -3.918 -5.449 1.00 95.81 411 GLN A C 1
ATOM 3417 O O . GLN A 1 411 ? -5.802 -4.610 -4.518 1.00 95.81 411 GLN A O 1
ATOM 3422 N N . ARG A 1 412 ? -6.993 -4.416 -6.414 1.00 95.00 412 ARG A N 1
ATOM 3423 C CA . ARG A 1 412 ? -7.402 -5.832 -6.455 1.00 95.00 412 ARG A CA 1
ATOM 3424 C C . ARG A 1 412 ? -6.219 -6.769 -6.711 1.00 95.00 412 ARG A C 1
ATOM 3426 O O . ARG A 1 412 ? -6.113 -7.801 -6.060 1.00 95.00 412 ARG A O 1
ATOM 3433 N N . ALA A 1 413 ? -5.295 -6.401 -7.597 1.00 96.81 413 ALA A N 1
ATOM 3434 C CA . ALA A 1 413 ? -4.074 -7.178 -7.822 1.00 96.81 413 ALA A CA 1
ATOM 3435 C C . ALA A 1 413 ? -3.157 -7.219 -6.581 1.00 96.81 413 ALA A C 1
ATOM 3437 O O . ALA A 1 413 ? -2.557 -8.254 -6.288 1.00 96.81 413 ALA A O 1
ATOM 3438 N N . LEU A 1 414 ? -3.092 -6.123 -5.819 1.00 96.69 414 LEU A N 1
ATOM 3439 C CA . LEU A 1 414 ? -2.364 -6.038 -4.551 1.00 96.69 414 LEU A CA 1
ATOM 3440 C C . LEU A 1 414 ? -2.993 -6.942 -3.483 1.00 96.69 414 LEU A C 1
ATOM 3442 O O . LEU A 1 414 ? -2.280 -7.705 -2.839 1.00 96.69 414 LEU A O 1
ATOM 3446 N N . GLU A 1 415 ? -4.322 -6.927 -3.342 1.00 93.88 415 GLU A N 1
ATOM 3447 C CA . GLU A 1 415 ? -5.060 -7.821 -2.431 1.00 93.88 415 GLU A CA 1
ATOM 3448 C C . GLU A 1 415 ? -4.837 -9.311 -2.756 1.00 93.88 415 GLU A C 1
ATOM 3450 O O . GLU A 1 415 ? -4.871 -10.151 -1.857 1.00 93.88 415 GLU A O 1
ATOM 3455 N N . LYS A 1 416 ? -4.569 -9.646 -4.026 1.00 95.25 416 LYS A N 1
ATOM 3456 C CA . LYS A 1 416 ? -4.219 -11.004 -4.478 1.00 95.25 416 LYS A CA 1
ATOM 3457 C C . LYS A 1 416 ? -2.718 -11.325 -4.379 1.00 95.25 416 LYS A C 1
ATOM 3459 O O . LYS A 1 416 ? -2.336 -12.456 -4.657 1.00 95.25 416 LYS A O 1
ATOM 3464 N N . GLY A 1 417 ? -1.876 -10.368 -3.980 1.00 96.12 417 GLY A N 1
ATOM 3465 C CA . GLY A 1 417 ? -0.437 -10.567 -3.775 1.00 96.12 417 GLY A CA 1
ATOM 3466 C C . GLY A 1 417 ? 0.430 -10.525 -5.039 1.00 96.12 417 GLY A C 1
ATOM 3467 O O . GLY A 1 417 ? 1.607 -10.867 -4.971 1.00 96.12 417 GLY A O 1
ATOM 3468 N N . GLU A 1 418 ? -0.104 -10.088 -6.182 1.00 97.56 418 GLU A N 1
ATOM 3469 C CA . GLU A 1 418 ? 0.665 -10.018 -7.440 1.00 97.56 418 GLU A CA 1
ATOM 3470 C C . GLU A 1 418 ? 1.614 -8.819 -7.493 1.00 97.56 418 GLU A C 1
ATOM 3472 O O . GLU A 1 418 ? 2.615 -8.821 -8.210 1.00 97.56 418 GLU A O 1
ATOM 3477 N N . ILE A 1 419 ? 1.286 -7.763 -6.747 1.00 96.94 419 ILE A N 1
ATOM 3478 C CA . ILE A 1 419 ? 2.064 -6.529 -6.696 1.00 96.94 419 ILE A CA 1
ATOM 3479 C C . ILE A 1 419 ? 2.418 -6.222 -5.249 1.00 96.94 419 ILE A C 1
ATOM 3481 O O . ILE A 1 419 ? 1.584 -6.304 -4.351 1.00 96.94 419 ILE A O 1
ATOM 3485 N N . GLN A 1 420 ? 3.659 -5.797 -5.040 1.00 96.94 420 GLN A N 1
ATOM 3486 C CA . GLN A 1 420 ? 4.092 -5.223 -3.774 1.00 96.94 420 GLN A CA 1
ATOM 3487 C C . GLN A 1 420 ? 3.583 -3.783 -3.636 1.00 96.94 420 GLN A C 1
ATOM 3489 O O . GLN A 1 420 ? 3.680 -2.992 -4.574 1.00 96.94 420 GLN A O 1
ATOM 3494 N N . ASP A 1 421 ? 3.108 -3.415 -2.446 1.00 96.81 421 ASP A N 1
ATOM 3495 C CA . ASP A 1 421 ? 2.558 -2.081 -2.157 1.00 96.81 421 ASP A CA 1
ATOM 3496 C C . ASP A 1 421 ? 3.520 -0.936 -2.535 1.00 96.81 421 ASP A C 1
ATOM 3498 O O . ASP A 1 421 ? 3.126 0.061 -3.134 1.00 96.81 421 ASP A O 1
ATOM 3502 N N . ASN A 1 422 ? 4.827 -1.132 -2.337 1.00 96.38 422 ASN A N 1
ATOM 3503 C CA . ASN A 1 422 ? 5.863 -0.161 -2.708 1.00 96.38 422 ASN A CA 1
ATOM 3504 C C . ASN A 1 422 ? 5.995 0.103 -4.225 1.00 96.38 422 ASN A C 1
ATOM 3506 O O . ASN A 1 422 ? 6.608 1.100 -4.604 1.00 96.38 422 ASN A O 1
ATOM 3510 N N . LYS A 1 423 ? 5.455 -0.770 -5.086 1.00 96.69 423 LYS A N 1
ATOM 3511 C CA . LYS A 1 423 ? 5.465 -0.629 -6.553 1.00 96.69 423 LYS A CA 1
ATOM 3512 C C . LYS A 1 423 ? 4.151 -0.078 -7.108 1.00 96.69 423 LYS A C 1
ATOM 3514 O O . LYS A 1 423 ? 4.109 0.279 -8.286 1.00 96.69 423 LYS A O 1
ATOM 3519 N N . LYS A 1 424 ? 3.095 0.015 -6.286 1.00 97.19 424 LYS A N 1
ATOM 3520 C CA . LYS A 1 424 ? 1.759 0.485 -6.691 1.00 97.19 424 LYS A CA 1
ATOM 3521 C C . LYS A 1 424 ? 1.835 1.829 -7.424 1.00 97.19 424 LYS A C 1
ATOM 3523 O O . LYS A 1 424 ? 1.386 1.936 -8.565 1.00 97.19 424 LYS A O 1
ATOM 3528 N N . ASP A 1 425 ? 2.464 2.825 -6.802 1.00 97.19 425 ASP A N 1
ATOM 3529 C CA . ASP A 1 425 ? 2.541 4.192 -7.334 1.00 97.19 425 ASP A CA 1
ATOM 3530 C C . ASP A 1 425 ? 3.329 4.285 -8.647 1.00 97.19 425 ASP A C 1
ATOM 3532 O O . ASP A 1 425 ? 2.972 5.054 -9.542 1.00 97.19 425 ASP A O 1
ATOM 3536 N N . GLU A 1 426 ? 4.406 3.511 -8.781 1.00 97.19 426 GLU A N 1
ATOM 3537 C CA . GLU A 1 426 ? 5.245 3.501 -9.983 1.00 97.19 426 GLU A CA 1
ATOM 3538 C C . GLU A 1 426 ? 4.492 2.909 -11.181 1.00 97.19 426 GLU A C 1
ATOM 3540 O O . GLU A 1 426 ? 4.483 3.496 -12.271 1.00 97.19 426 GLU A O 1
ATOM 3545 N N . ILE A 1 427 ? 3.809 1.781 -10.965 1.00 96.94 427 ILE A N 1
ATOM 3546 C CA . ILE A 1 427 ? 3.014 1.097 -11.990 1.00 96.94 427 ILE A CA 1
ATOM 3547 C C . ILE A 1 427 ? 1.842 1.980 -12.425 1.00 96.94 427 ILE A C 1
ATOM 3549 O O . ILE A 1 427 ? 1.625 2.162 -13.627 1.00 96.94 427 ILE A O 1
ATOM 3553 N N . LEU A 1 428 ? 1.131 2.584 -11.465 1.00 96.94 428 LEU A N 1
ATOM 3554 C CA . LEU A 1 428 ? 0.020 3.491 -11.750 1.00 96.94 428 LEU A CA 1
ATOM 3555 C C . LEU A 1 428 ? 0.476 4.705 -12.555 1.00 96.94 428 LEU A C 1
ATOM 3557 O O . LEU A 1 428 ? -0.109 4.979 -13.599 1.00 96.94 428 LEU A O 1
ATOM 3561 N N . ARG A 1 429 ? 1.550 5.396 -12.144 1.00 96.06 429 ARG A N 1
ATOM 3562 C CA . ARG A 1 429 ? 2.078 6.554 -12.889 1.00 96.06 429 ARG A CA 1
ATOM 3563 C C . ARG A 1 429 ? 2.467 6.177 -14.311 1.00 96.06 429 ARG A C 1
ATOM 3565 O O . ARG A 1 429 ? 2.088 6.873 -15.247 1.00 96.06 429 ARG A O 1
ATOM 3572 N N . THR A 1 430 ? 3.193 5.074 -14.477 1.00 95.50 430 THR A N 1
ATOM 3573 C CA . THR A 1 430 ? 3.627 4.598 -15.797 1.00 95.50 430 THR A CA 1
ATOM 3574 C C . THR A 1 430 ? 2.425 4.333 -16.699 1.00 95.50 430 THR A C 1
ATOM 3576 O O . THR A 1 430 ? 2.376 4.809 -17.833 1.00 95.50 430 THR A O 1
ATOM 3579 N N . LYS A 1 431 ? 1.411 3.635 -16.179 1.00 94.56 431 LYS A N 1
ATOM 3580 C CA . LYS A 1 431 ? 0.177 3.350 -16.912 1.00 94.56 431 LYS A CA 1
ATOM 3581 C C . LYS A 1 431 ? -0.590 4.624 -17.263 1.00 94.56 431 LYS A C 1
ATOM 3583 O O . LYS A 1 431 ? -1.046 4.758 -18.399 1.00 94.56 431 LYS A O 1
ATOM 3588 N N . TYR A 1 432 ? -0.702 5.543 -16.308 1.00 93.38 432 TYR A N 1
ATOM 3589 C CA . TYR A 1 432 ? -1.400 6.810 -16.475 1.00 93.38 432 TYR A CA 1
ATOM 3590 C C . TYR A 1 432 ? -0.779 7.630 -17.606 1.00 93.38 432 TYR A C 1
ATOM 3592 O O . TYR A 1 432 ? -1.498 8.059 -18.495 1.00 93.38 432 TYR A O 1
ATOM 3600 N N . TRP A 1 433 ? 0.550 7.781 -17.634 1.00 90.50 433 TRP A N 1
ATOM 3601 C CA . TRP A 1 433 ? 1.239 8.586 -18.649 1.00 90.50 433 TRP A CA 1
ATOM 3602 C C . TRP A 1 433 ? 1.237 7.969 -20.048 1.00 90.50 433 TRP A C 1
ATOM 3604 O O . TRP A 1 433 ? 1.130 8.704 -21.024 1.00 90.50 433 TRP A O 1
ATOM 3614 N N . ILE A 1 434 ? 1.358 6.643 -20.167 1.00 91.25 434 ILE A N 1
ATOM 3615 C CA . ILE A 1 434 ? 1.414 5.979 -21.482 1.00 91.25 434 ILE A CA 1
ATOM 3616 C C . ILE A 1 434 ? 0.041 5.977 -22.167 1.00 91.25 434 ILE A C 1
ATOM 3618 O O . ILE A 1 434 ? -0.035 6.037 -23.393 1.00 91.25 434 ILE A O 1
ATOM 3622 N N . TYR A 1 435 ? -1.039 5.880 -21.389 1.00 87.69 435 TYR A N 1
ATOM 3623 C CA . TYR A 1 435 ? -2.387 5.654 -21.915 1.00 87.69 435 TYR A CA 1
ATOM 3624 C C . TYR A 1 435 ? -3.383 6.757 -21.576 1.00 87.69 435 TYR A C 1
ATOM 3626 O O . TYR A 1 435 ? -4.580 6.580 -21.814 1.00 87.69 435 TYR A O 1
ATOM 3634 N N . LEU A 1 436 ? -2.897 7.894 -21.069 1.00 85.81 436 LEU A N 1
ATOM 3635 C CA . LEU A 1 436 ? -3.652 9.132 -21.140 1.00 85.81 436 LEU A CA 1
ATOM 3636 C C . LEU A 1 436 ? -3.903 9.410 -22.618 1.00 85.81 436 LEU A C 1
ATOM 3638 O O . LEU A 1 436 ? -2.975 9.395 -23.432 1.00 85.81 436 LEU A O 1
ATOM 3642 N N . ARG A 1 437 ? -5.157 9.646 -22.984 1.00 80.88 437 ARG A N 1
ATOM 3643 C CA . ARG A 1 437 ? -5.455 10.109 -24.332 1.00 80.88 437 ARG A CA 1
ATOM 3644 C C . ARG A 1 437 ? -4.694 11.423 -24.531 1.00 80.88 437 ARG A C 1
ATOM 3646 O O . ARG A 1 437 ? -4.834 12.315 -23.699 1.00 80.88 437 ARG A O 1
ATOM 3653 N N . ASN A 1 438 ? -3.866 11.514 -25.578 1.00 63.09 438 ASN A N 1
ATOM 3654 C CA . ASN A 1 438 ? -3.259 12.783 -25.985 1.00 63.09 438 ASN A CA 1
ATOM 3655 C C . ASN A 1 438 ? -4.420 13.751 -26.241 1.00 63.09 438 ASN A C 1
ATOM 3657 O O . ASN A 1 438 ? -5.120 13.612 -27.246 1.00 63.09 438 ASN A O 1
ATOM 3661 N N . SER A 1 439 ? -4.694 14.599 -25.252 1.00 47.88 439 SER A N 1
ATOM 3662 C CA . SER A 1 439 ? -5.788 15.566 -25.240 1.00 47.88 439 SER A CA 1
ATOM 3663 C C . SER A 1 439 ? -5.569 16.641 -26.281 1.00 47.88 439 SER A C 1
ATOM 3665 O O . SER A 1 439 ? -4.414 17.130 -26.328 1.00 47.88 439 SER A O 1
#

InterPro domains:
  IPR048270 Paraneoplastic antigen Ma-like, C-terminal domain [PF14893] (317-427)

Foldseek 3Di:
DVVVVVVVVVVVVVVVVVVVVVVVVVVVVVVVVVVVVVVVVVVVVVVVVVVVVVVVVVVVVVVVVVVVVVVVVVVVVVVVVCVVVPPDPPVPPVVVVVVVVPPPPDDDDDDDDDDDDDDDDDDDDDDDDDPPPCVVVVVVVVVVVVVVVVVVVVVVVVVVVVCVVVVVVVVPDDDDDDDDPDDDDDDPDDPPDPPPVPPVVNVVVVVVVVVVVVVVVVVVVVVVVVVVVVVVVVVVVVVVVVVVVVVVVVVVVVVVVVVVVVVVVVVVVVVVVVVVVVVVVVVVVVVPPPDDDPDPPPPDDPPLPQDPQAADADLVCLVVSLVVLVVVVVVVSDDQVSSQVVVLVSYHHPLVVQVVVDDPPDGPVNSNVSSCVVRNDPDQLVRLVVCLVVDAADPPHDLVNSLVVSLVSLVVSVVNVVDDPVCSVVSSVVSSVVRVPPD

pLDDT: mean 81.03, std 20.9, range [30.44, 98.38]

Organism: Dreissena polymorpha (NCBI:txid45954)

Nearest PDB structures (foldseek):
  8uyo-assembly1_1  TM=7.320E-01  e=4.097E-05  Homo sapiens
  8rb3-assembly1_A  TM=7.506E-01  e=7.694E-05  Mus musculus

Sequence (439 aa):
MDSDRELRRQRREKHKEQQTLKEQELKSQKDIEMLNKIKERDSKIREIQRQRDELIKMRIENKTAQHSDVNDANDVKHKQLRRETGGERLQHNCKEMEHERRTELDHDNDVDGAVGLTVGLKTDDYHGNDYESDMDSIDEELSWLTKKMEETFQIYADSEDRIFKEGLRCSTETLTPSECHECEHDHKSDIDEITSDEDDDEKALKAEIKAMKLQQMKLKEELHLKEKAKRFKEQELLKETRHKQKEERIRKLKRTKQELQEDIMETRSTITSLDEALEHEDIHHRHKHKRNAERRVLPNPPLMLKPSVPKFSDPTQFRGWKIEIESMIRSEIYQKDILKQCVRNAISGEPRKVLSTLKATATLENILSTMERNFGDVKSGQSIMEEFYQARQNKDEEITSWGIRIEEMIQRALEKGEIQDNKKDEILRTKYWIYLRNS

Solvent-accessible surface area (backbone atoms only — not comparable to full-atom values): 26609 Å² total; per-residue (Å²): 118,66,69,64,54,51,55,53,49,54,52,51,51,52,50,50,54,54,50,54,50,52,51,51,52,54,48,53,53,50,52,53,53,50,51,52,54,49,54,51,50,54,52,51,52,53,50,54,50,51,54,50,53,51,52,51,49,53,52,50,53,51,53,52,54,55,49,52,57,51,49,55,52,47,51,54,51,52,55,49,50,53,66,74,64,55,87,77,70,72,83,69,62,68,69,57,64,69,63,68,75,74,76,81,88,82,85,90,81,90,85,90,85,89,82,90,84,92,85,80,88,84,88,82,90,80,85,89,84,74,91,83,65,56,70,66,52,50,56,52,50,52,50,51,51,51,52,51,50,52,55,52,50,50,54,50,53,55,47,51,54,46,52,53,56,49,54,65,54,63,76,74,64,82,76,86,90,82,89,80,84,88,80,92,75,94,79,89,69,88,83,75,83,82,80,66,82,72,52,70,65,59,56,50,51,55,50,51,54,51,50,51,52,51,52,53,50,54,51,51,53,52,50,51,51,53,50,53,53,49,52,52,53,53,52,52,52,50,52,52,51,53,49,53,52,51,52,50,51,50,55,50,53,53,49,55,51,50,53,53,51,51,53,52,52,52,52,50,54,51,50,54,56,49,51,58,52,49,55,61,50,48,63,64,50,61,75,74,59,87,70,85,79,96,70,83,73,72,77,74,73,80,78,75,74,78,77,88,60,76,74,41,52,51,62,89,48,40,66,67,52,49,54,53,52,53,49,52,59,74,62,62,81,57,60,68,69,61,50,40,54,40,50,61,69,25,41,31,65,65,60,33,60,61,54,68,75,52,62,93,82,59,50,60,64,56,52,51,53,52,47,43,76,75,45,43,84,83,68,52,31,68,58,40,49,51,50,56,73,67,58,65,62,53,98,88,52,51,71,66,60,42,52,52,55,54,49,54,41,51,53,52,16,36,77,59,65,71,45,58,77,91,48,49,66,60,54,50,51,54,51,48,69,75,43,50,74,90,122

Mean predicted aligned error: 19.66 Å